Protein AF-A0A7W0VRE2-F1 (afdb_monomer)

Sequence (563 aa):
MREPLRPHDPIATVSAGGIAPLGAKLADDQRSSPVTARAYAHPGLDGKVVIRLEPDVVAAGSDAEMAAFGFDEPEVSAPLGKVRTRTLGFPAWALVHEPKKAAAALAVTDELRKAKRLVAAKRGHAKEAFEAIAKKLQRGAPQFLPSFWEEVGRVVADQASQTMAAQCFERARQAERAYLHNHYKDFLGKPRRELLGLKLGDADTARTALKTLPEPDLHALIALAVPDDPAQIFTGGFVDGLARAWKQKFGKRAKVPPDLLKDAKTHLRLGDALTTMLPVFAGEADAAFLEPDLRPLNELGSWGDEQGLDARQARDLATLLAWLFVARPVGDPIRGGIPAVMARLRSVLDSKAIWRIDELRISDEDPKEKARRQAILDLVGGKAMTMGKDGGSECLRAHDDGALIVAAYPHNLIAGYRPAKLDGPAKRKAEQLAQAMFNADVDPDGDPLADLRLVALLRSDDFAALAERVETTPVEEGGFEANPLASATKLVAKVAKAKKLTEAAAGLYLQTLALAEPTQRDVTRWNSWTSKQYAAASSELVKAKLLVEGKRERWGRSMFLKG

Nearest PDB structures (foldseek):
  3s2w-assembly4_H  TM=7.558E-01  e=1.540E+00  Methanosarcina mazei Go1
  3s2w-assembly4_G  TM=7.590E-01  e=2.623E+00  Methanosarcina mazei Go1
  4rgu-assembly1_B-2  TM=6.969E-01  e=3.681E+00  Acinetobacter baylyi ADP1
  1s3j-assembly1_B  TM=7.447E-01  e=5.166E+00  Bacillus subtilis
  3cjn-assembly1_A-2  TM=7.241E-01  e=9.237E+00  Ruegeria pomeroyi DSS-3

Mean predicted aligned error: 15.7 Å

Solvent-accessible surface area (backbone atoms only — not comparable to full-atom values): 31045 Å² total; per-residue (Å²): 130,80,78,78,79,72,86,69,57,43,52,63,32,24,73,73,68,36,75,19,60,68,86,60,79,64,58,95,86,60,62,64,30,49,24,27,45,34,39,28,44,36,91,90,46,83,89,47,66,50,75,45,81,36,42,64,87,35,33,69,28,56,49,53,46,42,44,75,73,61,29,50,84,56,53,71,52,73,72,75,14,28,27,53,63,63,80,69,42,54,54,30,39,43,46,67,78,38,57,95,52,26,67,68,46,60,75,42,46,67,58,51,57,55,26,62,69,26,45,72,83,38,51,70,60,18,51,54,45,51,52,53,51,49,56,54,34,56,76,79,42,46,82,48,42,27,47,42,25,40,38,50,13,53,57,33,47,77,51,77,34,66,69,62,13,50,52,23,41,50,48,11,52,50,37,41,52,52,45,49,51,56,58,58,45,51,70,70,39,71,72,51,26,61,75,70,73,42,53,65,68,55,52,36,52,55,49,50,66,58,69,72,46,55,67,72,55,50,51,53,36,50,61,56,8,57,50,97,53,70,74,37,52,83,74,47,39,32,59,56,23,36,56,49,28,44,37,73,75,69,43,78,74,32,88,70,57,69,68,56,55,53,52,47,60,71,78,41,96,55,74,70,55,50,76,68,54,54,25,48,24,52,68,32,81,89,47,64,43,60,36,62,29,78,70,59,77,65,73,58,86,53,92,89,66,57,80,20,50,43,61,66,59,49,49,53,49,53,52,49,49,60,46,38,57,52,76,36,35,38,82,38,62,50,47,66,21,41,43,62,52,51,52,39,55,46,53,35,39,64,40,88,24,64,35,74,72,56,75,29,79,41,38,72,84,45,70,66,43,34,52,50,53,50,51,52,52,61,65,55,30,65,50,78,49,90,63,67,55,47,99,84,40,64,52,75,48,27,30,38,55,83,34,39,38,39,40,34,38,76,58,31,35,40,36,31,33,24,65,57,44,61,47,78,70,49,34,56,51,48,51,52,47,29,55,70,53,51,55,55,92,82,42,74,86,63,65,64,51,54,62,63,51,46,55,54,46,69,69,30,66,75,54,50,43,56,34,54,44,68,79,68,53,78,42,54,75,73,32,25,66,63,18,34,76,53,54,34,46,71,59,23,53,50,44,7,65,77,69,75,43,54,55,64,30,25,25,54,48,51,36,61,73,73,42,95,76,67,26,66,69,54,48,27,61,43,61,74,42,52,75,66,56,52,51,52,26,50,52,50,32,41,75,68,65,58,31,41,82,50,87,48,94,88,69,79,40,48,74,38,72,72,127

Structure (mmCIF, N/CA/C/O backbone):
data_AF-A0A7W0VRE2-F1
#
_entry.id   AF-A0A7W0VRE2-F1
#
loop_
_atom_site.group_PDB
_atom_site.id
_atom_site.type_symbol
_atom_site.label_atom_id
_atom_site.label_alt_id
_atom_site.label_comp_id
_atom_site.label_asym_id
_atom_site.label_entity_id
_atom_site.label_seq_id
_atom_site.pdbx_PDB_ins_code
_atom_site.Cartn_x
_atom_site.Cartn_y
_atom_site.Cartn_z
_atom_site.occupancy
_atom_site.B_iso_or_equiv
_atom_site.auth_seq_id
_atom_site.auth_comp_id
_atom_site.auth_asym_id
_atom_site.auth_atom_id
_atom_site.pdbx_PDB_model_num
ATOM 1 N N . MET A 1 1 ? 59.816 37.359 -32.031 1.00 39.22 1 MET A N 1
ATOM 2 C CA . MET A 1 1 ? 58.614 36.690 -32.574 1.00 39.22 1 MET A CA 1
ATOM 3 C C . MET A 1 1 ? 58.092 35.761 -31.493 1.00 39.22 1 MET A C 1
ATOM 5 O O . MET A 1 1 ? 58.903 35.030 -30.942 1.00 39.22 1 MET A O 1
ATOM 9 N N . ARG A 1 2 ? 56.807 35.834 -31.116 1.00 38.66 2 ARG A N 1
ATOM 10 C CA . ARG A 1 2 ? 56.210 34.798 -30.252 1.00 38.66 2 ARG A CA 1
ATOM 11 C C . ARG A 1 2 ? 56.237 33.480 -31.034 1.00 38.66 2 ARG A C 1
ATOM 13 O O . ARG A 1 2 ? 55.970 33.518 -32.234 1.00 38.66 2 ARG A O 1
ATOM 20 N N . GLU A 1 3 ? 56.600 32.371 -30.390 1.00 35.53 3 GLU A N 1
ATOM 21 C CA . GLU A 1 3 ? 56.498 31.044 -31.009 1.00 35.53 3 GLU A CA 1
ATOM 22 C C . GLU A 1 3 ? 55.095 30.866 -31.615 1.00 35.53 3 GLU A C 1
ATOM 24 O O . GLU A 1 3 ? 54.111 31.269 -30.981 1.00 35.53 3 GLU A O 1
ATOM 29 N N . PRO A 1 4 ? 54.971 30.304 -32.831 1.00 43.47 4 PRO A N 1
ATOM 30 C CA . PRO A 1 4 ? 53.667 29.949 -33.363 1.00 43.47 4 PRO A CA 1
ATOM 31 C C . PRO A 1 4 ? 52.997 28.973 -32.391 1.00 43.47 4 PRO A C 1
ATOM 33 O O . PRO A 1 4 ? 53.602 27.983 -31.977 1.00 43.47 4 PRO A O 1
ATOM 36 N N . LEU A 1 5 ? 51.755 29.277 -32.001 1.00 49.19 5 LEU A N 1
ATOM 37 C CA . LEU A 1 5 ? 50.931 28.391 -31.180 1.00 49.19 5 LEU A CA 1
ATOM 38 C C . LEU A 1 5 ? 50.940 26.999 -31.825 1.00 49.19 5 LEU A C 1
ATOM 40 O O . LEU A 1 5 ? 50.547 26.855 -32.984 1.00 49.19 5 LEU A O 1
ATOM 44 N N . ARG A 1 6 ? 51.416 25.979 -31.097 1.00 55.41 6 ARG A N 1
ATOM 45 C CA . ARG A 1 6 ? 51.299 24.586 -31.550 1.00 55.41 6 ARG A CA 1
ATOM 46 C C . ARG A 1 6 ? 49.816 24.317 -31.843 1.00 55.41 6 ARG A C 1
ATOM 48 O O . ARG A 1 6 ? 48.989 24.739 -31.033 1.00 55.41 6 ARG A O 1
ATOM 55 N N . PRO A 1 7 ? 49.456 23.642 -32.950 1.00 54.50 7 PRO A N 1
ATOM 56 C CA . PRO A 1 7 ? 48.065 23.289 -33.205 1.00 54.50 7 PRO A CA 1
ATOM 57 C C . PRO A 1 7 ? 47.547 22.479 -32.015 1.00 54.50 7 PRO A C 1
ATOM 59 O O . PRO A 1 7 ? 48.028 21.374 -31.760 1.00 54.50 7 PRO A O 1
ATOM 62 N N . HIS A 1 8 ? 46.635 23.058 -31.235 1.00 66.31 8 HIS A N 1
ATOM 63 C CA . HIS A 1 8 ? 46.003 22.341 -30.139 1.00 66.31 8 HIS A CA 1
ATOM 64 C C . HIS A 1 8 ? 45.192 21.189 -30.730 1.00 66.31 8 HIS A C 1
ATOM 66 O O . HIS A 1 8 ? 44.494 21.378 -31.727 1.00 66.31 8 HIS A O 1
ATOM 72 N N . ASP A 1 9 ? 45.289 20.007 -30.119 1.00 81.31 9 ASP A N 1
ATOM 73 C CA . ASP A 1 9 ? 44.430 18.874 -30.453 1.00 81.31 9 ASP A CA 1
ATOM 74 C C . ASP A 1 9 ? 42.960 19.346 -30.439 1.00 81.31 9 ASP A C 1
ATOM 76 O O . ASP A 1 9 ? 42.482 19.813 -29.395 1.00 81.31 9 ASP A O 1
ATOM 80 N N . PRO A 1 10 ? 42.242 19.294 -31.577 1.00 80.19 10 PRO A N 1
ATOM 81 C CA . PRO A 1 10 ? 40.860 19.747 -31.655 1.00 80.19 10 PRO A CA 1
ATOM 82 C C . PRO A 1 10 ? 39.935 19.035 -30.662 1.00 80.19 10 PRO A C 1
ATOM 84 O O . PRO A 1 10 ? 39.016 19.667 -30.141 1.00 80.19 10 PRO A O 1
ATOM 87 N N . ILE A 1 11 ? 40.203 17.763 -30.347 1.00 79.50 11 ILE A N 1
ATOM 88 C CA . ILE A 1 11 ? 39.411 16.971 -29.396 1.00 79.50 11 ILE A CA 1
ATOM 89 C C . ILE A 1 11 ? 39.612 17.508 -27.978 1.00 79.50 11 ILE A C 1
ATOM 91 O O . ILE A 1 11 ? 38.636 17.822 -27.286 1.00 79.50 11 ILE A O 1
ATOM 95 N N . ALA A 1 12 ? 40.866 17.686 -27.553 1.00 79.62 12 ALA A N 1
ATOM 96 C CA . ALA A 1 12 ? 41.186 18.314 -26.273 1.00 79.62 12 ALA A CA 1
ATOM 97 C C . ALA A 1 12 ? 40.643 19.753 -26.186 1.00 79.62 12 ALA A C 1
ATOM 99 O O . ALA A 1 12 ? 40.104 20.150 -25.153 1.00 79.62 12 ALA A O 1
ATOM 100 N N . THR A 1 13 ? 40.714 20.510 -27.286 1.00 82.56 13 THR A N 1
ATOM 101 C CA . THR A 1 13 ? 40.238 21.900 -27.372 1.00 82.56 13 THR A CA 1
ATOM 102 C C . THR A 1 13 ? 38.736 21.985 -27.134 1.00 82.56 13 THR A C 1
ATOM 104 O O . THR A 1 13 ? 38.291 22.734 -26.265 1.00 82.56 13 THR A O 1
ATOM 107 N N . VAL A 1 14 ? 37.942 21.186 -27.851 1.00 82.12 14 VAL A N 1
ATOM 108 C CA . VAL A 1 14 ? 36.480 21.165 -27.695 1.00 82.12 14 VAL A CA 1
ATOM 109 C C . VAL A 1 14 ? 36.077 20.614 -26.324 1.00 82.12 14 VAL A C 1
ATOM 111 O O . VAL A 1 14 ? 35.142 21.128 -25.704 1.00 82.12 14 VAL A O 1
ATOM 114 N N . SER A 1 15 ? 36.803 19.620 -25.803 1.00 76.56 15 SER A N 1
ATOM 115 C CA . SER A 1 15 ? 36.560 19.053 -24.467 1.00 76.56 15 SER A CA 1
ATOM 116 C C . SER A 1 15 ? 36.807 20.068 -23.349 1.00 76.56 15 SER A C 1
ATOM 118 O O . SER A 1 15 ? 36.037 20.119 -22.391 1.00 76.56 15 SER A O 1
ATOM 120 N N . ALA A 1 16 ? 37.816 20.928 -23.509 1.00 75.06 16 ALA A N 1
ATOM 121 C CA . ALA A 1 16 ? 38.118 22.034 -22.603 1.00 75.06 16 ALA A CA 1
ATOM 122 C C . ALA A 1 16 ? 37.201 23.263 -22.793 1.00 75.06 16 ALA A C 1
ATOM 124 O O . ALA A 1 16 ? 37.351 24.258 -22.087 1.00 75.06 16 ALA A O 1
ATOM 125 N N . GLY A 1 17 ? 36.245 23.214 -23.730 1.00 74.44 17 GLY A N 1
ATOM 126 C CA . GLY A 1 17 ? 35.321 24.316 -24.018 1.00 74.44 17 GLY A CA 1
ATOM 127 C C . GLY A 1 17 ? 35.879 25.403 -24.943 1.00 74.44 17 GLY A C 1
ATOM 128 O O . GLY A 1 17 ? 35.288 26.476 -25.031 1.00 74.44 17 GLY A O 1
ATOM 129 N N . GLY A 1 18 ? 36.995 25.139 -25.624 1.00 82.88 18 GLY A N 1
ATOM 130 C CA . GLY A 1 18 ? 37.573 26.007 -26.647 1.00 82.88 18 GLY A CA 1
ATOM 131 C C . GLY A 1 18 ? 36.906 25.867 -28.021 1.00 82.88 18 GLY A C 1
ATOM 132 O O . GLY A 1 18 ? 36.035 25.023 -28.241 1.00 82.88 18 GLY A O 1
ATOM 133 N N . ILE A 1 19 ? 37.346 26.708 -28.960 1.00 88.25 19 ILE A N 1
ATOM 134 C CA . ILE A 1 19 ? 36.869 26.740 -30.349 1.00 88.25 19 ILE A CA 1
ATOM 135 C C . ILE A 1 19 ? 37.880 26.007 -31.231 1.00 88.25 19 ILE A C 1
ATOM 137 O O . ILE A 1 19 ? 39.024 26.442 -31.358 1.00 88.25 19 ILE A O 1
ATOM 141 N N . ALA A 1 20 ? 37.462 24.904 -31.848 1.00 89.00 20 ALA A N 1
ATOM 142 C CA . ALA A 1 20 ? 38.262 24.192 -32.838 1.00 89.00 20 ALA A CA 1
ATOM 143 C C . ALA A 1 20 ? 38.015 24.740 -34.256 1.00 89.00 20 ALA A C 1
ATOM 145 O O . ALA A 1 20 ? 36.933 25.269 -34.528 1.00 89.00 20 ALA A O 1
ATOM 146 N N . PRO A 1 21 ? 38.969 24.580 -35.194 1.00 88.69 21 PRO A N 1
ATOM 147 C CA . PRO A 1 21 ? 38.750 24.918 -36.598 1.00 88.69 21 PRO A CA 1
ATOM 148 C C . PRO A 1 21 ? 37.499 24.237 -37.165 1.00 88.69 21 PRO A C 1
ATOM 150 O O . PRO A 1 21 ? 37.227 23.074 -36.869 1.00 88.69 21 PRO A O 1
ATOM 153 N N . LEU A 1 22 ? 36.756 24.932 -38.031 1.00 85.44 22 LEU A N 1
ATOM 154 C CA . LEU A 1 22 ? 35.486 24.431 -38.577 1.00 85.44 22 LEU A CA 1
ATOM 155 C C . LEU A 1 22 ? 35.642 23.074 -39.301 1.00 85.44 22 LEU A C 1
ATOM 157 O O . LEU A 1 22 ? 34.753 22.226 -39.235 1.00 85.44 22 LEU A O 1
ATOM 161 N N . GLY A 1 23 ? 36.786 22.841 -39.952 1.00 83.50 23 GLY A N 1
ATOM 162 C CA . GLY A 1 23 ? 37.111 21.589 -40.647 1.00 83.50 23 GLY A CA 1
ATOM 163 C C . GLY A 1 23 ? 37.717 20.480 -39.775 1.00 83.50 23 GLY A C 1
ATOM 164 O O . GLY A 1 23 ? 38.067 19.431 -40.309 1.00 83.50 23 GLY A O 1
ATOM 165 N N . ALA A 1 24 ? 37.883 20.685 -38.464 1.00 83.81 24 ALA A N 1
ATOM 166 C CA . ALA A 1 24 ? 38.516 19.696 -37.597 1.00 83.81 24 ALA A CA 1
ATOM 167 C C . ALA A 1 24 ? 37.662 18.424 -37.445 1.00 83.81 24 ALA A C 1
ATOM 169 O O . ALA A 1 24 ? 36.438 18.497 -37.298 1.00 83.81 24 ALA A O 1
ATOM 170 N N . LYS A 1 25 ? 38.325 17.260 -37.450 1.00 82.31 25 LYS A N 1
ATOM 171 C CA . LYS A 1 25 ? 37.710 15.974 -37.097 1.00 82.31 25 LYS A CA 1
ATOM 172 C C . LYS A 1 25 ? 37.669 15.840 -35.574 1.00 82.31 25 LYS A C 1
ATOM 174 O O . LYS A 1 25 ? 38.677 16.077 -34.915 1.00 82.31 25 LYS A O 1
ATOM 179 N N . LEU A 1 26 ? 36.504 15.481 -35.046 1.00 81.88 26 LEU A N 1
ATOM 180 C CA . LEU A 1 26 ? 36.265 15.211 -33.626 1.00 81.88 26 LEU A CA 1
ATOM 181 C C . LEU A 1 26 ? 35.906 13.729 -33.453 1.00 81.88 26 LEU A C 1
ATOM 183 O O . LEU A 1 26 ? 35.686 13.042 -34.450 1.00 81.88 26 LEU A O 1
ATOM 187 N N . ALA A 1 27 ? 35.862 13.245 -32.212 1.00 79.19 27 ALA A N 1
ATOM 188 C CA . ALA A 1 27 ? 35.394 11.891 -31.922 1.00 79.19 27 ALA A CA 1
ATOM 189 C C . ALA A 1 27 ? 33.900 11.727 -32.274 1.00 79.19 27 ALA A C 1
ATOM 191 O O . ALA A 1 27 ? 33.130 12.683 -32.165 1.00 79.19 27 ALA A O 1
ATOM 192 N N . ASP A 1 28 ? 33.491 10.521 -32.677 1.00 70.44 28 ASP A N 1
ATOM 193 C CA . ASP A 1 28 ? 32.131 10.237 -33.171 1.00 70.44 28 ASP A CA 1
ATOM 194 C C . ASP A 1 28 ? 31.032 10.458 -32.113 1.00 70.44 28 ASP A C 1
ATOM 196 O O . ASP A 1 28 ? 29.887 10.773 -32.439 1.00 70.44 28 ASP A O 1
ATOM 200 N N . ASP A 1 29 ? 31.372 10.341 -30.830 1.00 73.31 29 ASP A N 1
ATOM 201 C CA . ASP A 1 29 ? 30.487 10.591 -29.689 1.00 73.31 29 ASP A CA 1
ATOM 202 C C . ASP A 1 29 ? 30.459 12.072 -29.253 1.00 73.31 29 ASP A C 1
ATOM 204 O O . ASP A 1 29 ? 29.593 12.497 -28.476 1.00 73.31 29 ASP A O 1
ATOM 208 N N . GLN A 1 30 ? 31.369 12.897 -29.779 1.00 75.44 30 GLN A N 1
ATOM 209 C CA . GLN A 1 30 ? 31.519 14.294 -29.399 1.00 75.44 30 GLN A CA 1
ATOM 210 C C . GLN A 1 30 ? 30.633 15.211 -30.252 1.00 75.44 30 GLN A C 1
ATOM 212 O O . GLN A 1 30 ? 31.021 15.726 -31.303 1.00 75.44 30 GLN A O 1
ATOM 217 N N . ARG A 1 31 ? 29.428 15.497 -29.746 1.00 79.56 31 ARG A N 1
ATOM 218 C CA . ARG A 1 31 ? 28.516 16.473 -30.368 1.00 79.56 31 ARG A CA 1
ATOM 219 C C . ARG A 1 31 ? 29.129 17.880 -30.391 1.00 79.56 31 ARG A C 1
ATOM 221 O O . ARG A 1 31 ? 29.510 18.425 -29.348 1.00 79.56 31 ARG A O 1
ATOM 228 N N . SER A 1 32 ? 29.167 18.483 -31.578 1.00 85.06 32 SER A N 1
ATOM 229 C CA . SER A 1 32 ? 29.658 19.844 -31.802 1.00 85.06 32 SER A CA 1
ATOM 230 C C . SER A 1 32 ? 28.671 20.692 -32.606 1.00 85.06 32 SER A C 1
ATOM 232 O O . SER A 1 32 ? 27.811 20.171 -33.313 1.00 85.06 32 SER A O 1
ATOM 234 N N . SER A 1 33 ? 28.786 22.011 -32.475 1.00 85.88 33 SER A N 1
ATOM 235 C CA . SER A 1 33 ? 28.017 23.008 -33.224 1.00 85.88 33 SER A CA 1
ATOM 236 C C . SER A 1 33 ? 28.974 24.055 -33.789 1.00 85.88 33 SER A C 1
ATOM 238 O O . SER A 1 33 ? 29.945 24.393 -33.100 1.00 85.88 33 SER A O 1
ATOM 240 N N . PRO A 1 34 ? 28.721 24.606 -34.991 1.00 90.44 34 PRO A N 1
ATOM 241 C CA . PRO A 1 34 ? 29.391 25.824 -35.418 1.00 90.44 34 PRO A CA 1
ATOM 242 C C . PRO A 1 34 ? 29.147 26.950 -34.406 1.00 90.44 34 PRO A C 1
ATOM 244 O O . PRO A 1 34 ? 28.108 26.967 -33.735 1.00 90.44 34 PRO A O 1
ATOM 247 N N . VAL A 1 35 ? 30.128 27.841 -34.270 1.00 90.88 35 VAL A N 1
ATOM 248 C CA . VAL A 1 35 ? 30.046 29.058 -33.454 1.00 90.88 35 VAL A CA 1
ATOM 249 C C . VAL A 1 35 ? 30.154 30.283 -34.350 1.00 90.88 35 VAL A C 1
ATOM 251 O O . VAL A 1 35 ? 31.040 30.358 -35.207 1.00 90.88 35 VAL A O 1
ATOM 254 N N . THR A 1 36 ? 29.272 31.250 -34.133 1.00 93.81 36 THR A N 1
ATOM 255 C CA . THR A 1 36 ? 29.239 32.532 -34.842 1.00 93.81 36 THR A CA 1
ATOM 256 C C . THR A 1 36 ? 29.481 33.678 -33.860 1.00 93.81 36 THR A C 1
ATOM 258 O O . THR A 1 36 ? 29.174 33.571 -32.669 1.00 93.81 36 THR A O 1
ATOM 261 N N . ALA A 1 37 ? 30.081 34.774 -34.333 1.00 94.12 37 ALA A N 1
ATOM 262 C CA . ALA A 1 37 ? 30.121 36.020 -33.576 1.00 94.12 37 ALA A CA 1
ATOM 263 C C . ALA A 1 37 ? 28.847 36.814 -33.851 1.00 94.12 37 ALA A C 1
ATOM 265 O O . ALA A 1 37 ? 28.460 36.994 -35.005 1.00 94.12 37 ALA A O 1
ATOM 266 N N . ARG A 1 38 ? 28.209 37.283 -32.780 1.00 94.88 38 ARG A N 1
ATOM 267 C CA . ARG A 1 38 ? 26.953 38.031 -32.817 1.00 94.88 38 ARG A CA 1
ATOM 268 C C . ARG A 1 38 ? 27.169 39.376 -32.151 1.00 94.88 38 ARG A C 1
ATOM 270 O O . ARG A 1 38 ? 27.546 39.422 -30.977 1.00 94.88 38 ARG A O 1
ATOM 277 N N . ALA A 1 39 ? 27.012 40.439 -32.922 1.00 95.25 39 ALA A N 1
ATOM 278 C CA . ALA A 1 39 ? 27.376 41.794 -32.550 1.00 95.25 39 ALA A CA 1
ATOM 279 C C . ALA A 1 39 ? 26.107 42.606 -32.260 1.00 95.25 39 ALA A C 1
ATOM 281 O O . ALA A 1 39 ? 25.324 42.871 -33.164 1.00 95.25 39 ALA A O 1
ATOM 282 N N . TYR A 1 40 ? 25.899 42.969 -30.994 1.00 95.44 40 TYR A N 1
ATOM 283 C CA . TYR A 1 40 ? 24.692 43.639 -30.509 1.00 95.44 40 TYR A CA 1
ATOM 284 C C . TYR A 1 40 ? 24.966 45.113 -30.212 1.00 95.44 40 TYR A C 1
ATOM 286 O O . TYR A 1 40 ? 25.858 45.437 -29.415 1.00 95.44 40 TYR A O 1
ATOM 294 N N . ALA A 1 41 ? 24.165 45.997 -30.804 1.00 93.38 41 ALA A N 1
ATOM 295 C CA . ALA A 1 41 ? 24.121 47.410 -30.452 1.00 93.38 41 ALA A CA 1
ATOM 296 C C . ALA A 1 41 ? 23.113 47.656 -29.319 1.00 93.38 41 ALA A C 1
ATOM 298 O O . ALA A 1 41 ? 22.162 46.896 -29.131 1.00 93.38 41 ALA A O 1
ATOM 299 N N . HIS A 1 42 ? 23.346 48.705 -28.531 1.00 93.50 42 HIS A N 1
ATOM 300 C CA . HIS A 1 42 ? 22.405 49.155 -27.510 1.00 93.50 42 HIS A CA 1
ATOM 301 C C . HIS A 1 42 ? 22.433 50.686 -27.423 1.00 93.50 42 HIS A C 1
ATOM 303 O O . HIS A 1 42 ? 23.521 51.251 -27.255 1.00 93.50 42 HIS A O 1
ATOM 309 N N . PRO A 1 43 ? 21.274 51.373 -27.444 1.00 89.94 43 PRO A N 1
ATOM 310 C CA . PRO A 1 43 ? 21.209 52.838 -27.408 1.00 89.94 43 PRO A CA 1
ATOM 311 C C . PRO A 1 43 ? 21.939 53.472 -26.214 1.00 89.94 43 PRO A C 1
ATOM 313 O O . PRO A 1 43 ? 22.490 54.560 -26.315 1.00 89.94 43 PRO A O 1
ATOM 316 N N . GLY A 1 44 ? 21.975 52.771 -25.080 1.00 87.88 44 GLY A N 1
ATOM 317 C CA . GLY A 1 44 ? 22.664 53.201 -23.858 1.00 87.88 44 GLY A CA 1
ATOM 318 C C . GLY A 1 44 ? 24.166 52.881 -23.757 1.00 87.88 44 GLY A C 1
ATOM 319 O O . GLY A 1 44 ? 24.703 53.004 -22.662 1.00 87.88 44 GLY A O 1
ATOM 320 N N . LEU A 1 45 ? 24.835 52.406 -24.819 1.00 86.31 45 LEU A N 1
ATOM 321 C CA . LEU A 1 45 ? 26.263 52.023 -24.786 1.00 86.31 45 LEU A CA 1
ATOM 322 C C . LEU A 1 45 ? 27.207 52.945 -25.590 1.00 86.31 45 LEU A C 1
ATOM 324 O O . LEU A 1 45 ? 28.327 52.535 -25.891 1.00 86.31 45 LEU A O 1
ATOM 328 N N . ASP A 1 46 ? 26.812 54.185 -25.901 1.00 83.12 46 ASP A N 1
ATOM 329 C CA . ASP A 1 46 ? 27.641 55.212 -26.572 1.00 83.12 46 ASP A CA 1
ATOM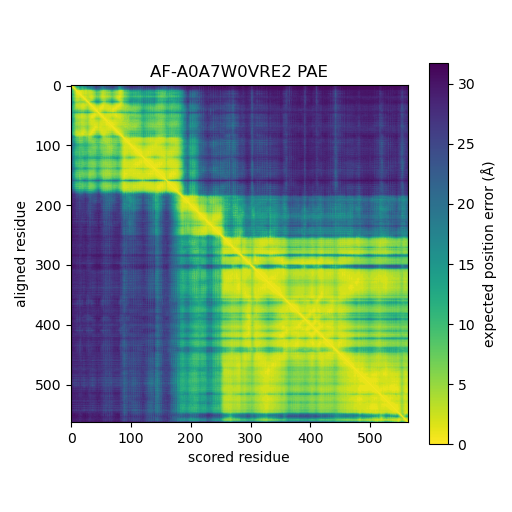 330 C C . ASP A 1 46 ? 28.445 54.680 -27.780 1.00 83.12 46 ASP A C 1
ATOM 332 O O . ASP A 1 46 ? 29.664 54.835 -27.871 1.00 83.12 46 ASP A O 1
ATOM 336 N N . GLY A 1 47 ? 27.767 53.982 -28.699 1.00 84.94 47 GLY A N 1
ATOM 337 C CA . GLY A 1 47 ? 28.378 53.435 -29.919 1.00 84.94 47 GLY A CA 1
ATOM 338 C C . GLY A 1 47 ? 29.258 52.193 -29.715 1.00 84.94 47 GLY A C 1
ATOM 339 O O . GLY A 1 47 ? 29.901 51.739 -30.661 1.00 84.94 47 GLY A O 1
ATOM 340 N N . LYS A 1 48 ? 29.301 51.616 -28.507 1.00 92.00 48 LYS A N 1
ATOM 341 C CA . LYS A 1 48 ? 29.985 50.341 -28.246 1.00 92.00 48 LYS A CA 1
ATOM 342 C C . LYS A 1 48 ? 29.091 49.159 -28.606 1.00 92.00 48 LYS A C 1
ATOM 344 O O . LYS A 1 48 ? 27.899 49.151 -28.308 1.00 92.00 48 LYS A O 1
ATOM 349 N N . VAL A 1 49 ? 29.710 48.129 -29.174 1.00 93.00 49 VAL A N 1
ATOM 350 C CA . VAL A 1 49 ? 29.050 46.887 -29.587 1.00 93.00 49 VAL A CA 1
ATOM 351 C C . VAL A 1 49 ? 29.460 45.753 -28.653 1.00 93.00 49 VAL A C 1
ATOM 353 O O . VAL A 1 49 ? 30.642 45.584 -28.343 1.00 93.00 49 VAL A O 1
ATOM 356 N N . VAL A 1 50 ? 28.486 44.968 -28.195 1.00 93.31 50 VAL A N 1
ATOM 357 C CA . VAL A 1 50 ? 28.735 43.749 -27.418 1.00 93.31 50 VAL A CA 1
ATOM 358 C C . VAL A 1 50 ? 28.831 42.580 -28.385 1.00 93.31 50 VAL A C 1
ATOM 360 O O . VAL A 1 50 ? 27.880 42.302 -29.104 1.00 93.31 50 VAL A O 1
ATOM 363 N N . ILE A 1 51 ? 29.959 41.871 -28.395 1.00 93.19 51 ILE A N 1
ATOM 364 C CA . ILE A 1 51 ? 30.138 40.677 -29.229 1.00 93.19 51 ILE A CA 1
ATOM 365 C C . ILE A 1 51 ? 30.021 39.433 -28.350 1.00 93.19 51 ILE A C 1
ATOM 367 O O . ILE A 1 51 ? 30.775 39.280 -27.387 1.00 93.19 51 ILE A O 1
ATOM 371 N N . ARG A 1 52 ? 29.098 38.528 -28.692 1.00 90.94 52 ARG A N 1
ATOM 372 C CA . ARG A 1 52 ? 28.986 37.195 -28.079 1.00 90.94 52 ARG A CA 1
ATOM 373 C C . ARG A 1 52 ? 29.332 36.122 -29.104 1.00 90.94 52 ARG A C 1
ATOM 375 O O . ARG A 1 52 ? 28.913 36.206 -30.254 1.00 90.94 52 ARG A O 1
ATOM 382 N N . LEU A 1 53 ? 30.094 35.118 -28.677 1.00 90.31 53 LEU A N 1
ATOM 383 C CA . LEU A 1 53 ? 30.368 33.923 -29.472 1.00 90.31 53 LEU A CA 1
ATOM 384 C C . LEU A 1 53 ? 29.348 32.861 -29.082 1.00 90.31 53 LEU A C 1
ATOM 386 O O . LEU A 1 53 ? 29.415 32.323 -27.977 1.00 90.31 53 LEU A O 1
ATOM 390 N N . GLU A 1 54 ? 28.393 32.594 -29.963 1.00 87.88 54 GLU A N 1
ATOM 391 C CA . GLU A 1 54 ? 27.253 31.733 -29.657 1.00 87.88 54 GLU A CA 1
ATOM 392 C C . GLU A 1 54 ? 27.235 30.526 -30.605 1.00 87.88 54 GLU A C 1
ATOM 394 O O . GLU A 1 54 ? 27.370 30.693 -31.820 1.00 87.88 54 GLU A O 1
ATOM 399 N N . PRO A 1 55 ? 27.109 29.293 -30.081 1.00 87.25 55 PRO A N 1
ATOM 400 C CA . PRO A 1 55 ? 26.838 28.138 -30.917 1.00 87.25 55 PRO A CA 1
ATOM 401 C C . PRO A 1 55 ? 25.471 28.274 -31.592 1.00 87.25 55 PRO A C 1
ATOM 403 O O . PRO A 1 55 ? 24.488 28.582 -30.916 1.00 87.25 55 PRO A O 1
ATOM 406 N N . ASP A 1 56 ? 25.384 27.938 -32.878 1.00 83.31 56 ASP A N 1
ATOM 407 C CA . ASP A 1 56 ? 24.154 28.073 -33.676 1.00 83.31 56 ASP A CA 1
ATOM 408 C C . ASP A 1 56 ? 22.927 27.413 -33.013 1.00 83.31 56 ASP A C 1
ATOM 410 O O . ASP A 1 56 ? 21.821 27.947 -33.046 1.00 83.31 56 ASP A O 1
ATOM 414 N N . VAL A 1 57 ? 23.129 26.288 -32.316 1.00 78.38 57 VAL A N 1
ATOM 415 C CA . VAL A 1 57 ? 22.071 25.547 -31.598 1.00 78.38 57 VAL A CA 1
ATOM 416 C C . VAL A 1 57 ? 21.403 26.306 -30.439 1.00 78.38 57 VAL A C 1
ATOM 418 O O . VAL A 1 57 ? 20.311 25.928 -30.021 1.00 78.38 57 VAL A O 1
ATOM 421 N N . VAL A 1 58 ? 22.046 27.336 -29.879 1.00 79.75 58 VAL A N 1
ATOM 422 C CA . VAL A 1 58 ? 21.514 28.154 -28.762 1.00 79.75 58 VAL A CA 1
ATOM 423 C C . VAL A 1 58 ? 21.388 29.634 -29.113 1.00 79.75 58 VAL A C 1
ATOM 425 O O . VAL A 1 58 ? 20.791 30.399 -28.359 1.00 79.75 58 VAL A O 1
ATOM 428 N N . ALA A 1 59 ? 21.900 30.005 -30.282 1.00 85.06 59 ALA A N 1
ATOM 429 C CA . ALA A 1 59 ? 21.997 31.342 -30.832 1.00 85.06 59 ALA A CA 1
ATOM 430 C C . ALA A 1 59 ? 20.676 32.132 -30.710 1.00 85.06 59 ALA A C 1
ATOM 432 O O . ALA A 1 59 ? 20.661 33.207 -30.113 1.00 85.06 59 ALA A O 1
ATOM 433 N N . ALA A 1 60 ? 19.550 31.567 -31.159 1.00 81.56 60 ALA A N 1
ATOM 434 C CA . ALA A 1 60 ? 18.237 32.222 -31.086 1.00 81.56 60 ALA A CA 1
ATOM 435 C C . ALA A 1 60 ? 17.773 32.529 -29.647 1.00 81.56 60 ALA A C 1
ATOM 437 O O . ALA A 1 60 ? 17.073 33.511 -29.405 1.00 81.56 60 ALA A O 1
ATOM 438 N N . GLY A 1 61 ? 18.163 31.702 -28.673 1.00 77.88 61 GLY A N 1
ATOM 439 C CA . GLY A 1 61 ? 17.845 31.950 -27.269 1.00 77.88 61 GLY A CA 1
ATOM 440 C C . GLY A 1 61 ? 18.693 33.057 -26.656 1.00 77.88 61 GLY A C 1
ATOM 441 O O . GLY A 1 61 ? 18.175 33.854 -25.874 1.00 77.88 61 GLY A O 1
ATOM 442 N N . SER A 1 62 ? 19.966 33.137 -27.044 1.00 81.50 62 SER A N 1
ATOM 443 C CA . SER A 1 62 ? 20.846 34.247 -26.673 1.00 81.50 62 SER A CA 1
ATOM 444 C C . SER A 1 62 ? 20.364 35.569 -27.290 1.00 81.50 62 SER A C 1
ATOM 446 O O . SER A 1 62 ? 20.377 36.583 -26.598 1.00 81.50 62 SER A O 1
ATOM 448 N N . ASP A 1 63 ? 19.839 35.562 -28.521 1.00 88.44 63 ASP A N 1
ATOM 449 C CA . ASP A 1 63 ? 19.249 36.761 -29.141 1.00 88.44 63 ASP A CA 1
ATOM 450 C C . ASP A 1 63 ? 18.003 37.229 -28.395 1.00 88.44 63 ASP A C 1
ATOM 452 O O . ASP A 1 63 ? 17.876 38.408 -28.077 1.00 88.44 63 ASP A O 1
ATOM 456 N N . ALA A 1 64 ? 17.094 36.301 -28.077 1.00 82.44 64 ALA A N 1
ATOM 457 C CA . ALA A 1 64 ? 15.878 36.611 -27.332 1.00 82.44 64 ALA A CA 1
ATOM 458 C C . ALA A 1 64 ? 16.193 37.193 -25.943 1.00 82.44 64 ALA A C 1
ATOM 460 O O . ALA A 1 64 ? 15.482 38.072 -25.456 1.00 82.44 64 ALA A O 1
ATOM 461 N N . GLU A 1 65 ? 17.274 36.729 -25.310 1.00 81.31 65 GLU A N 1
ATOM 462 C CA . GLU A 1 65 ? 17.784 37.299 -24.064 1.00 81.31 65 GLU A CA 1
ATOM 463 C C . GLU A 1 65 ? 18.320 38.724 -24.264 1.00 81.31 65 GLU A C 1
ATOM 465 O O . GLU A 1 65 ? 17.942 39.623 -23.514 1.00 81.31 65 GLU A O 1
ATOM 470 N N . MET A 1 66 ? 19.160 38.954 -25.276 1.00 87.12 66 MET A N 1
ATOM 471 C CA . MET A 1 66 ? 19.715 40.281 -25.566 1.00 87.12 66 MET A CA 1
ATOM 472 C C . MET A 1 66 ? 18.614 41.290 -25.927 1.00 87.12 66 MET A C 1
ATOM 474 O O . MET A 1 66 ? 18.594 42.393 -25.381 1.00 87.12 66 MET A O 1
ATOM 478 N N . ALA A 1 67 ? 17.635 40.885 -26.738 1.00 86.69 67 ALA A N 1
ATOM 479 C CA . ALA A 1 67 ? 16.467 41.697 -27.070 1.00 86.69 67 ALA A CA 1
ATOM 480 C C . ALA A 1 67 ? 15.639 42.056 -25.824 1.00 86.69 67 ALA A C 1
ATOM 482 O O . ALA A 1 67 ? 15.217 43.199 -25.659 1.00 86.69 67 ALA A O 1
ATOM 483 N N . ALA A 1 68 ? 15.461 41.116 -24.887 1.00 80.56 68 ALA A N 1
ATOM 484 C CA . ALA A 1 68 ? 14.779 41.386 -23.620 1.00 80.56 68 ALA A CA 1
ATOM 485 C C . ALA A 1 68 ? 15.522 42.403 -22.731 1.00 80.56 68 ALA A C 1
ATOM 487 O O . ALA A 1 68 ? 14.897 43.052 -21.891 1.00 80.56 68 ALA A O 1
ATOM 488 N N . PHE A 1 69 ? 16.835 42.563 -22.921 1.00 82.31 69 PHE A N 1
ATOM 489 C CA . PHE A 1 69 ? 17.647 43.595 -22.272 1.00 82.31 69 PHE A CA 1
ATOM 490 C C . PHE A 1 69 ? 17.731 44.909 -23.064 1.00 82.31 69 PHE A C 1
ATOM 492 O O . PHE A 1 69 ? 18.447 45.810 -22.638 1.00 82.31 69 PHE A O 1
ATOM 499 N N . GLY A 1 70 ? 16.988 45.041 -24.169 1.00 87.81 70 GLY A N 1
ATOM 500 C CA . GLY A 1 70 ? 16.914 46.266 -24.969 1.00 87.81 70 GLY A CA 1
ATOM 501 C C . GLY A 1 70 ? 18.019 46.416 -26.014 1.00 87.81 70 GLY A C 1
ATOM 502 O O . GLY A 1 70 ? 18.233 47.522 -26.504 1.00 87.81 70 GLY A O 1
ATOM 503 N N . PHE A 1 71 ? 18.743 45.340 -26.333 1.00 92.31 71 PHE A N 1
ATOM 504 C CA . PHE A 1 71 ? 19.693 45.333 -27.445 1.00 92.31 71 PHE A CA 1
ATOM 505 C C . PHE A 1 71 ? 18.970 45.134 -28.780 1.00 92.31 71 PHE A C 1
ATOM 507 O O . PHE A 1 71 ? 17.951 44.443 -28.842 1.00 92.31 71 PHE A O 1
ATOM 514 N N . ASP A 1 72 ? 19.539 45.703 -29.838 1.00 92.19 72 ASP A N 1
ATOM 515 C CA . ASP A 1 72 ? 19.057 45.527 -31.207 1.00 92.19 72 ASP A CA 1
ATOM 516 C C . ASP A 1 72 ? 19.366 44.114 -31.740 1.00 92.19 72 ASP A C 1
ATOM 518 O O . ASP A 1 72 ? 20.142 43.352 -31.149 1.00 92.19 72 ASP A O 1
ATOM 522 N N . GLU A 1 73 ? 18.756 43.759 -32.874 1.00 92.00 73 GLU A N 1
ATOM 523 C CA . GLU A 1 73 ? 19.042 42.503 -33.575 1.00 92.00 73 GLU A CA 1
ATOM 524 C C . GLU A 1 73 ? 20.538 42.417 -33.943 1.00 92.00 73 GLU A C 1
ATOM 526 O O . GLU A 1 73 ? 21.103 43.400 -34.432 1.00 92.00 73 GLU A O 1
ATOM 531 N N . PRO A 1 74 ? 21.214 41.279 -33.691 1.00 94.75 74 PRO A N 1
ATOM 532 C CA . PRO A 1 74 ? 22.652 41.201 -33.888 1.00 94.75 74 PRO A CA 1
ATOM 533 C C . PRO A 1 74 ? 23.052 41.090 -35.356 1.00 94.75 74 PRO A C 1
ATOM 535 O O . PRO A 1 74 ? 22.480 40.306 -36.114 1.00 94.75 74 PRO A O 1
ATOM 538 N N . GLU A 1 75 ? 24.166 41.724 -35.711 1.00 94.75 75 GLU A N 1
ATOM 539 C CA . GLU A 1 75 ? 24.909 41.341 -36.912 1.00 94.75 75 GLU A CA 1
ATOM 540 C C . GLU A 1 75 ? 25.639 40.013 -36.660 1.00 94.75 75 GLU A C 1
ATOM 542 O O . GLU A 1 75 ? 26.312 39.840 -35.637 1.00 94.75 75 GLU A O 1
ATOM 547 N N . VAL A 1 76 ? 25.501 39.053 -37.579 1.00 95.38 76 VAL A N 1
ATOM 548 C CA . VAL A 1 76 ? 26.026 37.686 -37.419 1.00 95.38 76 VAL A CA 1
ATOM 549 C C . VAL A 1 76 ? 27.161 37.427 -38.404 1.00 95.38 76 VAL A C 1
ATOM 551 O O . VAL A 1 76 ? 27.010 37.608 -39.611 1.00 95.38 76 VAL A O 1
ATOM 554 N N . SER A 1 77 ? 28.307 36.977 -37.894 1.00 93.88 77 SER A N 1
ATOM 555 C CA . SER A 1 77 ? 29.464 36.625 -38.719 1.00 93.88 77 SER A CA 1
ATOM 556 C C . SER A 1 77 ? 29.292 35.282 -39.434 1.00 93.88 77 SER A C 1
ATOM 558 O O . SER A 1 77 ? 28.479 34.442 -39.050 1.00 93.88 77 SER A O 1
ATOM 560 N N . ALA A 1 78 ? 30.173 35.005 -40.400 1.00 91.31 78 ALA A N 1
ATOM 561 C CA . ALA A 1 78 ? 30.412 33.630 -40.837 1.00 91.31 78 ALA A CA 1
ATOM 562 C C . ALA A 1 78 ? 30.905 32.752 -39.657 1.00 91.31 78 ALA A C 1
ATOM 564 O O . ALA A 1 78 ? 31.500 33.288 -38.710 1.00 91.31 78 ALA A O 1
ATOM 565 N N . PRO A 1 79 ? 30.698 31.421 -39.695 1.00 92.88 79 PRO A N 1
ATOM 566 C CA . PRO A 1 79 ? 31.163 30.520 -38.645 1.00 92.88 79 PRO A CA 1
ATOM 567 C C . PRO A 1 79 ? 32.673 30.617 -38.412 1.00 92.88 79 PRO A C 1
ATOM 569 O O . PRO A 1 79 ? 33.473 30.474 -39.336 1.00 92.88 79 PRO A O 1
ATOM 572 N N . LEU A 1 80 ? 33.061 30.822 -37.156 1.00 91.00 80 LEU A N 1
ATOM 573 C CA . LEU A 1 80 ? 34.455 31.009 -36.745 1.00 91.00 80 LEU A CA 1
ATOM 574 C C . LEU A 1 80 ? 35.149 29.684 -36.395 1.00 91.00 80 LEU A C 1
ATOM 576 O O . LEU A 1 80 ? 36.375 29.603 -36.373 1.00 91.00 80 LEU A O 1
ATOM 580 N N . GLY A 1 81 ? 34.370 28.637 -36.121 1.00 90.19 81 GLY A N 1
ATOM 581 C CA . GLY A 1 81 ? 34.868 27.323 -35.729 1.00 90.19 81 GLY A CA 1
ATOM 582 C C . GLY A 1 81 ? 33.754 26.414 -35.223 1.00 90.19 81 GLY A C 1
ATOM 583 O O . GLY A 1 81 ? 32.576 26.689 -35.444 1.00 90.19 81 GLY A O 1
ATOM 584 N N . LYS A 1 82 ? 34.123 25.333 -34.534 1.00 89.00 82 LYS A N 1
ATOM 585 C CA . LYS A 1 82 ? 33.203 24.414 -33.850 1.00 89.00 82 LYS A CA 1
ATOM 586 C C . LYS A 1 82 ? 33.484 24.380 -32.356 1.00 89.00 82 LYS A C 1
ATOM 588 O O . LYS A 1 82 ? 34.636 24.384 -31.929 1.00 89.00 82 LYS A O 1
ATOM 593 N N . VAL A 1 83 ? 32.418 24.295 -31.576 1.00 88.38 83 VAL A N 1
ATOM 594 C CA . VAL A 1 83 ? 32.438 24.168 -30.114 1.00 88.38 83 VAL A CA 1
ATOM 595 C C . VAL A 1 83 ? 31.580 22.989 -29.682 1.00 88.38 83 VAL A C 1
ATOM 597 O O . VAL A 1 83 ? 30.780 22.469 -30.462 1.00 88.38 83 VAL A O 1
ATOM 600 N N . ARG A 1 84 ? 31.714 22.566 -28.424 1.00 84.25 84 ARG A N 1
ATOM 601 C CA . ARG A 1 84 ? 30.861 21.525 -27.843 1.00 84.25 84 ARG A CA 1
ATOM 602 C C . ARG A 1 84 ? 29.405 21.993 -27.838 1.00 84.25 84 ARG A C 1
ATOM 604 O O . ARG A 1 84 ? 29.117 23.107 -27.401 1.00 84.25 84 ARG A O 1
ATOM 611 N N . THR A 1 85 ? 28.484 21.134 -28.268 1.00 79.44 85 THR A N 1
ATOM 612 C CA . THR A 1 85 ? 27.046 21.424 -28.200 1.00 79.44 85 THR A CA 1
ATOM 613 C C . THR A 1 85 ? 26.628 21.661 -26.749 1.00 79.44 85 THR A C 1
ATOM 615 O O . THR A 1 85 ? 26.927 20.855 -25.865 1.00 79.44 85 THR A O 1
ATOM 618 N N . ARG A 1 86 ? 25.902 22.753 -26.502 1.00 71.50 86 ARG A N 1
ATOM 619 C CA . ARG A 1 86 ? 25.245 23.035 -25.221 1.00 71.50 86 ARG A CA 1
ATOM 620 C C . ARG A 1 86 ? 23.750 23.177 -25.456 1.00 71.50 86 ARG A C 1
ATOM 622 O O . ARG A 1 86 ? 23.342 23.643 -26.513 1.00 71.50 86 ARG A O 1
ATOM 629 N N . THR A 1 87 ? 22.942 22.764 -24.486 1.00 72.69 87 THR A N 1
ATOM 630 C CA . THR A 1 87 ? 21.508 23.067 -24.503 1.00 72.69 87 THR A CA 1
ATOM 631 C C . THR A 1 87 ? 21.250 24.381 -23.780 1.00 72.69 87 THR A C 1
ATOM 633 O O . THR A 1 87 ? 21.981 24.751 -22.853 1.00 72.69 87 THR A O 1
ATOM 636 N N . LEU A 1 88 ? 20.204 25.074 -24.219 1.00 80.12 88 LEU A N 1
ATOM 637 C CA . LEU A 1 88 ? 19.816 26.378 -23.708 1.00 80.12 88 LEU A CA 1
ATOM 638 C C . LEU A 1 88 ? 19.472 26.296 -22.211 1.00 80.12 88 LEU A C 1
ATOM 640 O O . LEU A 1 88 ? 18.627 25.498 -21.808 1.00 80.12 88 LEU A O 1
ATOM 644 N N . GLY A 1 89 ? 20.155 27.096 -21.391 1.00 83.38 89 GLY A N 1
ATOM 645 C CA . GLY A 1 89 ? 19.909 27.197 -19.951 1.00 83.38 89 GLY A CA 1
ATOM 646 C C . GLY A 1 89 ? 18.849 28.244 -19.603 1.00 83.38 89 GLY A C 1
ATOM 647 O O . GLY A 1 89 ? 18.375 28.998 -20.456 1.00 83.38 89 GLY A O 1
ATOM 648 N N . PHE A 1 90 ? 18.485 28.321 -18.327 1.00 90.50 90 PHE A N 1
ATOM 649 C CA . PHE A 1 90 ? 17.630 29.387 -17.807 1.00 90.50 90 PHE A CA 1
ATOM 650 C C . PHE A 1 90 ? 18.429 30.706 -17.655 1.00 90.50 90 PHE A C 1
ATOM 652 O O . PHE A 1 90 ? 19.549 30.670 -17.142 1.00 90.50 90 PHE A O 1
ATOM 659 N N . PRO A 1 91 ? 17.885 31.884 -18.027 1.00 88.38 91 PRO A N 1
ATOM 660 C CA . PRO A 1 91 ? 16.495 32.156 -18.414 1.00 88.38 91 PRO A CA 1
ATOM 661 C C . PRO A 1 91 ? 16.192 31.998 -19.910 1.00 88.38 91 PRO A C 1
ATOM 663 O O . PRO A 1 91 ? 15.020 31.939 -20.271 1.00 88.38 91 PRO A O 1
ATOM 666 N N . ALA A 1 92 ? 17.204 31.900 -20.774 1.00 82.56 92 ALA A N 1
ATOM 667 C CA . ALA A 1 92 ? 17.027 31.909 -22.226 1.00 82.56 92 ALA A CA 1
ATOM 668 C C . ALA A 1 92 ? 16.070 30.812 -22.732 1.00 82.56 92 ALA A C 1
ATOM 670 O O . ALA A 1 92 ? 15.240 31.065 -23.604 1.00 82.56 92 ALA A O 1
ATOM 671 N N . TRP A 1 93 ? 16.090 29.620 -22.124 1.00 87.06 93 TRP A N 1
ATOM 672 C CA . TRP A 1 93 ? 15.136 28.551 -22.4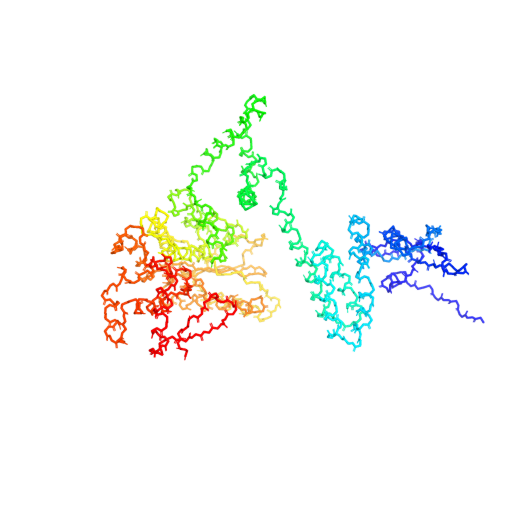37 1.00 87.06 93 TRP A CA 1
ATOM 673 C C . TRP A 1 93 ? 13.680 29.003 -22.283 1.00 87.06 93 TRP A C 1
ATOM 675 O O . TRP A 1 93 ? 12.864 28.762 -23.173 1.00 87.06 93 TRP A O 1
ATOM 685 N N . ALA A 1 94 ? 13.375 29.713 -21.194 1.00 87.06 94 ALA A N 1
ATOM 686 C CA . ALA A 1 94 ? 12.035 30.208 -20.902 1.00 87.06 94 ALA A CA 1
ATOM 687 C C . ALA A 1 94 ? 11.596 31.303 -21.883 1.00 87.06 94 ALA A C 1
ATOM 689 O O . ALA A 1 94 ? 10.427 31.349 -22.256 1.00 87.06 94 ALA A O 1
ATOM 690 N N . LEU A 1 95 ? 12.525 32.152 -22.333 1.00 82.81 95 LEU A N 1
ATOM 691 C CA . LEU A 1 95 ? 12.234 33.202 -23.314 1.00 82.81 95 LEU A CA 1
ATOM 692 C C . LEU A 1 95 ? 11.833 32.616 -24.674 1.00 82.81 95 LEU A C 1
ATOM 694 O O . LEU A 1 95 ? 10.915 33.125 -25.309 1.00 82.81 95 LEU A O 1
ATOM 698 N N . VAL A 1 96 ? 12.475 31.518 -25.081 1.00 77.69 96 VAL A N 1
ATOM 699 C CA . VAL A 1 96 ? 12.199 30.844 -26.359 1.00 77.69 96 VAL A CA 1
ATOM 700 C C . VAL A 1 96 ? 10.935 29.987 -26.302 1.00 77.69 96 VAL A C 1
ATOM 702 O O . VAL A 1 96 ? 10.102 30.053 -27.201 1.00 77.69 96 VAL A O 1
ATOM 705 N N . HIS A 1 97 ? 10.780 29.168 -25.261 1.00 78.56 97 HIS A N 1
ATOM 706 C CA . HIS A 1 97 ? 9.736 28.135 -25.229 1.00 78.56 97 HIS A CA 1
ATOM 707 C C . HIS A 1 97 ? 8.422 28.644 -24.629 1.00 78.56 97 HIS A C 1
ATOM 709 O O . HIS A 1 97 ? 7.355 28.109 -24.914 1.00 78.56 97 HIS A O 1
ATOM 715 N N . GLU A 1 98 ? 8.481 29.689 -23.802 1.00 84.00 98 GLU A N 1
ATOM 716 C CA . GLU A 1 98 ? 7.351 30.184 -23.014 1.00 84.00 98 GLU A CA 1
ATOM 717 C C . GLU A 1 98 ? 7.262 31.726 -23.063 1.00 84.00 98 GLU A C 1
ATOM 719 O O . GLU A 1 98 ? 7.186 32.390 -22.019 1.00 84.00 98 GLU A O 1
ATOM 724 N N . PRO A 1 99 ? 7.216 32.340 -24.265 1.00 79.50 99 PRO A N 1
ATOM 725 C CA . PRO A 1 99 ? 7.324 33.793 -24.436 1.00 79.50 99 PRO A CA 1
ATOM 726 C C . PRO A 1 99 ? 6.225 34.568 -23.696 1.00 79.50 99 PRO A C 1
ATOM 728 O O . PRO A 1 99 ? 6.466 35.640 -23.146 1.00 79.50 99 PRO A O 1
ATOM 731 N N . LYS A 1 100 ? 5.022 33.988 -23.570 1.00 82.44 100 LYS A N 1
ATOM 732 C CA . LYS A 1 100 ? 3.897 34.588 -22.826 1.00 82.44 100 LYS A CA 1
ATOM 733 C C . LYS A 1 100 ? 4.164 34.744 -21.326 1.00 82.44 100 LYS A C 1
ATOM 735 O O . LYS A 1 100 ? 3.465 35.509 -20.668 1.00 82.44 100 LYS A O 1
ATOM 740 N N . LYS A 1 101 ? 5.140 34.018 -20.770 1.00 83.62 101 LYS A N 1
ATOM 741 C CA . LYS A 1 101 ? 5.540 34.108 -19.357 1.00 83.62 101 LYS A CA 1
ATOM 742 C C . LYS A 1 101 ? 6.984 34.585 -19.176 1.00 83.62 101 LYS A C 1
ATOM 744 O O . LYS A 1 101 ? 7.494 34.532 -18.058 1.00 83.62 101 LYS A O 1
ATOM 749 N N . ALA A 1 102 ? 7.612 35.108 -20.231 1.00 81.94 102 ALA A N 1
ATOM 750 C CA . ALA A 1 102 ? 8.985 35.617 -20.222 1.00 81.94 102 ALA A CA 1
ATOM 751 C C . ALA A 1 102 ? 9.259 36.602 -19.071 1.00 81.94 102 ALA A C 1
ATOM 753 O O . ALA A 1 102 ? 10.295 36.511 -18.414 1.00 81.94 102 ALA A O 1
ATOM 754 N N . ALA A 1 103 ? 8.295 37.471 -18.746 1.00 85.38 103 ALA A N 1
ATOM 755 C CA . ALA A 1 103 ? 8.405 38.429 -17.644 1.00 85.38 103 ALA A CA 1
ATOM 756 C C . ALA A 1 103 ? 8.738 37.768 -16.291 1.00 85.38 103 ALA A C 1
ATOM 758 O O . ALA A 1 103 ? 9.522 38.310 -15.515 1.00 85.38 103 ALA A O 1
ATOM 759 N N . ALA A 1 104 ? 8.201 36.573 -16.014 1.00 86.50 104 ALA A N 1
ATOM 760 C CA . ALA A 1 104 ? 8.483 35.850 -14.774 1.00 86.50 104 ALA A CA 1
ATOM 761 C C . ALA A 1 104 ? 9.909 35.271 -14.733 1.00 86.50 104 ALA A C 1
ATOM 763 O O . ALA A 1 104 ? 10.484 35.158 -13.651 1.00 86.50 104 ALA A O 1
ATOM 764 N N . ALA A 1 105 ? 10.488 34.928 -15.889 1.00 88.62 105 ALA A N 1
ATOM 765 C CA . ALA A 1 105 ? 11.882 34.501 -15.980 1.00 88.62 105 ALA A CA 1
ATOM 766 C C . ALA A 1 105 ? 12.838 35.694 -15.825 1.00 88.62 105 ALA A C 1
ATOM 768 O O . ALA A 1 105 ? 13.785 35.623 -15.044 1.00 88.62 105 ALA A O 1
ATOM 769 N N . LEU A 1 106 ? 12.543 36.814 -16.493 1.00 87.00 106 LEU A N 1
ATOM 770 C CA . LEU A 1 106 ? 13.342 38.043 -16.418 1.00 87.00 106 LEU A CA 1
ATOM 771 C C . LEU A 1 106 ? 13.370 38.639 -15.005 1.00 87.00 106 LEU A C 1
ATOM 773 O O . LEU A 1 106 ? 14.422 39.082 -14.545 1.00 87.00 106 LEU A O 1
ATOM 777 N N . ALA A 1 107 ? 12.247 38.578 -14.283 1.00 90.00 107 ALA A N 1
ATOM 778 C CA . ALA A 1 107 ? 12.123 39.108 -12.925 1.00 90.00 107 ALA A CA 1
ATOM 779 C C . ALA A 1 107 ? 13.089 38.474 -11.907 1.00 90.00 107 ALA A C 1
ATOM 781 O O . ALA A 1 107 ? 13.332 39.058 -10.853 1.00 90.00 107 ALA A O 1
ATOM 782 N N . VAL A 1 108 ? 13.640 37.288 -12.192 1.00 92.50 108 VAL A N 1
ATOM 783 C CA . VAL A 1 108 ? 14.564 36.587 -11.286 1.00 92.50 108 VAL A CA 1
ATOM 784 C C . VAL A 1 108 ? 16.014 36.563 -11.778 1.00 92.50 108 VAL A C 1
ATOM 786 O O . VAL A 1 108 ? 16.893 36.089 -11.055 1.00 92.50 108 VAL A O 1
ATOM 789 N N . THR A 1 109 ? 16.302 37.083 -12.975 1.00 87.38 109 THR A N 1
ATOM 790 C CA . THR A 1 109 ? 17.628 36.976 -13.609 1.00 87.38 109 THR A CA 1
ATOM 791 C C . THR A 1 109 ? 18.726 37.673 -12.804 1.00 87.38 109 THR A C 1
ATOM 793 O O . THR A 1 109 ? 19.823 37.133 -12.644 1.00 87.38 109 THR A O 1
ATOM 796 N N . ASP A 1 110 ? 18.433 38.838 -12.226 1.00 86.31 110 ASP A N 1
ATOM 797 C CA . ASP A 1 110 ? 19.394 39.586 -11.408 1.00 86.31 110 ASP A CA 1
ATOM 798 C C . ASP A 1 110 ? 19.711 38.890 -10.082 1.00 86.31 110 ASP A C 1
ATOM 800 O O . ASP A 1 110 ? 20.869 38.848 -9.652 1.00 86.31 110 ASP A O 1
ATOM 804 N N . GLU A 1 111 ? 18.694 38.312 -9.441 1.00 92.88 111 GLU A N 1
ATOM 805 C CA . GLU A 1 111 ? 18.855 37.522 -8.219 1.00 92.88 111 GLU A CA 1
ATOM 806 C C . GLU A 1 111 ? 19.673 36.263 -8.497 1.00 92.88 111 GLU A C 1
ATOM 808 O O . GLU A 1 111 ? 20.613 35.959 -7.761 1.00 92.88 111 GLU A O 1
ATOM 813 N N . LEU A 1 112 ? 19.382 35.579 -9.608 1.00 91.88 112 LEU A N 1
ATOM 814 C CA . LEU A 1 112 ? 20.134 34.415 -10.056 1.00 91.88 112 LEU A CA 1
ATOM 815 C C . LEU A 1 112 ? 21.599 34.775 -10.329 1.00 91.88 112 LEU A C 1
ATOM 817 O O . LEU A 1 112 ? 22.494 34.088 -9.840 1.00 91.88 112 LEU A O 1
ATOM 821 N N . ARG A 1 113 ? 21.874 35.882 -11.034 1.00 90.12 113 ARG A N 1
ATOM 822 C CA . ARG A 1 113 ? 23.246 36.351 -11.296 1.00 90.12 113 ARG A CA 1
ATOM 823 C C . ARG A 1 113 ? 24.021 36.597 -10.000 1.00 90.12 113 ARG A C 1
ATOM 825 O O . ARG A 1 113 ? 25.181 36.198 -9.896 1.00 90.12 113 ARG A O 1
ATOM 832 N N . LYS A 1 114 ? 23.392 37.235 -9.006 1.00 91.06 114 LYS A N 1
ATOM 833 C CA . LYS A 1 114 ? 23.994 37.471 -7.682 1.00 91.06 114 LYS A CA 1
ATOM 834 C C . LYS A 1 114 ? 24.244 36.156 -6.940 1.00 91.06 114 LYS A C 1
ATOM 836 O O . LYS A 1 114 ? 25.338 35.968 -6.415 1.00 91.06 114 LYS A O 1
ATOM 841 N N . ALA A 1 115 ? 23.285 35.232 -6.957 1.00 91.62 115 ALA A N 1
ATOM 842 C CA . ALA A 1 115 ? 23.404 33.927 -6.310 1.00 91.62 115 ALA A CA 1
ATOM 843 C C . ALA A 1 115 ? 24.531 33.071 -6.917 1.00 91.62 115 ALA A C 1
ATOM 845 O O . ALA A 1 115 ? 25.325 32.497 -6.172 1.00 91.62 115 ALA A O 1
ATOM 846 N N . LYS A 1 116 ? 24.685 33.064 -8.252 1.00 89.06 116 LYS A N 1
ATOM 847 C CA . LYS A 1 116 ? 25.782 32.364 -8.949 1.00 89.06 116 LYS A CA 1
ATOM 848 C C . LYS A 1 116 ? 27.169 32.818 -8.461 1.00 89.06 116 LYS A C 1
ATOM 850 O O . LYS A 1 116 ? 28.053 31.988 -8.298 1.00 89.06 116 LYS A O 1
ATOM 855 N N . ARG A 1 117 ? 27.361 34.108 -8.146 1.00 89.12 117 ARG A N 1
ATOM 856 C CA . ARG A 1 117 ? 28.642 34.642 -7.624 1.00 89.12 117 ARG A CA 1
ATOM 857 C C . ARG A 1 117 ? 28.975 34.177 -6.202 1.00 89.12 117 ARG A C 1
ATOM 859 O O . ARG A 1 117 ? 30.131 34.249 -5.796 1.00 89.12 117 ARG A O 1
ATOM 866 N N . LEU A 1 118 ? 27.984 33.719 -5.438 1.00 87.75 118 LEU A N 1
ATOM 867 C CA . LEU A 1 118 ? 28.179 33.248 -4.065 1.00 87.75 118 LEU A CA 1
ATOM 868 C C . LEU A 1 118 ? 28.637 31.786 -3.995 1.00 87.75 118 LEU A C 1
ATOM 870 O O . LEU A 1 118 ? 29.085 31.358 -2.936 1.00 87.75 118 LEU A O 1
ATOM 874 N N . VAL A 1 1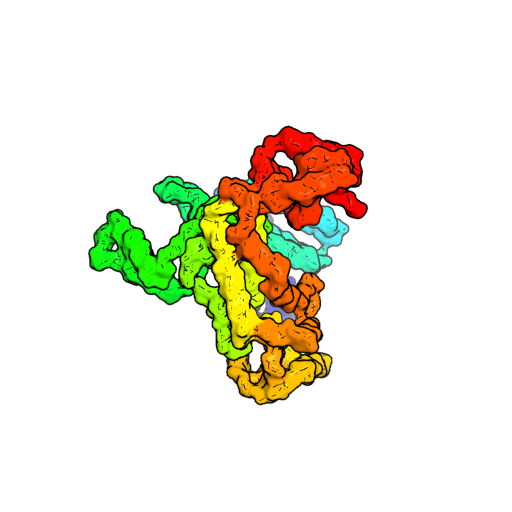19 ? 28.542 31.019 -5.086 1.00 85.69 119 VAL A N 1
ATOM 875 C CA . VAL A 1 119 ? 28.744 29.559 -5.079 1.00 85.69 119 VAL A CA 1
ATOM 876 C C . VAL A 1 119 ? 30.147 29.170 -4.610 1.00 85.69 119 VAL A C 1
ATOM 878 O O . VAL A 1 119 ? 30.272 28.312 -3.740 1.00 85.69 119 VAL A O 1
ATOM 881 N N . ALA A 1 120 ? 31.196 29.828 -5.107 1.00 81.62 120 ALA A N 1
ATOM 882 C CA . ALA A 1 120 ? 32.568 29.515 -4.706 1.00 81.62 120 ALA A CA 1
ATOM 883 C C . ALA A 1 120 ? 32.888 29.938 -3.256 1.00 81.62 120 ALA A C 1
ATOM 885 O O . ALA A 1 120 ? 33.542 29.199 -2.523 1.00 81.62 120 ALA A O 1
ATOM 886 N N . ALA A 1 121 ? 32.412 31.113 -2.827 1.00 82.88 121 ALA A N 1
ATOM 887 C CA . ALA A 1 121 ? 32.836 31.743 -1.571 1.00 82.88 121 ALA A CA 1
ATOM 888 C C . ALA A 1 121 ? 31.909 31.466 -0.372 1.00 82.88 121 ALA A C 1
ATOM 890 O O . ALA A 1 121 ? 32.355 31.460 0.772 1.00 82.88 121 ALA A O 1
ATOM 891 N N . LYS A 1 122 ? 30.603 31.291 -0.607 1.00 84.50 122 LYS A N 1
ATOM 892 C CA . LYS A 1 122 ? 29.545 31.265 0.420 1.00 84.50 122 LYS A CA 1
ATOM 893 C C . LYS A 1 122 ? 28.416 30.300 0.035 1.00 84.50 122 LYS A C 1
ATOM 895 O O . LYS A 1 122 ? 27.266 30.697 -0.156 1.00 84.50 122 LYS A O 1
ATOM 900 N N . ARG A 1 123 ? 28.745 29.007 -0.044 1.00 80.88 123 ARG A N 1
ATOM 901 C CA . ARG A 1 123 ? 27.849 27.929 -0.522 1.00 80.88 123 ARG A CA 1
ATOM 902 C C . ARG A 1 123 ? 26.488 27.869 0.182 1.00 80.88 123 ARG A C 1
ATOM 904 O O . ARG A 1 123 ? 25.475 27.711 -0.493 1.00 80.88 123 ARG A O 1
ATOM 911 N N . GLY A 1 124 ? 26.446 28.035 1.508 1.00 81.25 124 GLY A N 1
ATOM 912 C CA . GLY A 1 124 ? 25.187 28.049 2.270 1.00 81.25 124 GLY A CA 1
ATOM 913 C C . GLY A 1 124 ? 24.245 29.170 1.819 1.00 81.25 124 GLY A C 1
ATOM 914 O O . GLY A 1 124 ? 23.103 28.912 1.450 1.00 81.25 124 GLY A O 1
ATOM 915 N N . HIS A 1 125 ? 24.763 30.394 1.715 1.00 87.31 125 HIS A N 1
ATOM 916 C CA . HIS A 1 125 ? 23.995 31.551 1.248 1.00 87.31 125 HIS A CA 1
ATOM 917 C C . HIS A 1 125 ? 23.605 31.455 -0.231 1.00 87.31 125 HIS A C 1
ATOM 919 O O . HIS A 1 125 ? 22.523 31.893 -0.615 1.00 87.31 125 HIS A O 1
ATOM 925 N N . ALA A 1 126 ? 24.458 30.860 -1.072 1.00 88.12 126 ALA A N 1
ATOM 926 C CA . ALA A 1 126 ? 24.107 30.577 -2.462 1.00 88.12 126 ALA A CA 1
ATOM 927 C C . ALA A 1 126 ? 22.900 29.627 -2.541 1.00 88.12 126 ALA A C 1
ATOM 929 O O . ALA A 1 126 ? 21.953 29.892 -3.281 1.00 88.12 126 ALA A O 1
ATOM 930 N N . LYS A 1 127 ? 22.894 28.559 -1.729 1.00 86.19 127 LYS A N 1
ATOM 931 C CA . LYS A 1 127 ? 21.778 27.607 -1.642 1.00 86.19 127 LYS A CA 1
ATOM 932 C C . LYS A 1 127 ? 20.478 28.289 -1.211 1.00 86.19 127 LYS A C 1
ATOM 934 O O . LYS A 1 127 ? 19.461 28.108 -1.877 1.00 86.19 127 LYS A O 1
ATOM 939 N N . GLU A 1 128 ? 20.517 29.096 -0.153 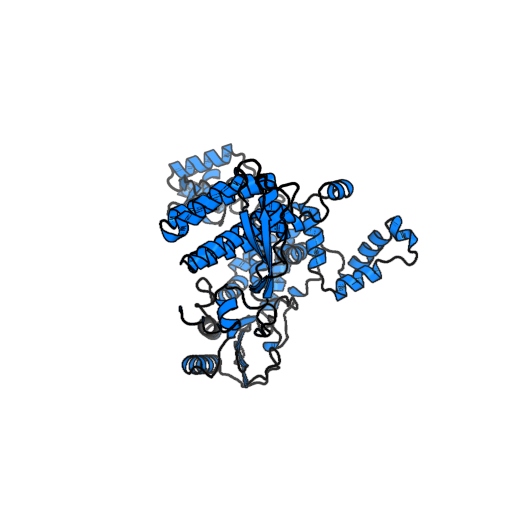1.00 90.38 128 GLU A N 1
ATOM 940 C CA . GLU A 1 128 ? 19.355 29.860 0.328 1.00 90.38 128 GLU A CA 1
ATOM 941 C C . GLU A 1 128 ? 18.804 30.802 -0.753 1.00 90.38 128 GLU A C 1
ATOM 943 O O . GLU A 1 128 ? 17.592 30.861 -0.977 1.00 90.38 128 GLU A O 1
ATOM 948 N N . ALA A 1 129 ? 19.689 31.495 -1.475 1.00 92.25 129 ALA A N 1
ATOM 949 C CA . ALA A 1 129 ? 19.303 32.390 -2.560 1.00 92.25 129 ALA A CA 1
ATOM 950 C C . ALA A 1 129 ? 18.656 31.634 -3.736 1.00 92.25 129 ALA A C 1
ATOM 952 O O . ALA A 1 129 ? 17.611 32.058 -4.233 1.00 92.25 129 ALA A O 1
ATOM 953 N N . PHE A 1 130 ? 19.209 30.487 -4.149 1.00 94.44 130 PHE A N 1
ATOM 954 C CA . PHE A 1 130 ? 18.594 29.653 -5.189 1.00 94.44 130 PHE A CA 1
ATOM 955 C C . PHE A 1 130 ? 17.220 29.122 -4.767 1.00 94.44 130 PHE A C 1
ATOM 957 O O . PHE A 1 130 ? 16.284 29.128 -5.564 1.00 94.44 130 PHE A O 1
ATOM 964 N N . GLU A 1 131 ? 17.057 28.714 -3.507 1.00 92.50 131 GLU A N 1
ATOM 965 C CA . GLU A 1 131 ? 15.767 28.268 -2.973 1.00 92.50 131 GLU A CA 1
ATOM 966 C C . GLU A 1 131 ? 14.729 29.395 -2.916 1.00 92.50 131 GLU A C 1
ATOM 968 O O . GLU A 1 131 ? 13.549 29.164 -3.195 1.00 92.50 131 GLU A O 1
ATOM 973 N N . ALA A 1 132 ? 15.145 30.623 -2.601 1.00 94.25 132 ALA A N 1
ATOM 974 C CA . ALA A 1 132 ? 14.267 31.788 -2.629 1.00 94.25 132 ALA A CA 1
ATOM 975 C C . ALA A 1 132 ? 13.767 32.092 -4.051 1.00 94.25 132 ALA A C 1
ATOM 977 O O . ALA A 1 132 ? 12.569 32.322 -4.245 1.00 94.25 132 ALA A O 1
ATOM 978 N N . ILE A 1 133 ? 14.655 32.025 -5.048 1.00 95.94 133 ILE A N 1
ATOM 979 C CA . ILE A 1 133 ? 14.296 32.198 -6.463 1.00 95.94 133 ILE A CA 1
ATOM 980 C C . ILE A 1 133 ? 13.345 31.084 -6.915 1.00 95.94 133 ILE A C 1
ATOM 982 O O . ILE A 1 133 ? 12.294 31.367 -7.493 1.00 95.94 133 ILE A O 1
ATOM 986 N N . ALA A 1 134 ? 13.643 29.827 -6.576 1.00 93.25 134 ALA A N 1
ATOM 987 C CA . ALA A 1 134 ? 12.771 28.699 -6.887 1.00 93.25 134 ALA A CA 1
ATOM 988 C C . ALA A 1 134 ? 11.371 28.872 -6.281 1.00 93.25 134 ALA A C 1
ATOM 990 O O . ALA A 1 134 ? 10.376 28.632 -6.955 1.00 93.25 134 ALA A O 1
ATOM 991 N N . LYS A 1 135 ? 11.252 29.363 -5.040 1.00 91.94 135 LYS A N 1
ATOM 992 C CA . LYS A 1 135 ? 9.943 29.654 -4.427 1.00 91.94 135 LYS A CA 1
ATOM 993 C C . LYS A 1 135 ? 9.165 30.741 -5.172 1.00 91.94 135 LYS A C 1
ATOM 995 O O . LYS A 1 135 ? 7.940 30.654 -5.235 1.00 91.94 135 LYS A O 1
ATOM 1000 N N . LYS A 1 136 ? 9.837 31.758 -5.724 1.00 93.50 136 LYS A N 1
ATOM 1001 C CA . LYS A 1 136 ? 9.190 32.788 -6.557 1.00 93.50 136 LYS A CA 1
ATOM 1002 C C . LYS A 1 136 ? 8.676 32.184 -7.863 1.00 93.50 136 LYS A C 1
ATOM 1004 O O . LYS A 1 136 ? 7.496 32.338 -8.178 1.00 93.50 136 LYS A O 1
ATOM 1009 N N . LEU A 1 137 ? 9.523 31.422 -8.557 1.00 92.44 137 LEU A N 1
ATOM 1010 C CA . LEU A 1 137 ? 9.150 30.718 -9.786 1.00 92.44 137 LEU A CA 1
ATOM 1011 C C . LEU A 1 137 ? 8.017 29.713 -9.544 1.00 92.44 137 LEU A C 1
ATOM 1013 O O . LEU A 1 137 ? 7.053 29.699 -10.296 1.00 92.44 137 LEU A O 1
ATOM 1017 N N . GLN A 1 138 ? 8.045 28.956 -8.447 1.00 89.38 138 GLN A N 1
ATOM 1018 C CA . GLN A 1 138 ? 7.002 27.991 -8.084 1.00 89.38 138 GLN A CA 1
ATOM 1019 C C . GLN A 1 138 ? 5.600 28.613 -7.987 1.00 89.38 138 GLN A C 1
ATOM 1021 O O . GLN A 1 138 ? 4.620 27.939 -8.301 1.00 89.38 138 GLN A O 1
ATOM 1026 N N . ARG A 1 139 ? 5.488 29.875 -7.545 1.00 84.25 139 ARG A N 1
ATOM 1027 C CA . ARG A 1 139 ? 4.195 30.565 -7.401 1.00 84.25 139 ARG A CA 1
ATOM 1028 C C . ARG A 1 139 ? 3.663 31.124 -8.719 1.00 84.25 139 ARG A C 1
ATOM 1030 O O . ARG A 1 139 ? 2.455 31.109 -8.919 1.00 84.25 139 ARG A O 1
ATOM 1037 N N . GLY A 1 140 ? 4.539 31.650 -9.577 1.00 81.81 140 GLY A N 1
ATOM 1038 C CA . GLY A 1 140 ? 4.131 32.378 -10.788 1.00 81.81 140 GLY A CA 1
ATOM 1039 C C . GLY A 1 140 ? 4.310 31.608 -12.098 1.00 81.81 140 GLY A C 1
ATOM 1040 O O . GLY A 1 140 ? 3.500 31.735 -13.014 1.00 81.81 140 GLY A O 1
ATOM 1041 N N . ALA A 1 141 ? 5.364 30.802 -12.199 1.00 88.88 141 ALA A N 1
ATOM 1042 C CA . ALA A 1 141 ? 5.747 30.075 -13.406 1.00 88.88 141 ALA A CA 1
ATOM 1043 C C . ALA A 1 141 ? 6.487 28.766 -13.053 1.00 88.88 141 ALA A C 1
ATOM 1045 O O . ALA A 1 141 ? 7.685 28.629 -13.323 1.00 88.88 141 ALA A O 1
ATOM 1046 N N . PRO A 1 142 ? 5.800 27.788 -12.428 1.00 88.38 142 PRO A N 1
ATOM 1047 C CA . PRO A 1 142 ? 6.429 26.546 -11.979 1.00 88.38 142 PRO A CA 1
ATOM 1048 C C . PRO A 1 142 ? 7.038 25.729 -13.125 1.00 88.38 142 PRO A C 1
ATOM 1050 O O . PRO A 1 142 ? 7.960 24.956 -12.886 1.00 88.38 142 PRO A O 1
ATOM 1053 N N . GLN A 1 143 ? 6.593 25.935 -14.370 1.00 86.81 143 GLN A N 1
ATOM 1054 C CA . GLN A 1 143 ? 7.164 25.269 -15.541 1.00 86.81 143 GLN A CA 1
ATOM 1055 C C . GLN A 1 143 ? 8.617 25.672 -15.836 1.00 86.81 143 GLN A C 1
ATOM 1057 O O . GLN A 1 143 ? 9.300 24.991 -16.590 1.00 86.81 143 GLN A O 1
ATOM 1062 N N . PHE A 1 144 ? 9.116 26.756 -15.232 1.00 92.75 144 PHE A N 1
ATOM 1063 C CA . PHE A 1 144 ? 10.514 27.176 -15.367 1.00 92.75 144 PHE A CA 1
ATOM 1064 C C . PHE A 1 144 ? 11.456 26.470 -14.394 1.00 92.75 144 PHE A C 1
ATOM 1066 O O . PHE A 1 144 ? 12.669 26.517 -14.585 1.00 92.75 144 PHE A O 1
ATOM 1073 N N . LEU A 1 145 ? 10.925 25.800 -13.366 1.00 92.62 145 LEU A N 1
ATOM 1074 C CA . LEU A 1 145 ? 11.730 25.150 -12.332 1.00 92.62 145 LEU A CA 1
ATOM 1075 C C . LEU A 1 145 ? 12.667 24.046 -12.843 1.00 92.62 145 LEU A C 1
ATOM 1077 O O . LEU A 1 145 ? 13.786 23.999 -12.331 1.00 92.62 145 LEU A O 1
ATOM 1081 N N . PRO A 1 146 ? 12.292 23.194 -13.821 1.00 92.62 146 PRO A N 1
ATOM 1082 C CA . PRO A 1 146 ? 13.214 22.197 -14.362 1.00 92.62 146 PRO A CA 1
ATOM 1083 C C . PRO A 1 146 ? 14.460 22.849 -14.974 1.00 92.62 146 PRO A C 1
ATOM 1085 O O . PRO A 1 146 ? 15.576 22.579 -14.538 1.00 92.62 146 PRO A O 1
ATOM 1088 N N . SER A 1 147 ? 14.263 23.786 -15.910 1.00 91.56 147 SER A N 1
ATOM 1089 C CA . SER A 1 147 ? 15.356 24.508 -16.576 1.00 91.56 147 SER A CA 1
ATOM 1090 C C . SER A 1 147 ? 16.168 25.365 -15.593 1.00 91.56 147 SER A C 1
ATOM 1092 O O . SER A 1 147 ? 17.395 25.404 -15.667 1.00 91.56 147 SER A O 1
ATOM 1094 N N . PHE A 1 148 ? 15.507 25.999 -14.616 1.00 95.12 148 PHE A N 1
ATOM 1095 C CA . PHE A 1 148 ? 16.164 26.764 -13.554 1.00 95.12 148 PHE A CA 1
ATOM 1096 C C . PHE A 1 148 ? 17.106 25.898 -12.709 1.00 95.12 148 PHE A C 1
ATOM 1098 O O . PHE A 1 148 ? 18.271 26.251 -12.533 1.00 95.12 148 PHE A O 1
ATOM 1105 N N . TRP A 1 149 ? 16.628 24.767 -12.184 1.00 94.81 149 TRP A N 1
ATOM 1106 C CA . TRP A 1 149 ? 17.445 23.900 -11.333 1.00 94.81 149 TRP A CA 1
ATOM 1107 C C . TRP A 1 149 ? 18.556 23.195 -12.110 1.00 94.81 149 TRP A C 1
ATOM 1109 O O . TRP A 1 149 ? 19.636 22.985 -11.559 1.00 94.81 149 TRP A O 1
ATOM 1119 N N . GLU A 1 150 ? 18.332 22.888 -13.388 1.00 92.56 150 GLU A N 1
ATOM 1120 C CA . GLU A 1 150 ? 19.371 22.364 -14.272 1.00 92.56 150 GLU A CA 1
ATOM 1121 C C . GLU A 1 150 ? 20.494 23.389 -14.490 1.00 92.56 150 GLU A C 1
ATOM 1123 O O . GLU A 1 150 ? 21.671 23.055 -14.346 1.00 92.56 150 GLU A O 1
ATOM 1128 N N . GLU A 1 151 ? 20.147 24.652 -14.753 1.00 92.19 151 GLU A N 1
ATOM 1129 C CA . GLU A 1 151 ? 21.115 25.745 -14.880 1.00 92.19 151 GLU A CA 1
ATOM 1130 C C . GLU A 1 151 ? 21.904 25.971 -13.581 1.00 92.19 151 GLU A C 1
ATOM 1132 O O . GLU A 1 151 ? 23.124 26.138 -13.607 1.00 92.19 151 GLU A O 1
ATOM 1137 N N . VAL A 1 152 ? 21.234 25.936 -12.425 1.00 92.88 152 VAL A N 1
ATOM 1138 C CA . VAL A 1 152 ? 21.910 26.024 -11.121 1.00 92.88 152 VAL A CA 1
ATOM 1139 C C . VAL A 1 152 ? 22.856 24.836 -10.919 1.00 92.88 152 VAL A C 1
ATOM 1141 O O . VAL A 1 152 ? 23.993 25.034 -10.492 1.00 92.88 152 VAL A O 1
ATOM 1144 N N . GLY A 1 153 ? 22.427 23.618 -11.267 1.00 90.25 153 GLY A N 1
ATOM 1145 C CA . GLY A 1 153 ? 23.250 22.411 -11.179 1.00 90.25 153 GLY A CA 1
ATOM 1146 C C . GLY A 1 153 ? 24.539 22.515 -11.992 1.00 90.25 153 GLY A C 1
ATOM 1147 O O . GLY A 1 153 ? 25.608 22.203 -11.469 1.00 90.25 153 GLY A O 1
ATOM 1148 N N . ARG A 1 154 ? 24.461 23.041 -13.221 1.00 87.81 154 ARG A N 1
ATOM 1149 C CA . ARG A 1 154 ? 25.630 23.297 -14.083 1.00 87.81 154 ARG A CA 1
ATOM 1150 C C . ARG A 1 154 ? 26.612 24.272 -13.445 1.00 87.81 154 ARG A C 1
ATOM 1152 O O . ARG A 1 154 ? 27.791 23.962 -13.318 1.00 87.81 154 ARG A O 1
ATOM 1159 N N . VAL A 1 155 ? 26.120 25.416 -12.969 1.00 86.00 155 VAL A N 1
ATOM 1160 C CA . VAL A 1 155 ? 26.975 26.439 -12.344 1.00 86.00 155 VAL A CA 1
ATOM 1161 C C . VAL A 1 155 ? 27.670 25.909 -11.091 1.00 86.00 155 VAL A C 1
ATOM 1163 O O . VAL A 1 155 ? 28.833 26.220 -10.844 1.00 86.00 155 VAL A O 1
ATOM 1166 N N . VAL A 1 156 ? 26.969 25.107 -10.289 1.00 84.62 156 VAL A N 1
ATOM 1167 C CA . VAL A 1 156 ? 27.534 24.511 -9.074 1.00 84.62 156 VAL A CA 1
ATOM 1168 C C . VAL A 1 156 ? 28.547 23.408 -9.398 1.00 84.62 156 VAL A C 1
ATOM 1170 O O . VAL A 1 156 ? 29.560 23.298 -8.700 1.00 84.62 156 VAL A O 1
ATOM 1173 N N . ALA A 1 157 ? 28.308 22.621 -10.452 1.00 84.06 157 ALA A N 1
ATOM 1174 C CA . ALA A 1 157 ? 29.241 21.601 -10.924 1.00 84.06 157 ALA A CA 1
ATOM 1175 C C . ALA A 1 157 ? 30.576 22.225 -11.361 1.00 84.06 157 ALA A C 1
ATOM 1177 O O . ALA A 1 157 ? 31.630 21.757 -10.933 1.00 84.06 157 ALA A O 1
ATOM 1178 N N . ASP A 1 158 ? 30.521 23.331 -12.109 1.00 76.19 158 ASP A N 1
ATOM 1179 C CA . ASP A 1 158 ? 31.704 24.050 -12.597 1.00 76.19 158 ASP A CA 1
ATOM 1180 C C . ASP A 1 158 ? 32.525 24.707 -11.467 1.00 76.19 158 ASP A C 1
ATOM 1182 O O . ASP A 1 158 ? 33.720 24.949 -11.622 1.00 76.19 158 ASP A O 1
ATOM 1186 N N . GLN A 1 159 ? 31.905 25.002 -10.316 1.00 70.75 159 GLN A N 1
ATOM 1187 C CA . GLN A 1 159 ? 32.493 25.820 -9.240 1.00 70.75 159 GLN A CA 1
ATOM 1188 C C . GLN A 1 159 ? 32.747 25.066 -7.919 1.00 70.75 159 GLN A C 1
ATOM 1190 O O . GLN A 1 159 ? 32.944 25.692 -6.875 1.00 70.75 159 GLN A O 1
ATOM 1195 N N . ALA A 1 160 ? 32.820 23.729 -7.970 1.00 62.91 160 ALA A N 1
ATOM 1196 C CA . ALA A 1 160 ? 33.383 22.860 -6.924 1.00 62.91 160 ALA A CA 1
ATOM 1197 C C . ALA A 1 160 ? 32.445 22.296 -5.830 1.00 62.91 160 ALA A C 1
ATOM 1199 O O . ALA A 1 160 ? 32.855 22.176 -4.673 1.00 62.91 160 ALA A O 1
ATOM 1200 N N . SER A 1 161 ? 31.216 21.869 -6.153 1.00 72.19 161 SER A N 1
ATOM 1201 C CA . SER A 1 161 ? 30.502 20.903 -5.290 1.00 72.19 161 SER A CA 1
ATOM 1202 C C . SER A 1 161 ? 29.665 19.901 -6.085 1.00 72.19 161 SER A C 1
ATOM 1204 O O . SER A 1 161 ? 28.519 20.172 -6.437 1.00 72.19 161 SER A O 1
ATOM 1206 N N . GLN A 1 162 ? 30.212 18.701 -6.305 1.00 79.44 162 GLN A N 1
ATOM 1207 C CA . GLN A 1 162 ? 29.490 17.621 -6.989 1.00 79.44 162 GLN A CA 1
ATOM 1208 C C . GLN A 1 162 ? 28.213 17.211 -6.240 1.00 79.44 162 GLN A C 1
ATOM 1210 O O . GLN A 1 162 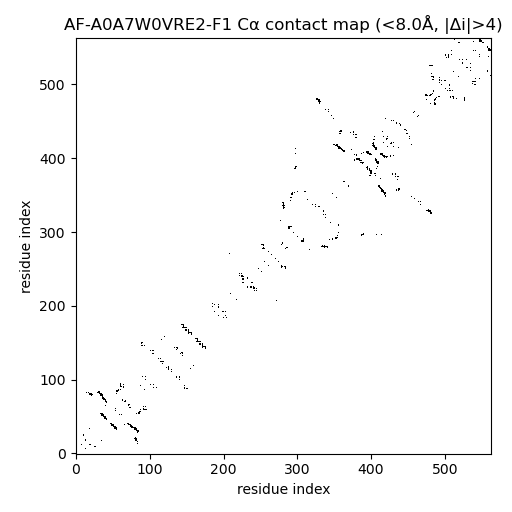? 27.174 17.014 -6.861 1.00 79.44 162 GLN A O 1
ATOM 1215 N N . THR A 1 163 ? 28.247 17.169 -4.905 1.00 81.75 163 THR A N 1
ATOM 1216 C CA . THR A 1 163 ? 27.077 16.825 -4.083 1.00 81.75 163 THR A CA 1
ATOM 1217 C C . THR A 1 163 ? 25.951 17.851 -4.218 1.00 81.75 163 THR A C 1
ATOM 1219 O O . THR A 1 163 ? 24.788 17.483 -4.371 1.00 81.75 163 THR A O 1
ATOM 1222 N N . MET A 1 164 ? 26.267 19.150 -4.187 1.00 80.75 164 MET A N 1
ATOM 1223 C CA . MET A 1 164 ? 25.251 20.194 -4.343 1.00 80.75 164 MET A CA 1
ATOM 1224 C C . MET A 1 164 ? 24.739 20.267 -5.787 1.00 80.75 164 MET A C 1
ATOM 1226 O O . MET A 1 164 ? 23.545 20.481 -5.993 1.00 80.75 164 MET A O 1
ATOM 1230 N N . ALA A 1 165 ? 25.602 20.034 -6.779 1.00 86.19 165 ALA A N 1
ATOM 1231 C CA . ALA A 1 165 ? 25.189 19.915 -8.174 1.00 86.19 165 ALA A CA 1
ATOM 1232 C C . ALA A 1 165 ? 24.212 18.744 -8.371 1.00 86.19 165 ALA A C 1
ATOM 1234 O O . ALA A 1 165 ? 23.144 18.944 -8.947 1.00 86.19 165 ALA A O 1
ATOM 1235 N N . ALA A 1 166 ? 24.509 17.566 -7.808 1.00 84.69 166 ALA A N 1
ATOM 1236 C CA . ALA A 1 166 ? 23.618 16.404 -7.837 1.00 84.69 166 ALA A CA 1
ATOM 1237 C C . ALA A 1 166 ? 22.249 16.714 -7.208 1.00 84.69 166 ALA A C 1
ATOM 1239 O O . ALA A 1 166 ? 21.218 16.411 -7.802 1.00 84.69 166 ALA A O 1
ATOM 1240 N N . GLN A 1 167 ? 22.220 17.410 -6.065 1.00 86.88 167 GLN A N 1
ATOM 1241 C CA . GLN A 1 167 ? 20.965 17.863 -5.447 1.00 86.88 167 GLN A CA 1
ATOM 1242 C C . GLN A 1 167 ? 20.169 18.815 -6.352 1.00 86.88 167 GLN A C 1
ATOM 1244 O O . GLN A 1 167 ? 18.941 18.761 -6.370 1.00 86.88 167 GLN A O 1
ATOM 1249 N N . CYS A 1 168 ? 20.839 19.697 -7.098 1.00 90.06 168 CYS A N 1
ATOM 1250 C CA . CYS A 1 168 ? 20.172 20.604 -8.032 1.00 90.06 168 CYS A CA 1
ATOM 1251 C C . CYS A 1 168 ? 19.617 19.852 -9.249 1.00 90.06 168 CYS A C 1
ATOM 1253 O O . CYS A 1 168 ? 18.474 20.089 -9.627 1.00 90.06 168 CYS A O 1
ATOM 1255 N N . PHE A 1 169 ? 20.364 18.900 -9.816 1.00 91.12 169 PHE A N 1
ATOM 1256 C CA . PHE A 1 169 ? 19.861 18.055 -10.903 1.00 91.12 169 PHE A CA 1
ATOM 1257 C C . PHE A 1 169 ? 18.684 17.181 -10.460 1.00 91.12 169 PHE A C 1
ATOM 1259 O O . PHE A 1 169 ? 17.691 17.084 -11.180 1.00 91.12 169 PHE A O 1
ATOM 1266 N N . GLU A 1 170 ? 18.735 16.628 -9.249 1.00 88.50 170 GLU A N 1
ATOM 1267 C CA . GLU A 1 170 ? 17.619 15.882 -8.667 1.00 88.50 170 GLU A CA 1
ATOM 1268 C C . GLU A 1 170 ? 16.389 16.785 -8.487 1.00 88.50 170 GLU A C 1
ATOM 1270 O O . GLU A 1 170 ? 15.285 16.430 -8.895 1.00 88.50 170 GLU A O 1
ATOM 1275 N N . ARG A 1 171 ? 16.567 18.015 -7.989 1.00 89.00 171 ARG A N 1
ATOM 1276 C CA . ARG A 1 171 ? 15.482 19.011 -7.924 1.00 89.00 171 ARG A CA 1
ATOM 1277 C C . ARG A 1 171 ? 14.925 19.376 -9.300 1.00 89.00 171 ARG A C 1
ATOM 1279 O O . ARG A 1 171 ? 13.718 19.578 -9.413 1.00 89.00 171 ARG A O 1
ATOM 1286 N N . ALA A 1 172 ? 15.758 19.427 -10.340 1.00 89.12 172 ALA A N 1
ATOM 1287 C CA . ALA A 1 172 ? 15.302 19.641 -11.713 1.00 89.12 172 ALA A CA 1
ATOM 1288 C C . ALA A 1 172 ? 14.396 18.494 -12.183 1.00 89.12 172 ALA A C 1
ATOM 1290 O O . ALA A 1 172 ? 13.310 18.750 -12.702 1.00 89.12 172 ALA A O 1
ATOM 1291 N N . ARG A 1 173 ? 14.788 17.236 -11.928 1.00 87.69 173 ARG A N 1
ATOM 1292 C CA . ARG A 1 173 ? 13.974 16.052 -12.256 1.00 87.69 173 ARG A CA 1
ATOM 1293 C C . ARG A 1 173 ? 12.704 15.962 -11.411 1.00 87.69 173 ARG A C 1
ATOM 1295 O O . ARG A 1 173 ? 11.652 15.600 -11.926 1.00 87.69 173 ARG A O 1
ATOM 1302 N N . GLN A 1 174 ? 12.751 16.340 -10.135 1.00 82.38 174 GLN A N 1
ATOM 1303 C CA . GLN A 1 174 ? 11.561 16.428 -9.282 1.00 82.38 174 GLN A CA 1
ATOM 1304 C C . GLN A 1 174 ? 10.589 17.501 -9.770 1.00 82.38 174 GLN A C 1
ATOM 1306 O O . GLN A 1 174 ? 9.387 17.252 -9.828 1.00 82.38 174 GLN A O 1
ATOM 1311 N N . ALA A 1 175 ? 11.094 18.676 -10.152 1.00 83.75 175 ALA A N 1
ATOM 1312 C CA . ALA A 1 175 ? 10.280 19.740 -10.724 1.00 83.75 175 ALA A CA 1
ATOM 1313 C C . ALA A 1 175 ? 9.659 19.316 -12.059 1.00 83.75 175 ALA A C 1
ATOM 1315 O O . ALA A 1 175 ? 8.489 19.596 -12.302 1.00 83.75 175 ALA A O 1
ATOM 1316 N N . GLU A 1 176 ? 10.412 18.600 -12.894 1.00 80.81 176 GLU A N 1
ATOM 1317 C CA . GLU A 1 176 ? 9.915 18.033 -14.145 1.00 80.81 176 GLU A CA 1
ATOM 1318 C C . GLU A 1 176 ? 8.811 17.011 -13.871 1.00 80.81 176 GLU A C 1
ATOM 1320 O O . GLU A 1 176 ? 7.716 17.154 -14.402 1.00 80.81 176 GLU A O 1
ATOM 1325 N N . ARG A 1 177 ? 9.029 16.053 -12.961 1.00 74.44 177 ARG A N 1
ATOM 1326 C CA . ARG A 1 177 ? 8.004 15.090 -12.532 1.00 74.44 177 ARG A CA 1
ATOM 1327 C C . ARG A 1 177 ? 6.768 15.783 -11.976 1.00 74.44 177 ARG A C 1
ATOM 1329 O O . ARG A 1 177 ? 5.669 15.409 -12.348 1.00 74.44 177 ARG A O 1
ATOM 1336 N N . ALA A 1 178 ? 6.914 16.792 -11.121 1.00 72.62 178 ALA A N 1
ATOM 1337 C CA . ALA A 1 178 ? 5.787 17.512 -10.530 1.00 72.62 178 ALA A CA 1
ATOM 1338 C C . ALA A 1 178 ? 5.004 18.327 -11.571 1.00 72.62 178 ALA A C 1
ATOM 1340 O O . ALA A 1 178 ? 3.771 18.332 -11.559 1.00 72.62 178 ALA A O 1
ATOM 1341 N N . TYR A 1 179 ? 5.712 18.997 -12.485 1.00 67.44 179 TYR A N 1
ATOM 1342 C CA . TYR A 1 179 ? 5.104 19.752 -13.572 1.00 67.44 179 TYR A CA 1
ATOM 1343 C C . TYR A 1 179 ? 4.386 18.822 -14.550 1.00 67.44 179 TYR A C 1
ATOM 1345 O O . TYR A 1 179 ? 3.197 19.007 -14.799 1.00 67.44 179 TYR A O 1
ATOM 1353 N N . LEU A 1 180 ? 5.068 17.778 -15.022 1.00 63.09 180 LEU A N 1
ATOM 1354 C CA . LEU A 1 180 ? 4.498 16.754 -15.887 1.00 63.09 180 LEU A CA 1
ATOM 1355 C C . LEU A 1 180 ? 3.317 16.054 -15.206 1.00 63.09 180 LEU A C 1
ATOM 1357 O O . LEU A 1 180 ? 2.266 15.932 -15.817 1.00 63.09 180 LEU A O 1
ATOM 1361 N N . HIS A 1 181 ? 3.419 15.668 -13.935 1.00 57.56 181 HIS A N 1
ATOM 1362 C CA . HIS A 1 181 ? 2.329 15.025 -13.191 1.00 57.56 181 HIS A CA 1
ATOM 1363 C C . HIS A 1 181 ? 1.071 15.891 -13.133 1.00 57.56 181 HIS A C 1
ATOM 1365 O O . HIS A 1 181 ? -0.019 15.404 -13.421 1.00 57.56 181 HIS A O 1
ATOM 1371 N N . ASN A 1 182 ? 1.197 17.189 -12.841 1.00 56.34 182 ASN A N 1
ATOM 1372 C CA . ASN A 1 182 ? 0.048 18.100 -12.858 1.00 56.34 182 ASN A CA 1
ATOM 1373 C C . ASN A 1 182 ? -0.491 18.348 -14.274 1.00 56.34 182 ASN A C 1
ATOM 1375 O O . ASN A 1 182 ? -1.707 18.408 -14.461 1.00 56.34 182 ASN A O 1
ATOM 1379 N N . HIS A 1 183 ? 0.388 18.457 -15.271 1.00 59.34 183 HIS A N 1
ATOM 1380 C CA . HIS A 1 183 ? -0.001 18.672 -16.665 1.00 59.34 183 HIS A CA 1
ATOM 1381 C C . HIS A 1 183 ? -0.653 17.431 -17.295 1.00 59.34 183 HIS A C 1
ATOM 1383 O O . HIS A 1 183 ? -1.517 17.548 -18.163 1.00 59.34 183 HIS A O 1
ATOM 1389 N N . TYR A 1 184 ? -0.271 16.238 -16.836 1.00 56.75 184 TYR A N 1
ATOM 1390 C CA . TYR A 1 184 ? -0.869 14.971 -17.232 1.00 56.75 184 TYR A CA 1
ATOM 1391 C C . TYR A 1 184 ? -2.138 14.650 -16.433 1.00 56.75 184 TYR A C 1
ATOM 1393 O O . TYR A 1 184 ? -3.012 13.977 -16.978 1.00 56.75 184 TYR A O 1
ATOM 1401 N N . LYS A 1 185 ? -2.296 15.141 -15.199 1.00 64.19 185 LYS A N 1
ATOM 1402 C CA . LYS A 1 185 ? -3.537 14.952 -14.430 1.00 64.19 185 LYS A CA 1
ATOM 1403 C C . LYS A 1 185 ? -4.740 15.651 -15.056 1.00 64.19 185 LYS A C 1
ATOM 1405 O O . LYS A 1 185 ? -5.790 15.032 -15.181 1.00 64.19 185 LYS A O 1
ATOM 1410 N N . ASP A 1 186 ? -4.605 16.900 -15.508 1.00 75.12 186 ASP A N 1
ATOM 1411 C CA . ASP A 1 186 ? -5.688 17.595 -16.231 1.00 75.12 186 ASP A CA 1
ATOM 1412 C C . ASP A 1 186 ? -5.555 17.457 -17.756 1.00 75.12 186 ASP A C 1
ATOM 1414 O O . ASP A 1 186 ? -5.564 18.440 -18.492 1.00 75.12 186 ASP A O 1
ATOM 1418 N N . PHE A 1 187 ? -5.424 16.221 -18.246 1.00 75.12 187 PHE A N 1
ATOM 1419 C CA . PHE A 1 187 ? -5.243 15.931 -19.678 1.00 75.12 187 PHE A CA 1
ATOM 1420 C C . PHE A 1 187 ? -6.420 16.369 -20.567 1.00 75.12 187 PHE A C 1
ATOM 1422 O O . PHE A 1 187 ? -6.257 16.537 -21.774 1.00 75.12 187 PHE A O 1
ATOM 1429 N N . LEU A 1 188 ? -7.610 16.537 -19.985 1.00 78.69 188 LEU A N 1
ATOM 1430 C CA . LEU A 1 188 ? -8.793 17.048 -20.680 1.00 78.69 188 LEU A CA 1
ATOM 1431 C C . LEU A 1 188 ? -8.855 18.582 -20.653 1.00 78.69 188 LEU A C 1
ATOM 1433 O O . LEU A 1 188 ? -9.444 19.185 -21.551 1.00 78.69 188 LEU A O 1
ATOM 1437 N N . GLY A 1 189 ? -8.251 19.218 -19.647 1.00 80.06 189 GLY A N 1
ATOM 1438 C CA . GLY A 1 189 ? -8.457 20.625 -19.333 1.00 80.06 189 GLY A CA 1
ATOM 1439 C C . GLY A 1 189 ? -9.846 20.891 -18.738 1.00 80.06 189 GLY A C 1
ATOM 1440 O O . GLY A 1 189 ? -10.815 20.160 -18.967 1.00 80.06 189 GLY A O 1
ATOM 1441 N N . LYS A 1 190 ? -9.967 21.995 -17.992 1.00 78.00 190 LYS A N 1
ATOM 1442 C CA . LYS A 1 190 ? -11.226 22.414 -17.352 1.00 78.00 190 LYS A CA 1
ATOM 1443 C C . LYS A 1 190 ? -12.439 22.458 -18.308 1.00 78.00 190 LYS A C 1
ATOM 1445 O O . LYS A 1 190 ? -13.449 21.864 -17.938 1.00 78.00 190 LYS A O 1
ATOM 1450 N N . PRO A 1 191 ? -12.367 23.051 -19.523 1.00 82.06 191 PRO A N 1
ATOM 1451 C CA . PRO A 1 191 ? -13.545 23.171 -20.389 1.00 82.06 191 PRO A CA 1
ATOM 1452 C C . PRO A 1 191 ? -14.142 21.821 -20.810 1.00 82.06 191 PRO A C 1
ATOM 1454 O O . PRO A 1 191 ? -15.355 21.642 -20.784 1.00 82.06 191 PRO A O 1
ATOM 1457 N N . ARG A 1 192 ? -13.298 20.837 -21.154 1.00 78.69 192 ARG A N 1
ATOM 1458 C CA . ARG A 1 192 ? -13.775 19.502 -21.551 1.00 78.69 192 ARG A CA 1
ATOM 1459 C C . ARG A 1 192 ? -14.304 18.712 -20.358 1.00 78.69 192 ARG A C 1
ATOM 1461 O O . ARG A 1 192 ? -15.273 17.979 -20.504 1.00 78.69 192 ARG A O 1
ATOM 1468 N N . ARG A 1 193 ? -13.702 18.871 -19.175 1.00 90.12 193 ARG A N 1
ATOM 1469 C CA . ARG A 1 193 ? -14.203 18.239 -17.945 1.00 90.12 193 ARG A CA 1
ATOM 1470 C C . ARG A 1 193 ? -15.594 18.736 -17.560 1.00 90.12 193 ARG A C 1
ATOM 1472 O O . ARG A 1 193 ? -16.432 17.917 -17.206 1.00 90.12 193 ARG A O 1
ATOM 1479 N N . GLU A 1 194 ? -15.846 20.040 -17.667 1.00 87.12 194 GLU A N 1
ATOM 1480 C CA . GLU A 1 194 ? -17.172 20.620 -17.410 1.00 87.12 194 GLU A CA 1
ATOM 1481 C C . GLU A 1 194 ? -18.211 20.122 -18.419 1.00 87.12 194 GLU A C 1
ATOM 1483 O O . GLU A 1 194 ? -19.292 19.708 -18.008 1.00 87.12 194 GLU A O 1
ATOM 1488 N N . LEU A 1 195 ? -17.856 20.057 -19.709 1.00 86.25 195 LEU A N 1
ATOM 1489 C CA . LEU A 1 195 ? -18.725 19.494 -20.750 1.00 86.25 195 LEU A CA 1
ATOM 1490 C C . LEU A 1 195 ? -19.101 18.027 -20.475 1.00 86.25 195 LEU A C 1
ATOM 1492 O O . LEU A 1 195 ? -20.237 17.627 -20.704 1.00 86.25 195 LEU A O 1
ATOM 1496 N N . LEU A 1 196 ? -18.150 17.233 -19.979 1.00 80.75 196 LEU A N 1
ATOM 1497 C CA . LEU A 1 196 ? -18.339 15.812 -19.670 1.00 80.75 196 LEU A CA 1
ATOM 1498 C C . LEU A 1 196 ? -18.923 15.560 -18.267 1.00 80.75 196 LEU A C 1
ATOM 1500 O O . LEU A 1 196 ? -19.137 14.408 -17.901 1.00 80.75 196 LEU A O 1
ATOM 1504 N N . GLY A 1 197 ? -19.142 16.602 -17.456 1.00 83.94 197 GLY A N 1
ATOM 1505 C CA . GLY A 1 197 ? -19.608 16.462 -16.073 1.00 83.94 197 GLY A CA 1
ATOM 1506 C C . GLY A 1 197 ? -18.612 15.767 -15.130 1.00 83.94 197 GLY A C 1
ATOM 1507 O O . GLY A 1 197 ? -19.021 15.202 -14.118 1.00 83.94 197 GLY A O 1
ATOM 1508 N N . LEU A 1 198 ? -17.311 15.791 -15.441 1.00 82.44 198 LEU A N 1
ATOM 1509 C CA . LEU A 1 198 ? -16.264 15.087 -14.689 1.00 82.44 198 LEU A CA 1
ATOM 1510 C C . LEU A 1 198 ? -15.474 16.029 -13.772 1.00 82.44 198 LEU A C 1
ATOM 1512 O O . LEU A 1 198 ? -14.996 17.089 -14.191 1.00 82.44 198 LEU A O 1
ATOM 1516 N N . LYS A 1 199 ? -15.214 15.617 -12.524 1.00 85.56 199 LYS A N 1
ATOM 1517 C CA . LYS A 1 199 ? -14.194 16.283 -11.695 1.00 85.56 199 LYS A CA 1
ATOM 1518 C C . LYS A 1 199 ? -12.798 15.861 -12.158 1.00 85.56 199 LYS A C 1
ATOM 1520 O O . LYS A 1 199 ? -12.617 14.828 -12.795 1.00 85.56 199 LYS A O 1
ATOM 1525 N N . LEU A 1 200 ? -11.779 16.650 -11.802 1.00 78.38 200 LEU A N 1
ATOM 1526 C CA . LEU A 1 200 ? -10.379 16.339 -12.130 1.00 78.38 200 LEU A CA 1
ATOM 1527 C C . LEU A 1 200 ? -9.976 14.930 -11.661 1.00 78.38 200 LEU A C 1
ATOM 1529 O O . LEU A 1 200 ? -9.367 14.185 -12.418 1.00 78.38 200 LEU A O 1
ATOM 1533 N N . GLY A 1 201 ? -10.355 14.562 -10.432 1.00 73.19 201 GLY A N 1
ATOM 1534 C CA . GLY A 1 201 ? -10.062 13.238 -9.876 1.00 73.19 201 GLY A CA 1
ATOM 1535 C C . GLY A 1 201 ? -10.796 12.095 -10.581 1.00 73.19 201 GLY A C 1
ATOM 1536 O O . GLY A 1 201 ? -10.235 11.007 -10.694 1.00 73.19 201 GLY A O 1
ATOM 1537 N N . ASP A 1 202 ? -12.004 12.343 -11.093 1.00 75.00 202 ASP A N 1
ATOM 1538 C CA . ASP A 1 202 ? -12.787 11.340 -11.824 1.00 75.00 202 ASP A CA 1
ATOM 1539 C C . ASP A 1 202 ? -12.131 11.053 -13.180 1.00 75.00 202 ASP A C 1
ATOM 1541 O O . ASP A 1 202 ? -11.929 9.896 -13.546 1.00 75.00 202 ASP A O 1
ATOM 1545 N N . ALA A 1 203 ? -11.716 12.111 -13.887 1.00 79.38 203 ALA A N 1
ATOM 1546 C CA . ALA A 1 203 ? -11.003 12.001 -15.156 1.00 79.38 203 ALA A CA 1
ATOM 1547 C C . ALA A 1 203 ? -9.642 11.297 -15.001 1.00 79.38 203 ALA A C 1
ATOM 1549 O O . ALA A 1 203 ? -9.313 10.423 -15.802 1.00 79.38 203 ALA A O 1
ATOM 1550 N N . ASP A 1 204 ? -8.867 11.649 -13.969 1.00 75.38 204 ASP A N 1
ATOM 1551 C CA . ASP A 1 204 ? -7.580 11.010 -13.656 1.00 75.38 204 ASP A CA 1
ATOM 1552 C C . ASP A 1 204 ? -7.763 9.515 -13.355 1.00 75.38 204 ASP A C 1
ATOM 1554 O O . ASP A 1 204 ? -7.109 8.672 -13.960 1.00 75.38 204 ASP A O 1
ATOM 1558 N N . THR A 1 205 ? -8.737 9.173 -12.504 1.00 69.12 205 THR A N 1
ATOM 1559 C CA . THR A 1 205 ? -9.038 7.777 -12.145 1.00 69.12 205 THR A CA 1
ATOM 1560 C C . THR A 1 205 ? -9.459 6.955 -13.363 1.00 69.12 205 THR A C 1
ATOM 1562 O O . THR A 1 205 ? -8.962 5.844 -13.552 1.00 69.12 205 THR A O 1
ATOM 1565 N N . ALA A 1 206 ? -10.330 7.501 -14.219 1.00 74.62 206 ALA A N 1
ATOM 1566 C CA . ALA A 1 206 ? -10.750 6.836 -15.450 1.00 74.62 206 ALA A CA 1
ATOM 1567 C C . ALA A 1 206 ? -9.572 6.619 -16.415 1.00 74.62 206 ALA A C 1
ATOM 1569 O O . ALA A 1 206 ? -9.433 5.542 -16.995 1.00 74.62 206 ALA A O 1
ATOM 1570 N N . ARG A 1 207 ? -8.686 7.614 -16.558 1.00 78.25 207 ARG A N 1
ATOM 1571 C CA . ARG A 1 207 ? -7.492 7.502 -17.403 1.00 78.25 207 ARG A CA 1
ATOM 1572 C C . ARG A 1 207 ? -6.517 6.456 -16.880 1.00 78.25 207 ARG A C 1
ATOM 1574 O O . ARG A 1 207 ? -6.000 5.684 -17.683 1.00 78.25 207 ARG A O 1
ATOM 1581 N N . THR A 1 208 ? -6.244 6.438 -15.578 1.00 69.19 208 THR A N 1
ATOM 1582 C CA . THR A 1 208 ? -5.339 5.452 -14.974 1.00 69.19 208 THR A CA 1
ATOM 1583 C C . THR A 1 208 ? -5.849 4.038 -15.214 1.00 69.19 208 THR A C 1
ATOM 1585 O O . THR A 1 208 ? -5.084 3.214 -15.695 1.00 69.19 208 THR A O 1
ATOM 1588 N N . ALA A 1 209 ? -7.148 3.789 -15.010 1.00 69.12 209 ALA A N 1
ATOM 1589 C CA . ALA A 1 209 ? -7.744 2.475 -15.245 1.00 69.12 209 ALA A CA 1
ATOM 1590 C C . ALA A 1 209 ? -7.595 1.976 -16.695 1.00 69.12 209 ALA A C 1
ATOM 1592 O O . ALA A 1 209 ? -7.496 0.774 -16.913 1.00 69.12 209 ALA A O 1
ATOM 1593 N N . LEU A 1 210 ? -7.587 2.880 -17.682 1.00 74.69 210 LEU A N 1
ATOM 1594 C CA . LEU A 1 210 ? -7.337 2.529 -19.085 1.00 74.69 210 LEU A CA 1
ATOM 1595 C C . LEU A 1 210 ? -5.844 2.365 -19.390 1.00 74.69 210 LEU A C 1
ATOM 1597 O O . LEU A 1 210 ? -5.477 1.505 -20.180 1.00 74.69 210 LEU A O 1
ATOM 1601 N N . LYS A 1 211 ? -4.980 3.181 -18.774 1.00 69.50 211 LYS A N 1
ATOM 1602 C CA . LYS A 1 211 ? -3.521 3.117 -18.958 1.00 69.50 211 LYS A CA 1
ATOM 1603 C C . LYS A 1 211 ? -2.898 1.828 -18.436 1.00 69.50 211 LYS A C 1
ATOM 1605 O O . LYS A 1 211 ? -1.848 1.443 -18.931 1.00 69.50 211 LYS A O 1
ATOM 1610 N N . THR A 1 212 ? -3.491 1.228 -17.411 1.00 65.69 212 THR A N 1
ATOM 1611 C CA . THR A 1 212 ? -2.992 -0.008 -16.803 1.00 65.69 212 THR A CA 1
ATOM 1612 C C . THR A 1 212 ? -3.406 -1.258 -17.576 1.00 65.69 212 THR A C 1
ATOM 1614 O O . THR A 1 212 ? -2.958 -2.342 -17.230 1.00 65.69 212 THR A O 1
ATOM 1617 N N . LEU A 1 213 ? -4.252 -1.141 -18.607 1.00 71.44 213 LEU A N 1
ATOM 1618 C CA . LEU A 1 213 ? -4.607 -2.285 -19.445 1.00 71.44 213 LEU A CA 1
ATOM 1619 C C . LEU A 1 213 ? -3.439 -2.659 -20.370 1.00 71.44 213 LEU A C 1
ATOM 1621 O O . LEU A 1 213 ? -2.865 -1.762 -20.997 1.00 71.44 213 LEU A O 1
ATOM 1625 N N . PRO A 1 214 ? -3.129 -3.960 -20.529 1.00 74.31 214 PRO A N 1
ATOM 1626 C CA . PRO A 1 214 ? -2.208 -4.417 -21.560 1.00 74.31 214 PRO A CA 1
ATOM 1627 C C . PRO A 1 214 ? -2.625 -3.899 -22.942 1.00 74.31 214 PRO A C 1
ATOM 1629 O O . PRO A 1 214 ? -3.808 -3.877 -23.287 1.00 74.31 214 PRO A O 1
ATOM 1632 N N . GLU A 1 215 ? -1.657 -3.501 -23.766 1.00 76.69 215 GLU A N 1
ATOM 1633 C CA . GLU A 1 215 ? -1.917 -2.942 -25.100 1.00 76.69 215 GLU A CA 1
ATOM 1634 C C . GLU A 1 215 ? -2.771 -3.863 -26.004 1.00 76.69 215 GLU A C 1
ATOM 1636 O O . GLU A 1 215 ? -3.731 -3.367 -26.607 1.00 76.69 215 GLU A O 1
ATOM 1641 N N . PRO A 1 216 ? -2.544 -5.197 -26.048 1.00 76.56 216 PRO A N 1
ATOM 1642 C CA . PRO A 1 216 ? -3.427 -6.108 -26.782 1.00 76.56 216 PRO A CA 1
ATOM 1643 C C . PRO A 1 216 ? -4.872 -6.059 -26.280 1.00 76.56 216 PRO A C 1
ATOM 1645 O O . PRO A 1 216 ? -5.820 -6.191 -27.061 1.00 76.56 216 PRO A O 1
ATOM 1648 N N . ASP A 1 217 ? -5.056 -5.832 -24.978 1.00 76.94 217 ASP A N 1
ATOM 1649 C CA . ASP A 1 217 ? -6.376 -5.797 -24.380 1.00 76.94 217 ASP A CA 1
ATOM 1650 C C . ASP A 1 217 ? -7.138 -4.530 -24.703 1.00 76.94 217 ASP A C 1
ATOM 1652 O O . ASP A 1 217 ? -8.326 -4.612 -25.026 1.00 76.94 217 ASP A O 1
ATOM 1656 N N . LEU A 1 218 ? -6.445 -3.395 -24.690 1.00 83.38 218 LEU A N 1
ATOM 1657 C CA . LEU A 1 218 ? -6.987 -2.115 -25.116 1.00 83.38 218 LEU A CA 1
ATOM 1658 C C . LEU A 1 218 ? -7.396 -2.148 -26.595 1.00 83.38 218 LEU A C 1
ATOM 1660 O O . LEU A 1 218 ? -8.491 -1.701 -26.936 1.00 83.38 218 LEU A O 1
ATOM 1664 N N . HIS A 1 219 ? -6.559 -2.712 -27.471 1.00 85.62 219 HIS A N 1
ATOM 1665 C CA . HIS A 1 219 ? -6.878 -2.837 -28.896 1.00 85.62 219 HIS A CA 1
ATOM 1666 C C . HIS A 1 219 ? -8.090 -3.734 -29.141 1.00 85.62 219 HIS A C 1
ATOM 1668 O O . HIS A 1 219 ? -9.000 -3.345 -29.873 1.00 85.62 219 HIS A O 1
ATOM 1674 N N . ALA A 1 220 ? -8.148 -4.896 -28.490 1.00 83.00 220 ALA A N 1
ATOM 1675 C CA . ALA A 1 220 ? -9.305 -5.780 -28.586 1.00 83.00 220 ALA A CA 1
ATOM 1676 C C . ALA A 1 220 ? -10.581 -5.121 -28.035 1.00 83.00 220 ALA A C 1
ATOM 1678 O O . ALA A 1 220 ? -11.650 -5.272 -28.621 1.00 83.00 220 ALA A O 1
ATOM 1679 N N . LEU A 1 221 ? -10.474 -4.356 -26.943 1.00 86.25 221 LEU A N 1
ATOM 1680 C CA . LEU A 1 221 ? -11.594 -3.608 -26.374 1.00 86.25 221 LEU A CA 1
ATOM 1681 C C . LEU A 1 221 ? -12.130 -2.567 -27.366 1.00 86.25 221 LEU A C 1
ATOM 1683 O O . LEU A 1 221 ? -13.340 -2.489 -27.565 1.00 86.25 221 LEU A O 1
ATOM 1687 N N . ILE A 1 222 ? -11.247 -1.789 -28.001 1.00 88.06 222 ILE A N 1
ATOM 1688 C CA . ILE A 1 222 ? -11.633 -0.793 -29.010 1.00 88.06 222 ILE A CA 1
ATOM 1689 C C . ILE A 1 222 ? -12.256 -1.483 -30.223 1.00 88.06 222 ILE A C 1
ATOM 1691 O O . ILE A 1 222 ? -13.323 -1.065 -30.658 1.00 88.06 222 ILE A O 1
ATOM 1695 N N . ALA A 1 223 ? -11.643 -2.552 -30.737 1.00 87.88 223 ALA A N 1
ATOM 1696 C CA . ALA A 1 223 ? -12.155 -3.297 -31.886 1.00 87.88 223 ALA A CA 1
ATOM 1697 C C . ALA A 1 223 ? -13.574 -3.838 -31.647 1.00 87.88 223 ALA A C 1
ATOM 1699 O O . ALA A 1 223 ? -14.428 -3.710 -32.517 1.00 87.88 223 ALA A O 1
ATOM 1700 N N . LEU A 1 224 ? -13.847 -4.371 -30.452 1.00 85.88 224 LEU A N 1
ATOM 1701 C CA . LEU A 1 224 ? -15.181 -4.840 -30.053 1.00 85.88 224 LEU A CA 1
ATOM 1702 C C . LEU A 1 224 ? -16.186 -3.698 -29.814 1.00 85.88 224 LEU A C 1
ATOM 1704 O O . LEU A 1 224 ? -17.394 -3.930 -29.819 1.00 85.88 224 LEU A O 1
ATOM 1708 N N . ALA A 1 225 ? -15.705 -2.479 -29.556 1.00 89.38 225 ALA A N 1
ATOM 1709 C CA . ALA A 1 225 ? -16.541 -1.313 -29.285 1.00 89.38 225 ALA A CA 1
ATOM 1710 C C . ALA A 1 225 ? -17.011 -0.584 -30.552 1.00 89.38 225 ALA A C 1
ATOM 1712 O O . ALA A 1 225 ? -17.979 0.178 -30.482 1.00 89.38 225 ALA A O 1
ATOM 1713 N N . VAL A 1 226 ? -16.332 -0.781 -31.688 1.00 90.06 226 VAL A N 1
ATOM 1714 C CA . VAL A 1 226 ? -16.697 -0.147 -32.960 1.00 90.06 226 VAL A CA 1
ATOM 1715 C C . VAL A 1 226 ? -18.022 -0.740 -33.461 1.00 90.06 226 VAL A C 1
ATOM 1717 O O . VAL A 1 226 ? -18.097 -1.949 -33.669 1.00 90.06 226 VAL A O 1
ATOM 1720 N N . PRO A 1 227 ? -19.080 0.075 -33.639 1.00 86.75 227 PRO A N 1
ATOM 1721 C CA . PRO A 1 227 ? -20.337 -0.401 -34.208 1.00 86.75 227 PRO A CA 1
ATOM 1722 C C . PRO A 1 227 ? -20.173 -0.762 -35.692 1.00 86.75 227 PRO A C 1
ATOM 1724 O O . PRO A 1 227 ? -19.395 -0.120 -36.397 1.00 86.75 227 PRO A O 1
ATOM 1727 N N . ASP A 1 228 ? -20.959 -1.732 -36.174 1.00 88.81 228 ASP A N 1
ATOM 1728 C CA . ASP A 1 228 ? -20.965 -2.145 -37.591 1.00 88.81 228 ASP A CA 1
ATOM 1729 C C . ASP A 1 228 ? -21.308 -0.981 -38.537 1.00 88.81 228 ASP A C 1
ATOM 1731 O O . ASP A 1 228 ? -20.809 -0.910 -39.659 1.00 88.81 228 ASP A O 1
ATOM 1735 N N . ASP A 1 229 ? -22.147 -0.052 -38.067 1.00 90.69 229 ASP A N 1
ATOM 1736 C CA . ASP A 1 229 ? -22.442 1.215 -38.731 1.00 90.69 229 ASP A CA 1
ATOM 1737 C C . ASP A 1 229 ? -21.623 2.362 -38.100 1.00 90.69 229 ASP A C 1
ATOM 1739 O O . ASP A 1 229 ? -21.921 2.787 -36.974 1.00 90.69 229 ASP A O 1
ATOM 1743 N N . PRO A 1 230 ? -20.634 2.928 -38.822 1.00 87.31 230 PRO A N 1
ATOM 1744 C CA . PRO A 1 230 ? -19.810 4.030 -38.332 1.00 87.31 230 PRO A CA 1
ATOM 1745 C C . PRO A 1 230 ? -20.595 5.289 -37.947 1.00 87.31 230 PRO A C 1
ATOM 1747 O O . PRO A 1 230 ? -20.120 6.063 -37.112 1.00 87.31 230 PRO A O 1
ATOM 1750 N N . ALA A 1 231 ? -21.791 5.516 -38.507 1.00 89.12 231 ALA A N 1
ATOM 1751 C CA . ALA A 1 231 ? -22.605 6.684 -38.166 1.00 89.12 231 ALA A CA 1
ATOM 1752 C C . ALA A 1 231 ? -23.000 6.694 -36.679 1.00 89.12 231 ALA A C 1
ATOM 1754 O O . ALA A 1 231 ? -23.097 7.761 -36.064 1.00 89.12 231 ALA A O 1
ATOM 1755 N N . GLN A 1 232 ? -23.133 5.513 -36.066 1.00 86.56 232 GLN A N 1
ATOM 1756 C CA . GLN A 1 232 ? -23.500 5.374 -34.658 1.00 86.56 232 GLN A CA 1
ATOM 1757 C C . GLN A 1 232 ? -22.419 5.889 -33.702 1.00 86.56 232 GLN A C 1
ATOM 1759 O O . GLN A 1 232 ? -22.720 6.197 -32.550 1.00 86.56 232 GLN A O 1
ATOM 1764 N N . ILE A 1 233 ? -21.169 6.049 -34.150 1.00 86.19 233 ILE A N 1
ATOM 1765 C CA . ILE A 1 233 ? -20.099 6.644 -33.333 1.00 86.19 233 ILE A CA 1
ATOM 1766 C C . ILE A 1 233 ? -20.493 8.062 -32.889 1.00 86.19 233 ILE A C 1
ATOM 1768 O O . ILE A 1 233 ? -20.276 8.430 -31.734 1.00 86.19 233 ILE A O 1
ATOM 1772 N N . PHE A 1 234 ? -21.141 8.832 -33.767 1.00 84.44 234 PHE A N 1
ATOM 1773 C CA . PHE A 1 234 ? -21.547 10.213 -33.493 1.00 84.44 234 PHE A CA 1
ATOM 1774 C C . PHE A 1 234 ? -22.806 10.327 -32.626 1.00 84.44 234 PHE A C 1
ATOM 1776 O O . PHE A 1 234 ? -23.075 11.396 -32.083 1.00 84.44 234 PHE A O 1
ATOM 1783 N N . THR A 1 235 ? -23.559 9.237 -32.460 1.00 86.19 235 THR A N 1
ATOM 1784 C CA . THR A 1 235 ? -24.784 9.189 -31.646 1.00 86.19 235 THR A CA 1
ATOM 1785 C C . THR A 1 235 ? -24.603 8.416 -30.338 1.00 86.19 235 THR A C 1
ATOM 1787 O O . THR A 1 235 ? -25.585 8.134 -29.658 1.00 86.19 235 THR A O 1
ATOM 1790 N N . GLY A 1 236 ? -23.364 8.065 -29.973 1.00 79.88 236 GLY A N 1
ATOM 1791 C CA . GLY A 1 236 ? -23.040 7.368 -28.721 1.00 79.88 236 GLY A CA 1
ATOM 1792 C C . GLY A 1 236 ? -22.903 5.843 -28.827 1.00 79.88 236 GLY A C 1
ATOM 1793 O O . GLY A 1 236 ? -22.514 5.208 -27.851 1.00 79.88 236 GLY A O 1
ATOM 1794 N N . GLY A 1 237 ? -23.110 5.248 -30.004 1.00 84.69 237 GLY A N 1
ATOM 1795 C CA . GLY A 1 237 ? -23.010 3.801 -30.228 1.00 84.69 237 GLY A CA 1
ATOM 1796 C C . GLY A 1 237 ? -21.629 3.212 -29.926 1.00 84.69 237 GLY A C 1
ATOM 1797 O O . GLY A 1 237 ? -21.543 2.073 -29.473 1.00 84.69 237 GLY A O 1
ATOM 1798 N N . PHE A 1 238 ? -20.556 4.001 -30.071 1.00 87.12 238 PHE A N 1
ATOM 1799 C CA . PHE A 1 238 ? -19.217 3.598 -29.623 1.00 87.12 238 PHE A CA 1
ATOM 1800 C C . PHE A 1 238 ? -19.123 3.470 -28.096 1.00 87.12 238 PHE A C 1
ATOM 1802 O O . PHE A 1 238 ? -18.476 2.558 -27.595 1.00 87.12 238 PHE A O 1
ATOM 1809 N N . VAL A 1 239 ? -19.782 4.351 -27.337 1.00 83.69 239 VAL A N 1
ATOM 1810 C CA . VAL A 1 239 ? -19.784 4.296 -25.863 1.00 83.69 239 VAL A CA 1
ATOM 1811 C C . VAL A 1 239 ? -20.555 3.067 -25.382 1.00 83.69 239 VAL A C 1
ATOM 1813 O O . VAL A 1 239 ? -20.077 2.341 -24.509 1.00 83.69 239 VAL A O 1
ATOM 1816 N N . ASP A 1 240 ? -21.704 2.784 -25.996 1.00 83.00 240 ASP A N 1
ATOM 1817 C CA . ASP A 1 240 ? -22.480 1.578 -25.698 1.00 83.00 240 ASP A CA 1
ATOM 1818 C C . ASP A 1 240 ? -21.729 0.303 -26.103 1.00 83.00 240 ASP A C 1
ATOM 1820 O O . ASP A 1 240 ? -21.729 -0.684 -25.362 1.00 83.00 240 ASP A O 1
ATOM 1824 N N . GLY A 1 241 ? -21.056 0.329 -27.257 1.00 85.50 241 GLY A N 1
ATOM 1825 C CA . GLY A 1 241 ? -20.152 -0.725 -27.711 1.00 85.50 241 GLY A CA 1
ATOM 1826 C C . GLY A 1 241 ? -19.024 -0.969 -26.719 1.00 85.50 241 GLY A C 1
ATOM 1827 O O . GLY A 1 241 ? -18.809 -2.107 -26.313 1.00 85.50 241 GLY A O 1
ATOM 1828 N N . LEU A 1 242 ? -18.380 0.095 -26.234 1.00 86.25 242 LEU A N 1
ATOM 1829 C CA . LEU A 1 242 ? -17.311 0.018 -25.241 1.00 86.25 242 LEU A CA 1
ATOM 1830 C C . LEU A 1 242 ? -17.808 -0.592 -23.930 1.00 86.25 242 LEU A C 1
ATOM 1832 O O . LEU A 1 242 ? -17.141 -1.452 -23.361 1.00 86.25 242 LEU A O 1
ATOM 1836 N N . ALA A 1 243 ? -19.002 -0.213 -23.469 1.00 81.38 243 ALA A N 1
ATOM 1837 C CA . ALA A 1 243 ? -19.602 -0.793 -22.272 1.00 81.38 243 ALA A CA 1
ATOM 1838 C C . ALA A 1 243 ? -19.931 -2.290 -22.438 1.00 81.38 243 ALA A C 1
ATOM 1840 O O . ALA A 1 243 ? -19.764 -3.062 -21.489 1.00 81.38 243 ALA A O 1
ATOM 1841 N N . ARG A 1 244 ? -20.394 -2.719 -23.622 1.00 84.44 244 ARG A N 1
ATOM 1842 C CA . ARG A 1 244 ? -20.633 -4.141 -23.935 1.00 84.44 244 ARG A CA 1
ATOM 1843 C C . ARG A 1 244 ? -19.327 -4.926 -24.027 1.00 84.44 244 ARG A C 1
ATOM 1845 O O . ARG A 1 244 ? -19.199 -5.937 -23.343 1.00 84.44 244 ARG A O 1
ATOM 1852 N N . ALA A 1 245 ? -18.365 -4.432 -24.804 1.00 85.50 245 ALA A N 1
ATOM 1853 C CA . ALA A 1 245 ? -17.042 -5.023 -24.977 1.00 85.50 245 ALA A CA 1
ATOM 1854 C C . ALA A 1 245 ? -16.319 -5.175 -23.634 1.00 85.50 245 ALA A C 1
ATOM 1856 O O . ALA A 1 245 ? -15.762 -6.230 -23.338 1.00 85.50 245 ALA A O 1
ATOM 1857 N N . TRP A 1 246 ? -16.406 -4.153 -22.777 1.00 82.69 246 TRP A N 1
ATOM 1858 C CA . TRP A 1 246 ? -15.862 -4.207 -21.425 1.00 82.69 246 TRP A CA 1
ATOM 1859 C C . TRP A 1 246 ? -16.492 -5.334 -20.612 1.00 82.69 246 TRP A C 1
ATOM 1861 O O . TRP A 1 246 ? -15.774 -6.141 -20.035 1.00 82.69 246 TRP A O 1
ATOM 1871 N N . LYS A 1 247 ? -17.828 -5.426 -20.580 1.00 79.62 247 LYS A N 1
ATOM 1872 C CA . LYS A 1 247 ? -18.529 -6.493 -19.847 1.00 79.62 247 LYS A CA 1
ATOM 1873 C C . LYS A 1 247 ? -18.213 -7.882 -20.385 1.00 79.62 247 LYS A C 1
ATOM 1875 O O . LYS A 1 247 ? -18.140 -8.821 -19.604 1.00 79.62 247 LYS A O 1
ATOM 1880 N N . GLN A 1 248 ? -18.056 -8.015 -21.698 1.00 79.88 248 GLN A N 1
ATOM 1881 C CA . GLN A 1 248 ? -17.690 -9.277 -22.330 1.00 79.88 248 GLN A CA 1
ATOM 1882 C C . GLN A 1 248 ? -16.278 -9.710 -21.930 1.00 79.88 248 GLN A C 1
ATOM 1884 O O . GLN A 1 248 ? -16.054 -10.890 -21.690 1.00 79.88 248 GLN A O 1
ATOM 1889 N N . LYS A 1 249 ? -15.339 -8.762 -21.874 1.00 71.56 249 LYS A N 1
ATOM 1890 C CA . LYS A 1 249 ? -13.923 -9.058 -21.668 1.00 71.56 249 LYS 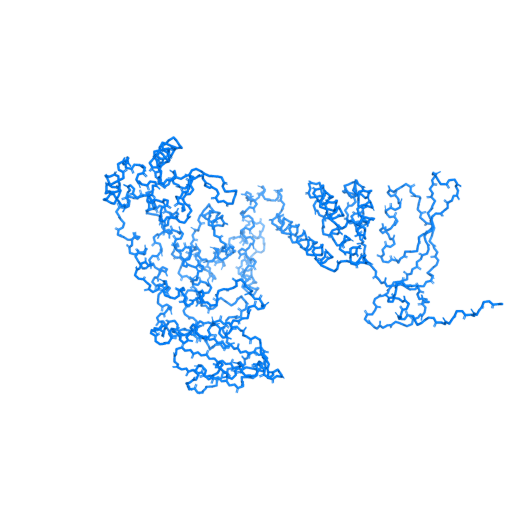A CA 1
ATOM 1891 C C . LYS A 1 249 ? -13.507 -9.129 -20.200 1.00 71.56 249 LYS A C 1
ATOM 1893 O O . LYS A 1 249 ? -12.713 -9.985 -19.844 1.00 71.56 249 LYS A O 1
ATOM 1898 N N . PHE A 1 250 ? -14.042 -8.238 -19.374 1.00 69.25 250 PHE A N 1
ATOM 1899 C CA . PHE A 1 250 ? -13.646 -8.044 -17.975 1.00 69.25 250 PHE A CA 1
ATOM 1900 C C . PHE A 1 250 ? -14.808 -8.257 -16.995 1.00 69.25 250 PHE A C 1
ATOM 1902 O O . PHE A 1 250 ? -14.698 -7.955 -15.810 1.00 69.25 250 PHE A O 1
ATOM 1909 N N . GLY A 1 251 ? -15.973 -8.691 -17.482 1.00 67.88 251 GLY A N 1
ATOM 1910 C CA . GLY A 1 251 ? -17.153 -8.865 -16.645 1.00 67.88 251 GLY A CA 1
ATOM 1911 C C . GLY A 1 251 ? -17.738 -7.554 -16.106 1.00 67.88 251 GLY A C 1
ATOM 1912 O O . GLY A 1 251 ? -17.463 -6.435 -16.557 1.00 67.88 251 GLY A O 1
ATOM 1913 N N . LYS A 1 252 ? -18.629 -7.691 -15.121 1.00 65.56 252 LYS A N 1
ATOM 1914 C CA . LYS A 1 252 ? -19.216 -6.554 -14.408 1.00 65.56 252 LYS A CA 1
ATOM 1915 C C . LYS A 1 252 ? -18.306 -6.194 -13.236 1.00 65.56 252 LYS A C 1
ATOM 1917 O O . LYS A 1 252 ? -18.334 -6.887 -12.225 1.00 65.56 252 LYS A O 1
ATOM 1922 N N . ARG A 1 253 ? -17.583 -5.075 -13.346 1.00 64.38 253 ARG A N 1
ATOM 1923 C CA . ARG A 1 253 ? -16.823 -4.525 -12.216 1.00 64.38 253 ARG A CA 1
ATOM 1924 C C . ARG A 1 253 ? -17.728 -4.232 -11.031 1.00 64.38 253 ARG A C 1
ATOM 1926 O O . ARG A 1 253 ? -18.805 -3.636 -11.186 1.00 64.38 253 ARG A O 1
ATOM 1933 N N . ALA A 1 254 ? -17.268 -4.603 -9.846 1.00 68.38 254 ALA A N 1
ATOM 1934 C CA . ALA A 1 254 ? -17.953 -4.239 -8.626 1.00 68.38 254 ALA A CA 1
ATOM 1935 C C . ALA A 1 254 ? -17.810 -2.724 -8.390 1.00 68.38 254 ALA A C 1
ATOM 1937 O O . ALA A 1 254 ? -16.747 -2.124 -8.569 1.00 68.38 254 ALA A O 1
ATOM 1938 N N . LYS A 1 255 ? -18.917 -2.054 -8.048 1.00 70.81 255 LYS A N 1
ATOM 1939 C CA . LYS A 1 255 ? -18.936 -0.592 -7.921 1.00 70.81 255 LYS A CA 1
ATOM 1940 C C . LYS A 1 255 ? -18.250 -0.175 -6.621 1.00 70.81 255 LYS A C 1
ATOM 1942 O O . LYS A 1 255 ? -18.858 -0.237 -5.557 1.00 70.81 255 LYS A O 1
ATOM 1947 N N . VAL A 1 256 ? -17.023 0.326 -6.721 1.00 80.88 256 VAL A N 1
ATOM 1948 C CA . VAL A 1 256 ? -16.317 0.957 -5.598 1.00 80.88 256 VAL A CA 1
ATOM 1949 C C . VAL A 1 256 ? -16.744 2.430 -5.485 1.00 80.88 256 VAL A C 1
ATOM 1951 O O . VAL A 1 256 ? -16.627 3.173 -6.464 1.00 80.88 256 VAL A O 1
ATOM 1954 N N . PRO A 1 257 ? -17.242 2.897 -4.324 1.00 83.06 257 PRO A N 1
ATOM 1955 C CA . PRO A 1 257 ? -17.588 4.303 -4.131 1.00 83.06 257 PRO A CA 1
ATOM 1956 C C . PRO A 1 257 ? -16.370 5.235 -4.317 1.00 83.06 257 PRO A C 1
ATOM 1958 O O . PRO A 1 257 ? -15.332 4.996 -3.695 1.00 83.06 257 PRO A O 1
ATOM 1961 N N . PRO A 1 258 ? -16.472 6.336 -5.090 1.00 78.38 258 PRO A N 1
ATOM 1962 C CA . PRO A 1 258 ? -15.350 7.260 -5.301 1.00 78.38 258 PRO A CA 1
ATOM 1963 C C . PRO A 1 258 ? -14.794 7.868 -4.006 1.00 78.38 258 PRO A C 1
ATOM 1965 O O . PRO A 1 258 ? -13.581 8.018 -3.857 1.00 78.38 258 PRO A O 1
ATOM 1968 N N . ASP A 1 259 ? -15.668 8.167 -3.041 1.00 81.88 259 ASP A N 1
ATOM 1969 C CA . ASP A 1 259 ? -15.252 8.703 -1.741 1.00 81.88 259 ASP A CA 1
ATOM 1970 C C . ASP A 1 259 ? -14.457 7.680 -0.920 1.00 81.88 259 ASP A C 1
ATOM 1972 O O . ASP A 1 259 ? -13.520 8.065 -0.226 1.00 81.88 259 ASP A O 1
ATOM 1976 N N . LEU A 1 260 ? -14.761 6.381 -1.050 1.00 87.75 260 LEU A N 1
ATOM 1977 C CA . LEU A 1 260 ? -13.976 5.316 -0.420 1.00 87.75 260 LEU A CA 1
ATOM 1978 C C . LEU A 1 260 ? -12.568 5.252 -1.012 1.00 87.75 260 LEU A C 1
ATOM 1980 O O . LEU A 1 260 ? -11.594 5.204 -0.268 1.00 87.75 260 LEU A O 1
ATOM 1984 N N . LEU A 1 261 ? -12.455 5.293 -2.342 1.00 85.06 261 LEU A N 1
ATOM 1985 C CA . LEU A 1 261 ? -11.156 5.289 -3.013 1.00 85.06 261 LEU A CA 1
ATOM 1986 C C . LEU A 1 261 ? -10.317 6.510 -2.604 1.00 85.06 261 LEU A C 1
ATOM 1988 O O . LEU A 1 261 ? -9.117 6.391 -2.366 1.00 85.06 261 LEU A O 1
ATOM 1992 N N . LYS A 1 262 ? -10.947 7.684 -2.493 1.00 83.44 262 LYS A N 1
ATOM 1993 C CA . LYS A 1 262 ? -10.294 8.913 -2.025 1.00 83.44 262 LYS A CA 1
ATOM 1994 C C . LYS A 1 262 ? -9.807 8.793 -0.577 1.00 83.44 262 LYS A C 1
ATOM 1996 O O . LYS A 1 262 ? -8.686 9.210 -0.284 1.00 83.44 262 LYS A O 1
ATOM 2001 N N . ASP A 1 263 ? -10.634 8.249 0.312 1.00 85.50 263 ASP A N 1
ATOM 2002 C CA . ASP A 1 263 ? -10.286 8.043 1.722 1.00 85.50 263 ASP A CA 1
ATOM 2003 C C . ASP A 1 263 ? -9.120 7.046 1.849 1.00 85.50 263 ASP A C 1
ATOM 2005 O O . ASP A 1 263 ? -8.095 7.358 2.453 1.00 85.50 263 ASP A O 1
ATOM 2009 N N . ALA A 1 264 ? -9.192 5.914 1.139 1.00 89.81 264 ALA A N 1
ATOM 2010 C CA . ALA A 1 264 ? -8.117 4.926 1.079 1.00 89.81 264 ALA A CA 1
ATOM 2011 C C . ALA A 1 264 ? -6.801 5.532 0.559 1.00 89.81 264 ALA A C 1
ATOM 2013 O O . ALA A 1 264 ? -5.764 5.353 1.186 1.00 89.81 264 ALA A O 1
ATOM 2014 N N . LYS A 1 265 ? -6.830 6.333 -0.518 1.00 85.94 265 LYS A N 1
ATOM 2015 C CA . LYS A 1 265 ? -5.643 7.051 -1.037 1.00 85.94 265 LYS A CA 1
ATOM 2016 C C . LYS A 1 265 ? -5.056 8.065 -0.049 1.00 85.94 265 LYS A C 1
ATOM 2018 O O . LYS A 1 265 ? -3.894 8.439 -0.184 1.00 85.94 265 LYS A O 1
ATOM 2023 N N . THR A 1 266 ? -5.853 8.551 0.901 1.00 84.19 266 THR A N 1
ATOM 2024 C CA . THR A 1 266 ? -5.402 9.514 1.916 1.00 84.19 266 THR A CA 1
ATOM 2025 C C . THR A 1 266 ? -4.671 8.814 3.059 1.00 84.19 266 THR A C 1
ATOM 2027 O O . THR A 1 266 ? -3.679 9.340 3.558 1.00 84.19 266 THR A O 1
ATOM 2030 N N . HIS A 1 267 ? -5.150 7.634 3.458 1.00 84.38 267 HIS A N 1
ATOM 2031 C CA . HIS A 1 267 ? -4.628 6.889 4.605 1.00 84.38 267 HIS A CA 1
ATOM 2032 C C . HIS A 1 267 ? -3.589 5.826 4.236 1.00 84.38 267 HIS A C 1
ATOM 2034 O O . HIS A 1 267 ? -2.739 5.487 5.054 1.00 84.38 267 HIS A O 1
ATOM 2040 N N . LEU A 1 268 ? -3.636 5.302 3.012 1.00 88.38 268 LEU A N 1
ATOM 2041 C CA . LEU A 1 268 ? -2.832 4.167 2.578 1.00 88.38 268 LEU A CA 1
ATOM 2042 C C . LEU A 1 268 ? -1.885 4.563 1.446 1.00 88.38 268 LEU A C 1
ATOM 2044 O O . LEU A 1 268 ? -2.248 5.276 0.510 1.00 88.38 268 LEU A O 1
ATOM 2048 N N . ARG A 1 269 ? -0.664 4.027 1.486 1.00 85.94 269 ARG A N 1
ATOM 2049 C CA . ARG A 1 269 ? 0.354 4.211 0.438 1.00 85.94 269 ARG A CA 1
ATOM 2050 C C . ARG A 1 269 ? 0.287 3.122 -0.636 1.00 85.94 269 ARG A C 1
ATOM 2052 O O . ARG A 1 269 ? 1.315 2.620 -1.063 1.00 85.94 269 ARG A O 1
ATOM 2059 N N . LEU A 1 270 ? -0.925 2.774 -1.065 1.00 83.38 270 LEU A N 1
ATOM 2060 C CA . LEU A 1 270 ? -1.177 1.697 -2.034 1.00 83.38 270 LEU A CA 1
ATOM 2061 C C . LEU A 1 270 ? -1.308 2.196 -3.485 1.00 83.38 270 LEU A C 1
ATOM 2063 O O . LEU A 1 270 ? -1.329 1.404 -4.420 1.00 83.38 270 LEU A O 1
ATOM 2067 N N . GLY A 1 271 ? -1.388 3.515 -3.694 1.00 80.69 271 GLY A N 1
ATOM 2068 C CA . GLY A 1 271 ? -1.382 4.117 -5.029 1.00 80.69 271 GLY A CA 1
ATOM 2069 C C . GLY A 1 271 ? -2.480 3.567 -5.944 1.00 80.69 271 GLY A C 1
ATOM 2070 O O . GLY A 1 271 ? -3.667 3.618 -5.605 1.00 80.69 271 GLY A O 1
ATOM 2071 N N . ASP A 1 272 ? -2.073 3.066 -7.109 1.00 71.88 272 ASP A N 1
ATOM 2072 C CA . ASP A 1 272 ? -2.983 2.546 -8.132 1.00 71.88 272 ASP A CA 1
ATOM 2073 C C . ASP A 1 272 ? -3.468 1.116 -7.838 1.00 71.88 272 ASP A C 1
ATOM 2075 O O . ASP A 1 272 ? -4.546 0.747 -8.310 1.00 71.88 272 ASP A O 1
ATOM 2079 N N . ALA A 1 273 ? -2.787 0.362 -6.960 1.00 79.81 273 ALA A N 1
ATOM 2080 C CA . ALA A 1 273 ? -3.198 -0.990 -6.555 1.00 79.81 273 ALA A CA 1
ATOM 2081 C C . ALA A 1 273 ? -4.608 -1.018 -5.939 1.00 79.81 273 ALA A C 1
ATOM 2083 O O . ALA A 1 273 ? -5.342 -1.994 -6.082 1.00 79.81 273 ALA A O 1
ATOM 2084 N N . LEU A 1 274 ? -5.047 0.093 -5.331 1.00 86.06 274 LEU A N 1
ATOM 2085 C CA . LEU A 1 274 ? -6.408 0.252 -4.808 1.00 86.06 274 LEU A CA 1
ATOM 2086 C C . LEU A 1 274 ? -7.493 0.031 -5.868 1.00 86.06 274 LEU A C 1
ATOM 2088 O O . LEU A 1 274 ? -8.584 -0.420 -5.527 1.00 86.06 274 LEU A O 1
ATOM 2092 N N . THR A 1 275 ? -7.220 0.363 -7.133 1.00 78.44 275 THR A N 1
ATOM 2093 C CA . THR A 1 275 ? -8.202 0.211 -8.218 1.00 78.44 275 THR A CA 1
ATOM 2094 C C . THR A 1 275 ? -8.442 -1.248 -8.598 1.00 78.44 275 THR A C 1
ATOM 2096 O O . THR A 1 275 ? -9.551 -1.574 -9.013 1.00 78.44 275 THR A O 1
ATOM 2099 N N . THR A 1 276 ? -7.447 -2.110 -8.381 1.00 79.50 276 THR A N 1
ATOM 2100 C CA . THR A 1 276 ? -7.523 -3.562 -8.591 1.00 79.50 276 THR A CA 1
ATOM 2101 C C . THR A 1 276 ? -8.000 -4.289 -7.333 1.00 79.50 276 THR A C 1
ATOM 2103 O O . THR A 1 276 ? -8.794 -5.219 -7.415 1.00 79.50 276 THR A O 1
ATOM 2106 N N . MET A 1 277 ? -7.569 -3.848 -6.146 1.00 87.88 277 MET A N 1
ATOM 2107 C CA . MET A 1 277 ? -7.828 -4.565 -4.892 1.00 87.88 277 MET A CA 1
ATOM 2108 C C . MET A 1 277 ? -9.191 -4.263 -4.263 1.00 87.88 277 MET A C 1
ATOM 2110 O O . MET A 1 277 ? -9.823 -5.171 -3.740 1.00 87.88 277 MET A O 1
ATOM 2114 N N . LEU A 1 278 ? -9.683 -3.018 -4.280 1.00 90.19 278 LEU A N 1
ATOM 2115 C CA . LEU A 1 278 ? -10.977 -2.697 -3.651 1.00 90.19 278 LEU A CA 1
ATOM 2116 C C . LEU A 1 278 ? -12.173 -3.473 -4.235 1.00 90.19 278 LEU A C 1
ATOM 2118 O O . LEU A 1 278 ? -13.026 -3.891 -3.448 1.00 90.19 278 LEU A O 1
ATOM 2122 N N . PRO A 1 279 ? -12.278 -3.683 -5.562 1.00 88.12 279 PRO A N 1
ATOM 2123 C CA . PRO A 1 279 ? -13.420 -4.389 -6.132 1.00 88.12 279 PRO A CA 1
ATOM 2124 C C . PRO A 1 279 ? -13.586 -5.838 -5.649 1.00 88.12 279 PRO A C 1
ATOM 2126 O O . PRO A 1 279 ? -14.720 -6.308 -5.545 1.00 88.12 279 PRO A O 1
ATOM 2129 N N . VAL A 1 280 ? -12.506 -6.527 -5.253 1.00 89.75 280 VAL A N 1
ATOM 2130 C CA . VAL A 1 280 ? -12.594 -7.916 -4.756 1.00 89.75 280 VAL A CA 1
ATOM 2131 C C . VAL A 1 280 ? -13.399 -8.021 -3.456 1.00 89.75 280 VAL A C 1
ATOM 2133 O O . VAL A 1 280 ? -14.120 -8.991 -3.239 1.00 89.75 280 VAL A O 1
ATOM 2136 N N . PHE A 1 281 ? -13.377 -6.970 -2.630 1.00 92.69 281 PHE A N 1
ATOM 2137 C CA . PHE A 1 281 ? -14.185 -6.869 -1.412 1.00 92.69 281 PHE A CA 1
ATOM 2138 C C . PHE A 1 281 ? -15.661 -6.572 -1.707 1.00 92.69 281 PHE A C 1
ATOM 2140 O O . PHE A 1 281 ? -16.517 -6.769 -0.854 1.00 92.69 281 PHE A O 1
ATOM 2147 N N . ALA A 1 282 ? -15.977 -6.107 -2.914 1.00 88.81 282 ALA A N 1
ATOM 2148 C CA . ALA A 1 282 ? -17.339 -5.846 -3.363 1.00 88.81 282 ALA A CA 1
ATOM 2149 C C . ALA A 1 282 ? -17.942 -7.032 -4.151 1.00 88.81 282 ALA A C 1
ATOM 2151 O O . ALA A 1 282 ? -18.982 -6.876 -4.793 1.00 88.81 282 ALA A O 1
ATOM 2152 N N . GLY A 1 283 ? -17.306 -8.211 -4.094 1.00 80.81 283 GLY A N 1
ATOM 2153 C CA . GLY A 1 283 ? -17.795 -9.446 -4.712 1.00 80.81 283 GLY A CA 1
ATOM 2154 C C . GLY A 1 283 ? -17.378 -9.642 -6.170 1.00 80.81 283 GLY A C 1
ATOM 2155 O O . GLY A 1 283 ? -18.006 -10.432 -6.874 1.00 80.81 283 GLY A O 1
ATOM 2156 N N . GLU A 1 284 ? -16.350 -8.932 -6.647 1.00 75.94 284 GLU A N 1
ATOM 2157 C CA . GLU A 1 284 ? -15.780 -9.186 -7.974 1.00 75.94 284 GLU A CA 1
ATOM 2158 C C . GLU A 1 284 ? -15.169 -10.592 -8.021 1.00 75.94 284 GLU A C 1
ATOM 2160 O O . GLU A 1 284 ? -14.260 -10.921 -7.259 1.00 75.94 284 GLU A O 1
ATOM 2165 N N . ALA A 1 285 ? -15.722 -11.446 -8.885 1.00 63.53 285 ALA A N 1
ATOM 2166 C CA . ALA A 1 285 ? -15.308 -12.843 -8.985 1.00 63.53 285 ALA A CA 1
ATOM 2167 C C . ALA A 1 285 ? -13.975 -13.004 -9.731 1.00 63.53 285 ALA A C 1
ATOM 2169 O O . ALA A 1 285 ? -13.216 -13.921 -9.413 1.00 63.53 285 ALA A O 1
ATOM 2170 N N . ASP A 1 286 ? -13.709 -12.112 -10.688 1.00 68.50 286 ASP A N 1
ATOM 2171 C CA . ASP A 1 286 ? -12.536 -12.142 -11.557 1.00 68.50 286 ASP A CA 1
ATOM 2172 C C . ASP A 1 286 ? -11.357 -11.426 -10.888 1.00 68.50 286 ASP A C 1
ATOM 2174 O O . ASP A 1 286 ? -11.171 -10.216 -11.003 1.00 68.50 286 ASP A O 1
ATOM 2178 N N . ALA A 1 287 ? -10.604 -12.187 -10.097 1.00 77.12 287 ALA A N 1
ATOM 2179 C CA . ALA A 1 287 ? -9.450 -11.699 -9.358 1.00 77.12 287 ALA A CA 1
ATOM 2180 C C . ALA A 1 287 ? -8.286 -12.681 -9.509 1.00 77.12 287 ALA A C 1
ATOM 2182 O O . ALA A 1 287 ? -7.852 -13.281 -8.531 1.00 77.12 287 ALA A O 1
ATOM 2183 N N . ALA A 1 288 ? -7.788 -12.857 -10.737 1.00 79.38 288 ALA A N 1
ATOM 2184 C CA . ALA A 1 288 ? -6.682 -13.775 -11.035 1.00 79.38 288 ALA A CA 1
ATOM 2185 C C . ALA A 1 288 ? -5.433 -13.519 -10.167 1.00 79.38 288 ALA A C 1
ATOM 2187 O O . ALA A 1 288 ? -4.750 -14.457 -9.771 1.00 79.38 288 ALA A O 1
ATOM 2188 N N . PHE A 1 289 ? -5.181 -12.263 -9.781 1.00 83.38 289 PHE A N 1
ATOM 2189 C CA . PHE A 1 289 ? -4.094 -11.900 -8.864 1.00 83.38 289 PHE A CA 1
ATOM 2190 C C . PHE A 1 289 ? -4.271 -12.445 -7.429 1.00 83.38 289 PHE A C 1
ATOM 2192 O O . PHE A 1 289 ? -3.347 -12.358 -6.633 1.00 83.38 289 PHE A O 1
ATOM 2199 N N . LEU A 1 290 ? -5.450 -12.965 -7.064 1.00 87.69 290 LEU A N 1
ATOM 2200 C CA . LEU A 1 290 ? -5.719 -13.634 -5.781 1.00 87.69 290 LEU A CA 1
ATOM 2201 C C . LEU A 1 290 ? -5.596 -15.162 -5.863 1.00 87.69 290 LEU A C 1
ATOM 2203 O O . LEU A 1 290 ? -5.834 -15.836 -4.861 1.00 87.69 290 LEU A O 1
ATOM 2207 N N . GLU A 1 291 ? -5.246 -15.709 -7.026 1.00 90.50 291 GLU A N 1
ATOM 2208 C CA . GLU A 1 291 ? -5.001 -17.138 -7.217 1.00 90.50 291 GLU A CA 1
ATOM 2209 C C . GLU A 1 291 ? -3.527 -17.484 -6.942 1.00 90.50 291 GLU A C 1
ATOM 2211 O O . GLU A 1 291 ? -2.656 -16.614 -7.035 1.00 90.50 291 GLU A O 1
ATOM 2216 N N . PRO A 1 292 ? -3.199 -18.736 -6.576 1.00 92.38 292 PRO A N 1
ATOM 2217 C CA . PRO A 1 292 ? -1.810 -19.129 -6.382 1.00 92.38 292 PRO A CA 1
ATOM 2218 C C . PRO A 1 292 ? -1.054 -19.148 -7.715 1.00 92.38 292 PRO A C 1
ATOM 2220 O O . PRO A 1 292 ? -1.480 -19.805 -8.665 1.00 92.38 292 PRO A O 1
ATOM 2223 N N . ASP A 1 293 ? 0.113 -18.507 -7.759 1.00 91.31 293 ASP A N 1
ATOM 2224 C CA . ASP A 1 293 ? 1.042 -18.674 -8.875 1.00 91.31 293 ASP A CA 1
ATOM 2225 C C . ASP A 1 293 ? 1.829 -19.984 -8.716 1.00 91.31 293 ASP A C 1
ATOM 2227 O O . ASP A 1 293 ? 2.503 -20.217 -7.706 1.00 91.31 293 ASP A O 1
ATOM 2231 N N . LEU A 1 294 ? 1.703 -20.867 -9.707 1.00 93.00 294 LEU A N 1
ATOM 2232 C CA . LEU A 1 294 ? 2.320 -22.196 -9.717 1.00 93.00 294 LEU A CA 1
ATOM 2233 C C . LEU A 1 294 ? 3.481 -22.309 -10.711 1.00 93.00 294 LEU A C 1
ATOM 2235 O O . LEU A 1 294 ? 4.007 -23.410 -10.907 1.00 93.00 294 LEU A O 1
ATOM 2239 N N . ARG A 1 295 ? 3.878 -21.200 -11.343 1.00 92.31 295 ARG A N 1
ATOM 2240 C CA . ARG A 1 295 ? 5.050 -21.156 -12.218 1.00 92.31 295 ARG A CA 1
ATOM 2241 C C . ARG A 1 295 ? 6.343 -21.433 -11.436 1.00 92.31 295 ARG A C 1
ATOM 2243 O O . ARG A 1 295 ? 6.401 -21.246 -10.215 1.00 92.31 295 ARG A O 1
ATOM 2250 N N . PRO A 1 296 ? 7.400 -21.918 -12.110 1.00 92.44 296 PRO A N 1
ATOM 2251 C CA . PRO A 1 296 ? 8.697 -22.120 -11.474 1.00 92.44 296 PRO A CA 1
ATOM 2252 C C . PRO A 1 296 ? 9.333 -20.786 -11.050 1.00 92.44 296 PRO A C 1
ATOM 2254 O O . PRO A 1 296 ? 9.051 -19.739 -11.625 1.00 92.44 296 PRO A O 1
ATOM 2257 N N . LEU A 1 297 ? 10.242 -20.831 -10.065 1.00 93.25 297 LEU A N 1
ATOM 2258 C CA . LEU A 1 297 ? 10.855 -19.642 -9.446 1.00 93.25 297 LEU A CA 1
ATOM 2259 C C . LEU A 1 297 ? 11.441 -18.638 -10.456 1.00 93.25 297 LEU A C 1
ATOM 2261 O O . LEU A 1 297 ? 11.348 -17.435 -10.231 1.00 93.25 297 LEU A O 1
ATOM 2265 N N . ASN A 1 298 ? 12.043 -19.116 -11.548 1.00 91.00 298 ASN A N 1
ATOM 2266 C CA . ASN A 1 298 ? 12.663 -18.273 -12.576 1.00 91.00 298 ASN A CA 1
ATOM 2267 C C . ASN A 1 298 ? 11.661 -17.447 -13.397 1.00 91.00 298 ASN A C 1
ATOM 2269 O O . ASN A 1 298 ? 12.070 -16.527 -14.093 1.00 91.00 298 ASN A O 1
ATOM 2273 N N . GLU A 1 299 ? 10.371 -17.764 -13.323 1.00 88.50 299 GLU A N 1
ATOM 2274 C CA . GLU A 1 299 ? 9.306 -17.030 -14.010 1.00 88.50 299 GLU A CA 1
ATOM 2275 C C . GLU A 1 299 ? 8.562 -16.061 -13.077 1.00 88.50 299 GLU A C 1
ATOM 2277 O O . GLU A 1 299 ? 7.739 -15.280 -13.547 1.00 88.50 299 GLU A O 1
ATOM 2282 N N . LEU A 1 300 ? 8.854 -16.086 -11.770 1.00 87.62 300 LEU A N 1
ATOM 2283 C CA . LEU A 1 300 ? 8.176 -15.269 -10.762 1.00 87.62 300 LEU A CA 1
ATOM 2284 C C . LEU A 1 300 ? 8.826 -13.895 -10.602 1.00 87.62 300 LEU A C 1
ATOM 2286 O O . LEU A 1 300 ? 10.050 -13.779 -10.594 1.00 87.62 300 LEU A O 1
ATOM 2290 N N . GLY A 1 301 ? 8.028 -12.865 -10.318 1.00 66.88 301 GLY A N 1
ATOM 2291 C CA . GLY A 1 301 ? 8.534 -11.582 -9.811 1.00 66.88 301 GLY A CA 1
ATOM 2292 C C . GLY A 1 301 ? 9.126 -10.650 -10.868 1.00 66.88 301 GLY A C 1
ATOM 2293 O O . GLY A 1 301 ? 9.899 -9.754 -10.527 1.00 66.88 301 GLY A O 1
ATOM 2294 N N . SER A 1 302 ? 8.758 -10.826 -12.140 1.00 63.56 302 SER A N 1
ATOM 2295 C CA . SER A 1 302 ? 9.012 -9.796 -13.151 1.00 63.56 302 SER A CA 1
ATOM 2296 C C . SER A 1 302 ? 8.246 -8.513 -12.798 1.00 63.56 302 SER A C 1
ATOM 2298 O O . SER A 1 302 ? 7.126 -8.554 -12.288 1.00 63.56 302 SER A O 1
ATOM 2300 N N . TRP A 1 303 ? 8.840 -7.344 -13.051 1.00 50.38 303 TRP A N 1
ATOM 2301 C CA . TRP A 1 303 ? 8.157 -6.066 -12.827 1.00 50.38 303 TRP A CA 1
ATOM 2302 C C . TRP A 1 303 ? 6.852 -6.003 -13.633 1.00 50.38 303 TRP A C 1
ATOM 2304 O O . TRP A 1 303 ? 6.877 -6.108 -14.856 1.00 50.38 303 TRP A O 1
ATOM 2314 N N . GLY A 1 304 ? 5.727 -5.795 -12.942 1.00 53.78 304 GLY A N 1
ATOM 2315 C CA . GLY A 1 304 ? 4.397 -5.756 -13.564 1.00 53.78 304 GLY A CA 1
ATOM 2316 C C . GLY A 1 304 ? 3.779 -7.130 -13.834 1.00 53.78 304 GLY A C 1
ATOM 2317 O O . GLY A 1 304 ? 2.774 -7.204 -14.531 1.00 53.78 304 GLY A O 1
ATOM 2318 N N . ASP A 1 305 ? 4.361 -8.204 -13.300 1.00 65.56 305 ASP A N 1
ATOM 2319 C CA . ASP A 1 305 ? 3.741 -9.523 -13.319 1.00 65.56 305 ASP A CA 1
ATOM 2320 C C . ASP A 1 305 ? 2.574 -9.575 -12.320 1.00 65.56 305 ASP A C 1
ATOM 2322 O O . ASP A 1 305 ? 2.755 -9.352 -11.122 1.00 65.56 305 ASP A O 1
ATOM 2326 N N . GLU A 1 306 ? 1.368 -9.812 -12.834 1.00 66.94 306 GLU A N 1
ATOM 2327 C CA . GLU A 1 306 ? 0.117 -9.873 -12.064 1.00 66.94 306 GLU A CA 1
ATOM 2328 C C . GLU A 1 306 ? -0.507 -11.282 -12.087 1.00 66.94 306 GLU A C 1
ATOM 2330 O O . GLU A 1 306 ? -1.666 -11.461 -11.704 1.00 66.94 306 GLU A O 1
ATOM 2335 N N . GLN A 1 307 ? 0.240 -12.294 -12.546 1.00 75.50 307 GLN A N 1
ATOM 2336 C CA . GLN A 1 307 ? -0.247 -13.671 -12.662 1.00 75.50 307 GLN A CA 1
ATOM 2337 C C . GLN A 1 307 ? -0.178 -14.411 -11.320 1.00 75.50 307 GLN A C 1
ATOM 2339 O O . GLN A 1 307 ? 0.654 -15.287 -11.116 1.00 75.50 307 GLN A O 1
ATOM 2344 N N . GLY A 1 308 ? -1.098 -14.065 -10.421 1.00 86.69 308 GLY A N 1
ATOM 2345 C CA . GLY A 1 308 ? -1.265 -14.701 -9.115 1.00 86.69 308 GLY A CA 1
ATOM 2346 C C . GLY A 1 308 ? -0.702 -13.882 -7.956 1.00 86.69 308 GLY A C 1
ATOM 2347 O O . GLY A 1 308 ? -0.064 -12.850 -8.149 1.00 86.69 308 GLY A O 1
ATOM 2348 N N . LEU A 1 309 ? -0.994 -14.343 -6.740 1.00 90.62 309 LEU A N 1
ATOM 2349 C CA . LEU A 1 309 ? -0.739 -13.602 -5.512 1.00 90.62 309 LEU A CA 1
ATOM 2350 C C . LEU A 1 309 ? 0.723 -13.718 -5.066 1.00 90.62 309 LEU A C 1
ATOM 2352 O O . LEU A 1 309 ? 1.169 -14.789 -4.637 1.00 90.62 309 LEU A O 1
ATOM 2356 N N . ASP A 1 310 ? 1.423 -12.584 -5.068 1.00 89.62 310 ASP A N 1
ATOM 2357 C CA . ASP A 1 310 ? 2.769 -12.427 -4.508 1.00 89.62 310 ASP A CA 1
ATOM 2358 C C . ASP A 1 310 ? 2.761 -11.871 -3.059 1.00 89.62 310 ASP A C 1
ATOM 2360 O O . ASP A 1 310 ? 1.732 -11.446 -2.518 1.00 89.62 310 ASP A O 1
ATOM 2364 N N . ALA A 1 311 ? 3.930 -11.855 -2.405 1.00 90.25 311 ALA A N 1
ATOM 2365 C CA . ALA A 1 311 ? 4.069 -11.368 -1.028 1.00 90.25 311 ALA A CA 1
ATOM 2366 C C . ALA A 1 311 ? 3.749 -9.866 -0.871 1.00 90.25 311 ALA A C 1
ATOM 2368 O O . ALA A 1 311 ? 3.191 -9.441 0.145 1.00 90.25 311 ALA A O 1
ATOM 2369 N N . ARG A 1 312 ? 4.049 -9.046 -1.886 1.00 88.12 312 ARG A N 1
ATOM 2370 C CA . ARG A 1 312 ? 3.766 -7.603 -1.893 1.00 88.12 312 ARG A CA 1
ATOM 2371 C C . ARG A 1 312 ? 2.263 -7.350 -1.989 1.00 88.12 312 ARG A C 1
ATOM 2373 O O . ARG A 1 312 ? 1.726 -6.612 -1.170 1.00 88.12 312 ARG A O 1
ATOM 2380 N N . GLN A 1 313 ? 1.579 -7.985 -2.932 1.00 89.81 313 GLN A N 1
ATOM 2381 C CA . GLN A 1 313 ? 0.131 -7.913 -3.092 1.00 89.81 313 GLN A CA 1
ATOM 2382 C C . GLN A 1 313 ? -0.574 -8.438 -1.839 1.00 89.81 313 GLN A C 1
ATOM 2384 O O . GLN A 1 313 ? -1.530 -7.820 -1.374 1.00 89.81 313 GLN A O 1
ATOM 2389 N N . ALA A 1 314 ? -0.075 -9.519 -1.231 1.00 93.69 314 ALA A N 1
ATOM 2390 C CA . ALA A 1 314 ? -0.597 -10.017 0.037 1.00 93.69 314 ALA A CA 1
ATOM 2391 C C . ALA A 1 314 ? -0.425 -9.003 1.184 1.00 93.69 314 ALA A C 1
ATOM 2393 O O . ALA A 1 314 ? -1.341 -8.841 1.993 1.00 93.69 314 ALA A O 1
ATOM 2394 N N . ARG A 1 315 ? 0.703 -8.276 1.246 1.00 93.12 315 ARG A N 1
ATOM 2395 C CA . ARG A 1 315 ? 0.929 -7.191 2.223 1.00 93.12 315 ARG A CA 1
ATOM 2396 C C . ARG A 1 315 ? -0.079 -6.062 2.037 1.00 93.12 315 ARG A C 1
ATOM 2398 O O . ARG A 1 315 ? -0.665 -5.575 3.010 1.00 93.12 315 ARG A O 1
ATOM 2405 N N . ASP A 1 316 ? -0.267 -5.650 0.792 1.00 92.75 316 ASP A N 1
ATOM 2406 C CA . ASP A 1 316 ? -1.157 -4.559 0.419 1.00 92.75 316 ASP A CA 1
ATOM 2407 C C . ASP A 1 316 ? -2.616 -4.914 0.732 1.00 92.75 316 ASP A C 1
ATOM 2409 O O . ASP A 1 316 ? -3.334 -4.115 1.339 1.00 92.75 316 ASP A O 1
ATOM 2413 N N . LEU A 1 317 ? -3.030 -6.149 0.433 1.00 94.38 317 LEU A N 1
ATOM 2414 C CA . LEU A 1 317 ? -4.342 -6.681 0.799 1.00 94.38 317 LEU A CA 1
ATOM 2415 C C . LEU A 1 317 ? -4.526 -6.797 2.308 1.00 94.38 317 LEU A C 1
ATOM 2417 O O . LEU A 1 317 ? -5.581 -6.416 2.803 1.00 94.38 317 LEU A O 1
ATOM 2421 N N . ALA A 1 318 ? -3.528 -7.284 3.050 1.00 95.25 318 ALA A N 1
ATOM 2422 C CA . ALA A 1 318 ? -3.601 -7.368 4.508 1.00 95.25 318 ALA A CA 1
ATOM 2423 C C . ALA A 1 318 ? -3.800 -5.979 5.133 1.00 95.25 318 ALA A C 1
ATOM 2425 O O . ALA A 1 318 ? -4.635 -5.794 6.021 1.00 95.25 318 ALA A O 1
ATOM 2426 N N . THR A 1 319 ? -3.071 -4.989 4.612 1.00 94.62 319 THR A N 1
ATOM 2427 C CA . THR A 1 319 ? -3.183 -3.585 5.016 1.00 94.62 319 THR A CA 1
ATOM 2428 C C . THR A 1 319 ? -4.567 -3.025 4.694 1.00 94.62 319 THR A C 1
ATOM 2430 O O . THR A 1 319 ? -5.209 -2.418 5.553 1.00 94.62 319 THR A O 1
ATOM 2433 N N . LEU A 1 320 ? -5.051 -3.247 3.468 1.00 95.56 320 LEU A N 1
ATOM 2434 C CA . LEU A 1 320 ? -6.360 -2.779 3.025 1.00 95.56 320 LEU A CA 1
ATOM 2435 C C . LEU A 1 320 ? -7.498 -3.441 3.809 1.00 95.56 320 LEU A C 1
ATOM 2437 O O . LEU A 1 320 ? -8.427 -2.751 4.217 1.00 95.56 320 LEU A O 1
ATOM 2441 N N . LEU A 1 321 ? -7.411 -4.745 4.068 1.00 95.94 321 LEU A N 1
ATOM 2442 C CA . LEU A 1 321 ? -8.376 -5.513 4.851 1.00 95.94 321 LEU A CA 1
ATOM 2443 C C . LEU A 1 321 ? -8.478 -4.971 6.280 1.00 95.94 321 LEU A C 1
ATOM 2445 O O . LEU A 1 321 ? -9.578 -4.647 6.734 1.00 95.94 321 LEU A O 1
ATOM 2449 N N . ALA A 1 322 ? -7.343 -4.817 6.971 1.00 94.88 322 ALA A N 1
ATOM 2450 C CA . ALA A 1 322 ? -7.310 -4.264 8.324 1.00 94.88 322 ALA A CA 1
ATOM 2451 C C . ALA A 1 322 ? -7.871 -2.833 8.363 1.00 94.88 322 ALA A C 1
ATOM 2453 O O . ALA A 1 322 ? -8.624 -2.475 9.271 1.00 94.88 322 ALA A O 1
ATOM 2454 N N . TRP A 1 323 ? -7.558 -2.019 7.352 1.00 95.19 323 TRP A N 1
ATOM 2455 C CA . TRP A 1 323 ? -8.096 -0.668 7.244 1.00 95.19 323 TRP A CA 1
ATOM 2456 C C . TRP A 1 323 ? -9.607 -0.661 6.983 1.00 95.19 323 TRP A C 1
ATOM 2458 O O . TRP A 1 323 ? -10.328 0.061 7.666 1.00 95.19 323 TRP A O 1
ATOM 2468 N N . LEU A 1 324 ? -10.114 -1.483 6.057 1.00 95.81 324 LEU A N 1
ATOM 2469 C CA . LEU A 1 324 ? -11.547 -1.594 5.754 1.00 95.81 324 LEU A CA 1
ATOM 2470 C C . LEU A 1 324 ? -12.356 -2.041 6.976 1.00 95.81 324 LEU A C 1
ATOM 2472 O O . LEU A 1 324 ? -13.442 -1.507 7.204 1.00 95.81 324 LEU A O 1
ATOM 2476 N N . PHE A 1 325 ? -11.814 -2.958 7.784 1.00 95.75 325 PHE A N 1
ATOM 2477 C CA . PHE A 1 325 ? -12.443 -3.411 9.026 1.00 95.75 325 PHE A CA 1
ATOM 2478 C C . PHE A 1 325 ? -12.735 -2.248 9.991 1.00 95.75 325 PHE A C 1
ATOM 2480 O O . PHE A 1 325 ? -13.798 -2.212 10.612 1.00 95.75 325 PHE A O 1
ATOM 2487 N N . VAL A 1 326 ? -11.810 -1.285 10.089 1.00 93.44 326 VAL A N 1
ATOM 2488 C CA . VAL A 1 326 ? -11.900 -0.115 10.981 1.00 93.44 326 VAL A CA 1
ATOM 2489 C C . VAL A 1 326 ? -12.658 1.051 10.329 1.00 93.44 326 VAL A C 1
ATOM 2491 O O . VAL A 1 326 ? -13.434 1.745 10.986 1.00 93.44 326 VAL A O 1
ATOM 2494 N N . ALA A 1 327 ? -12.426 1.299 9.039 1.00 91.81 327 ALA A N 1
ATOM 2495 C CA . ALA A 1 327 ? -12.868 2.505 8.339 1.00 91.81 327 ALA A CA 1
ATOM 2496 C C . ALA A 1 327 ? -14.314 2.438 7.821 1.00 91.81 327 ALA A C 1
ATOM 2498 O O . ALA A 1 327 ? -14.901 3.483 7.498 1.00 91.81 327 ALA A O 1
ATOM 2499 N N . ARG A 1 328 ? -14.892 1.236 7.705 1.00 94.25 328 ARG A N 1
ATOM 2500 C CA . ARG A 1 328 ? -16.256 1.025 7.200 1.00 94.25 328 ARG A CA 1
ATOM 2501 C C . ARG A 1 328 ? -17.223 0.652 8.327 1.00 94.25 328 ARG A C 1
ATOM 2503 O O . ARG A 1 328 ? -16.832 -0.069 9.243 1.00 94.25 328 ARG A O 1
ATOM 2510 N N . PRO A 1 329 ? -18.475 1.132 8.267 1.00 95.75 329 PRO A N 1
ATOM 2511 C CA . PRO A 1 329 ? -19.481 0.747 9.242 1.00 95.75 329 PRO A CA 1
ATOM 2512 C C . PRO A 1 329 ? -19.907 -0.716 9.059 1.00 95.75 329 PRO A C 1
ATOM 2514 O O . PRO A 1 329 ? -19.741 -1.307 7.988 1.00 95.75 329 PRO A O 1
ATOM 2517 N N . VAL A 1 330 ? -20.488 -1.296 10.106 1.00 96.69 330 VAL A N 1
ATOM 2518 C CA . VAL A 1 330 ? -21.192 -2.579 10.037 1.00 96.69 330 VAL A CA 1
ATOM 2519 C C . VAL A 1 330 ? -22.359 -2.473 9.051 1.00 96.69 330 VAL A C 1
ATOM 2521 O O . VAL A 1 330 ? -23.009 -1.433 8.967 1.00 96.69 330 VAL A O 1
ATOM 2524 N N . GLY A 1 331 ? -22.582 -3.539 8.277 1.00 92.06 331 GLY A N 1
ATOM 2525 C CA . GLY A 1 331 ? -23.565 -3.596 7.187 1.00 92.06 331 GLY A CA 1
ATOM 2526 C C . GLY A 1 331 ? -23.052 -3.101 5.832 1.00 92.06 331 GLY A C 1
ATOM 2527 O O . GLY A 1 331 ? -23.690 -3.344 4.813 1.00 92.06 331 GLY A O 1
ATOM 2528 N N . ASP A 1 332 ? -21.875 -2.464 5.769 1.00 93.38 332 ASP A N 1
ATOM 2529 C CA . ASP A 1 332 ? -21.283 -2.081 4.485 1.00 93.38 332 ASP A CA 1
ATOM 2530 C C . ASP A 1 332 ? -20.914 -3.329 3.650 1.00 93.38 332 ASP A C 1
ATOM 2532 O O . ASP A 1 332 ? -20.118 -4.148 4.122 1.00 93.38 332 ASP A O 1
ATOM 2536 N N . PRO A 1 333 ? -21.411 -3.477 2.404 1.00 92.19 333 PRO A N 1
ATOM 2537 C CA . PRO A 1 333 ? -21.122 -4.646 1.571 1.00 92.19 333 PRO A CA 1
ATOM 2538 C C . PRO A 1 333 ? -19.628 -4.882 1.312 1.00 92.19 333 PRO A C 1
ATOM 2540 O O . PRO A 1 333 ? -19.199 -6.029 1.244 1.00 92.19 333 PRO A O 1
ATOM 2543 N N . ILE A 1 334 ? -18.821 -3.818 1.216 1.00 93.94 334 ILE A N 1
ATOM 2544 C CA . ILE A 1 334 ? -17.366 -3.917 1.015 1.00 93.94 334 ILE A CA 1
ATOM 2545 C C . ILE A 1 334 ? -16.695 -4.444 2.285 1.00 93.94 334 ILE A C 1
ATOM 2547 O O . ILE A 1 334 ? -15.783 -5.265 2.220 1.00 93.94 334 ILE A O 1
ATOM 2551 N N . ARG A 1 335 ? -17.169 -4.023 3.464 1.00 95.25 335 ARG A N 1
ATOM 2552 C CA . ARG A 1 335 ? -16.728 -4.621 4.732 1.00 95.25 335 ARG A CA 1
ATOM 2553 C C . ARG A 1 335 ? -17.144 -6.093 4.808 1.00 95.25 335 ARG A C 1
ATOM 2555 O O . ARG A 1 335 ? -16.365 -6.917 5.276 1.00 95.25 335 ARG A O 1
ATOM 2562 N N . GLY A 1 336 ? -18.337 -6.419 4.315 1.00 94.88 336 GLY A N 1
ATOM 2563 C CA . GLY A 1 336 ? -18.861 -7.783 4.234 1.00 94.88 336 GLY A CA 1
ATOM 2564 C C . GLY A 1 336 ? -18.032 -8.733 3.363 1.00 94.88 336 GLY A C 1
ATOM 2565 O O . GLY A 1 336 ? -18.078 -9.935 3.588 1.00 94.88 336 GLY A O 1
ATOM 2566 N N . GLY A 1 337 ? -17.231 -8.228 2.417 1.00 94.75 337 GLY A N 1
ATOM 2567 C CA . GLY A 1 337 ? -16.335 -9.054 1.599 1.00 94.75 337 GLY A CA 1
ATOM 2568 C C . GLY A 1 337 ? -15.039 -9.495 2.287 1.00 94.75 337 GLY A C 1
ATOM 2569 O O . GLY A 1 337 ? -14.334 -10.354 1.756 1.00 94.75 337 GLY A O 1
ATOM 2570 N N . ILE A 1 338 ? -14.708 -8.941 3.461 1.00 96.88 338 ILE A N 1
ATOM 2571 C CA . ILE A 1 338 ? -13.467 -9.254 4.193 1.00 96.88 338 ILE A CA 1
ATOM 2572 C C . ILE A 1 338 ? -13.286 -10.766 4.444 1.00 96.88 338 ILE A C 1
ATOM 2574 O O . ILE A 1 338 ? -12.197 -11.259 4.141 1.00 96.88 338 ILE A O 1
ATOM 2578 N N . PRO A 1 339 ? -14.290 -11.528 4.933 1.00 96.75 339 PRO A N 1
ATOM 2579 C CA . PRO A 1 339 ? -14.135 -12.965 5.161 1.00 96.75 339 PRO A CA 1
ATOM 2580 C C . PRO A 1 339 ? -13.789 -13.749 3.893 1.00 96.75 339 PRO A C 1
ATOM 2582 O O . PRO A 1 339 ? -12.899 -14.598 3.917 1.00 96.75 339 PRO A O 1
ATOM 2585 N N . ALA A 1 340 ? -14.419 -13.420 2.762 1.00 94.56 340 ALA A N 1
ATOM 2586 C CA . ALA A 1 340 ? -14.159 -14.091 1.490 1.00 94.56 340 ALA A CA 1
ATOM 2587 C C . ALA A 1 340 ? -12.731 -13.828 0.984 1.00 94.56 340 ALA A C 1
ATOM 2589 O O . ALA A 1 340 ? -12.037 -14.759 0.572 1.00 94.56 340 ALA A O 1
ATOM 2590 N N . VAL A 1 341 ? -12.265 -12.576 1.058 1.00 95.25 341 VAL A N 1
ATOM 2591 C CA . VAL A 1 341 ? -10.892 -12.217 0.665 1.00 95.25 341 VAL A CA 1
ATOM 2592 C C . VAL A 1 341 ? -9.867 -12.855 1.608 1.00 95.25 341 VAL A C 1
ATOM 2594 O O . VAL A 1 341 ? -8.865 -13.393 1.141 1.00 95.25 341 VAL A O 1
ATOM 2597 N N . MET A 1 342 ? -10.136 -12.877 2.919 1.00 95.19 342 MET A N 1
ATOM 2598 C CA . MET A 1 342 ? -9.297 -13.565 3.907 1.00 95.19 342 MET A CA 1
ATOM 2599 C C . MET A 1 342 ? -9.179 -15.065 3.612 1.00 95.19 342 MET A C 1
ATOM 2601 O O . MET A 1 342 ? -8.080 -15.620 3.648 1.00 95.19 342 MET A O 1
ATOM 2605 N N . ALA A 1 343 ? -10.295 -15.729 3.302 1.00 93.94 343 ALA A N 1
ATOM 2606 C CA . ALA A 1 343 ? -10.306 -17.151 2.976 1.00 93.94 343 ALA A CA 1
ATOM 2607 C C . ALA A 1 343 ? -9.461 -17.453 1.728 1.00 93.94 343 ALA A C 1
ATOM 2609 O O . ALA A 1 343 ? -8.662 -18.389 1.746 1.00 93.94 343 ALA A O 1
ATOM 2610 N N . ARG A 1 344 ? -9.566 -16.623 0.678 1.00 93.44 344 ARG A N 1
ATOM 2611 C CA . ARG A 1 344 ? -8.727 -16.745 -0.527 1.00 93.44 344 ARG A CA 1
ATOM 2612 C C . ARG A 1 344 ? -7.243 -16.546 -0.217 1.00 93.44 344 ARG A C 1
ATOM 2614 O O . ARG A 1 344 ? -6.437 -17.394 -0.589 1.00 93.44 344 ARG A O 1
ATOM 2621 N N . LEU A 1 345 ? -6.892 -15.498 0.536 1.00 94.12 345 LEU A N 1
ATOM 2622 C CA . LEU A 1 345 ? -5.514 -15.246 0.979 1.00 94.12 345 LEU A CA 1
ATOM 2623 C C . LEU A 1 345 ? -4.920 -16.469 1.689 1.00 94.12 345 LEU A C 1
ATOM 2625 O O . LEU A 1 345 ? -3.827 -16.915 1.348 1.00 94.12 345 LEU A O 1
ATOM 2629 N N . ARG A 1 346 ? -5.654 -17.054 2.643 1.00 93.75 346 ARG A N 1
ATOM 2630 C CA . ARG A 1 346 ? -5.193 -18.242 3.380 1.00 93.75 346 ARG A CA 1
ATOM 2631 C C . ARG A 1 346 ? -5.102 -19.479 2.488 1.00 93.75 346 ARG A C 1
ATOM 2633 O O . ARG A 1 346 ? -4.120 -20.207 2.585 1.00 93.75 346 ARG A O 1
ATOM 2640 N N . SER A 1 347 ? -6.045 -19.665 1.564 1.00 94.19 347 SER A N 1
ATOM 2641 C CA . SER A 1 347 ? -5.989 -20.754 0.582 1.00 94.19 347 SER A CA 1
ATOM 2642 C C . SER A 1 347 ? -4.723 -20.695 -0.278 1.00 94.19 347 SER A C 1
ATOM 2644 O O . SER A 1 347 ? -4.118 -21.733 -0.545 1.00 94.19 347 SER A O 1
ATOM 2646 N N . VAL A 1 348 ? -4.275 -19.499 -0.682 1.00 94.31 348 VAL A N 1
ATOM 2647 C CA . VAL A 1 348 ? -2.994 -19.351 -1.393 1.00 94.31 348 VAL A CA 1
ATOM 2648 C C . VAL A 1 348 ? -1.821 -19.716 -0.489 1.00 94.31 348 VAL A C 1
ATOM 2650 O O . VAL A 1 348 ? -0.923 -20.440 -0.924 1.00 94.31 348 VAL A O 1
ATOM 2653 N N . LEU A 1 349 ? -1.831 -19.278 0.774 1.00 94.00 349 LEU A N 1
ATOM 2654 C CA . LEU A 1 349 ? -0.768 -19.610 1.726 1.00 94.00 349 LEU A CA 1
ATOM 2655 C C . LEU A 1 349 ? -0.643 -21.115 1.979 1.00 94.00 349 LEU A C 1
ATOM 2657 O O . LEU A 1 349 ? 0.456 -21.568 2.289 1.00 94.00 349 LEU A O 1
ATOM 2661 N N . ASP A 1 350 ? -1.736 -21.870 1.865 1.00 94.69 350 ASP A N 1
ATOM 2662 C CA . ASP A 1 350 ? -1.781 -23.330 2.030 1.00 94.69 350 ASP A CA 1
ATOM 2663 C C . ASP A 1 350 ? -1.525 -24.104 0.722 1.00 94.69 350 ASP A C 1
ATOM 2665 O O . ASP A 1 350 ? -1.455 -25.336 0.716 1.00 94.69 350 ASP A O 1
ATOM 2669 N N . SER A 1 351 ? -1.347 -23.393 -0.393 1.00 95.44 351 SER A N 1
ATOM 2670 C CA . SER A 1 351 ? -1.073 -23.982 -1.702 1.00 95.44 351 SER A CA 1
ATOM 2671 C C . SER A 1 351 ? 0.402 -24.386 -1.880 1.00 95.44 351 SER A C 1
ATOM 2673 O O . SER A 1 351 ? 1.237 -24.287 -0.979 1.00 95.44 351 SER A O 1
ATOM 2675 N N . LYS A 1 352 ? 0.747 -24.846 -3.090 1.00 95.06 352 LYS A N 1
ATOM 2676 C CA . LYS A 1 352 ? 2.133 -25.142 -3.492 1.00 95.06 352 LYS A CA 1
ATOM 2677 C C . LYS A 1 352 ? 2.892 -23.917 -4.022 1.00 95.06 352 LYS A C 1
ATOM 2679 O O . LYS A 1 352 ? 4.019 -24.095 -4.484 1.00 95.06 352 LYS A O 1
ATOM 2684 N N . ALA A 1 353 ? 2.286 -22.727 -3.974 1.00 94.56 353 ALA A N 1
ATOM 2685 C CA . ALA A 1 353 ? 2.881 -21.495 -4.476 1.00 94.56 353 ALA A CA 1
ATOM 2686 C C . ALA A 1 353 ? 4.247 -21.215 -3.838 1.00 94.56 353 ALA A C 1
ATOM 2688 O O . ALA A 1 353 ? 4.506 -21.542 -2.673 1.00 94.56 353 ALA A O 1
ATOM 2689 N N . ILE A 1 354 ? 5.116 -20.594 -4.627 1.00 94.50 354 ILE A N 1
ATOM 2690 C CA . ILE A 1 354 ? 6.425 -20.115 -4.197 1.00 94.50 354 ILE A CA 1
ATOM 2691 C C . ILE A 1 354 ? 6.341 -18.594 -4.154 1.00 94.50 354 ILE A C 1
ATOM 2693 O O . ILE A 1 354 ? 5.923 -17.968 -5.121 1.00 94.50 354 ILE A O 1
ATOM 2697 N N . TRP A 1 355 ? 6.746 -17.989 -3.042 1.00 93.56 355 TRP A N 1
ATOM 2698 C CA . TRP A 1 355 ? 6.918 -16.545 -2.939 1.00 93.56 355 TRP A CA 1
ATOM 2699 C C . TRP A 1 355 ? 8.401 -16.211 -3.023 1.00 93.56 355 TRP A C 1
ATOM 2701 O O . TRP A 1 355 ? 9.227 -16.791 -2.312 1.00 93.56 355 TRP A O 1
ATOM 2711 N N . ARG A 1 356 ? 8.742 -15.303 -3.940 1.00 91.31 356 ARG A N 1
ATOM 2712 C CA . ARG A 1 356 ? 10.117 -14.845 -4.160 1.00 91.31 356 ARG A CA 1
ATOM 2713 C C . ARG A 1 356 ? 10.565 -14.006 -2.959 1.00 91.31 356 ARG A C 1
ATOM 2715 O O . ARG A 1 356 ? 9.790 -13.204 -2.451 1.00 91.31 356 ARG A O 1
ATOM 2722 N N . ILE A 1 357 ? 11.795 -14.229 -2.498 1.00 90.44 357 ILE A N 1
ATOM 2723 C CA . ILE A 1 357 ? 12.440 -13.409 -1.462 1.00 90.44 357 ILE A CA 1
ATOM 2724 C C . ILE A 1 357 ? 13.009 -12.165 -2.126 1.00 90.44 357 ILE A C 1
ATOM 2726 O O . ILE A 1 357 ? 12.575 -11.060 -1.839 1.00 90.44 357 ILE A O 1
ATOM 2730 N N . ASP A 1 358 ? 13.981 -12.363 -3.015 1.00 81.81 358 ASP A N 1
ATOM 2731 C CA . ASP A 1 358 ? 14.635 -11.279 -3.736 1.00 81.81 358 ASP A CA 1
ATOM 2732 C C . ASP A 1 358 ? 15.481 -11.829 -4.895 1.00 81.81 358 ASP A C 1
ATOM 2734 O O . ASP A 1 358 ? 15.648 -13.046 -5.064 1.00 81.81 358 ASP A O 1
ATOM 2738 N N . GLU A 1 359 ? 16.032 -10.912 -5.679 1.00 87.44 359 GLU A N 1
ATOM 2739 C CA . GLU A 1 359 ? 17.153 -11.131 -6.576 1.00 87.44 359 GLU A CA 1
ATOM 2740 C C . GLU A 1 359 ? 18.428 -10.520 -6.002 1.00 87.44 359 GLU A C 1
ATOM 2742 O O . GLU A 1 359 ? 18.549 -9.306 -5.850 1.00 87.44 359 GLU A O 1
ATOM 2747 N N . LEU A 1 360 ? 19.432 -11.356 -5.758 1.00 89.81 360 LEU A N 1
ATOM 2748 C CA . LEU A 1 360 ? 20.744 -10.879 -5.359 1.00 89.81 360 LEU A CA 1
ATOM 2749 C C . LEU A 1 360 ? 21.665 -10.845 -6.576 1.00 89.81 360 LEU A C 1
ATOM 2751 O O . LEU A 1 360 ? 22.090 -11.892 -7.069 1.00 89.81 360 LEU A O 1
ATOM 2755 N N . ARG A 1 361 ? 22.024 -9.643 -7.037 1.00 89.56 361 ARG A N 1
ATOM 2756 C CA . ARG A 1 361 ? 23.096 -9.470 -8.026 1.00 89.56 361 ARG A CA 1
ATOM 2757 C C . ARG A 1 361 ? 24.425 -9.875 -7.393 1.00 89.56 361 ARG A C 1
ATOM 2759 O O . ARG A 1 361 ? 24.820 -9.316 -6.374 1.00 89.56 361 ARG A O 1
ATOM 2766 N N . ILE A 1 362 ? 25.081 -10.870 -7.979 1.00 89.00 362 ILE A N 1
ATOM 2767 C CA . ILE A 1 362 ? 26.286 -11.489 -7.424 1.00 89.00 362 ILE A CA 1
ATOM 2768 C C . ILE A 1 362 ? 27.067 -12.171 -8.540 1.00 89.00 362 ILE A C 1
ATOM 2770 O O . ILE A 1 362 ? 26.461 -12.774 -9.426 1.00 89.00 362 ILE A O 1
ATOM 2774 N N . SER A 1 363 ? 28.393 -12.116 -8.500 1.00 84.81 363 SER A N 1
ATOM 2775 C CA . SER A 1 363 ? 29.284 -12.716 -9.494 1.00 84.81 363 SER A CA 1
ATOM 2776 C C . SER A 1 363 ? 30.301 -13.659 -8.846 1.00 84.81 363 SER A C 1
ATOM 2778 O O . SER A 1 363 ? 30.587 -13.565 -7.657 1.00 84.81 363 SER A O 1
ATOM 2780 N N . ASP A 1 364 ? 30.874 -14.570 -9.635 1.00 88.44 364 ASP A N 1
ATOM 2781 C CA . ASP A 1 364 ? 31.991 -15.410 -9.170 1.00 88.44 364 ASP A CA 1
ATOM 2782 C C . ASP A 1 364 ? 33.364 -14.740 -9.376 1.00 88.44 364 ASP A C 1
ATOM 2784 O O . ASP A 1 364 ? 34.393 -15.348 -9.069 1.00 88.44 364 ASP A O 1
ATOM 2788 N N . GLU A 1 365 ? 33.388 -13.516 -9.919 1.00 89.38 365 GLU A N 1
ATOM 2789 C CA . GLU A 1 365 ? 34.611 -12.749 -10.185 1.00 89.38 365 GLU A CA 1
ATOM 2790 C C . GLU A 1 365 ? 35.219 -12.201 -8.890 1.00 89.38 365 GLU A C 1
ATOM 2792 O O . GLU A 1 365 ? 36.440 -12.227 -8.719 1.00 89.38 365 GLU A O 1
ATOM 2797 N N . ASP A 1 366 ? 34.375 -11.765 -7.950 1.00 90.56 366 ASP A N 1
ATOM 2798 C CA . ASP A 1 366 ? 34.803 -11.377 -6.610 1.00 90.56 366 ASP A CA 1
ATOM 2799 C C . ASP A 1 366 ? 34.815 -12.601 -5.663 1.00 90.56 366 ASP A C 1
ATOM 2801 O O . ASP A 1 366 ? 33.803 -13.294 -5.512 1.00 90.56 366 ASP A O 1
ATOM 2805 N N . PRO A 1 367 ? 35.937 -12.899 -4.975 1.00 93.44 367 PRO A N 1
ATOM 2806 C CA . PRO A 1 367 ? 36.023 -14.054 -4.081 1.00 93.44 367 PRO A CA 1
ATOM 2807 C C . PRO A 1 367 ? 35.030 -14.044 -2.909 1.00 93.44 367 PRO A C 1
ATOM 2809 O O . PRO A 1 367 ? 34.620 -15.116 -2.457 1.00 93.44 367 PRO A O 1
ATOM 2812 N N . LYS A 1 368 ? 34.645 -12.867 -2.393 1.00 91.31 368 LYS A N 1
ATOM 2813 C CA . LYS A 1 368 ? 33.662 -12.752 -1.304 1.00 91.31 368 LYS A CA 1
ATOM 2814 C C . LYS A 1 368 ? 32.255 -13.003 -1.827 1.00 91.31 368 LYS A C 1
ATOM 2816 O O . LYS A 1 368 ? 31.494 -13.712 -1.173 1.00 91.31 368 LYS A O 1
ATOM 2821 N N . GLU A 1 369 ? 31.922 -12.468 -2.998 1.00 92.06 369 GLU A N 1
ATOM 2822 C CA . GLU A 1 369 ? 30.660 -12.749 -3.686 1.00 92.06 369 GLU A CA 1
ATOM 2823 C C . GLU A 1 369 ? 30.527 -14.239 -4.013 1.00 92.06 369 GLU A C 1
ATOM 2825 O O . GLU A 1 369 ? 29.524 -14.864 -3.666 1.00 92.06 369 GLU A O 1
ATOM 2830 N N . LYS A 1 370 ? 31.582 -14.856 -4.549 1.00 93.75 370 LYS A N 1
ATOM 2831 C CA . LYS A 1 370 ? 31.628 -16.301 -4.794 1.00 93.75 370 LYS A CA 1
ATOM 2832 C C . LYS A 1 370 ? 31.399 -17.118 -3.517 1.00 93.75 370 LYS A C 1
ATOM 2834 O O . LYS A 1 370 ? 30.625 -18.077 -3.520 1.00 93.75 370 LYS A O 1
ATOM 2839 N N . ALA A 1 371 ? 32.044 -16.738 -2.412 1.00 94.88 371 ALA A N 1
ATOM 2840 C CA . ALA A 1 371 ? 31.862 -17.398 -1.119 1.00 94.88 371 ALA A CA 1
ATOM 2841 C C . ALA A 1 371 ? 30.435 -17.216 -0.573 1.00 94.88 371 ALA A C 1
ATOM 2843 O O . ALA A 1 371 ? 29.834 -18.181 -0.102 1.00 94.88 371 ALA A O 1
ATOM 2844 N N . ARG A 1 372 ? 29.863 -16.008 -0.683 1.00 94.19 372 ARG A N 1
ATOM 2845 C CA . ARG A 1 372 ? 28.473 -15.716 -0.295 1.00 94.19 372 ARG A CA 1
ATOM 2846 C C . ARG A 1 372 ? 27.483 -16.533 -1.123 1.00 94.19 372 ARG A C 1
ATOM 2848 O O . ARG A 1 372 ? 26.576 -17.128 -0.549 1.00 94.19 372 ARG A O 1
ATOM 2855 N N . ARG A 1 373 ? 27.677 -16.618 -2.444 1.00 95.00 373 ARG A N 1
ATOM 2856 C CA . ARG A 1 373 ? 26.866 -17.450 -3.345 1.00 95.00 373 ARG A CA 1
ATOM 2857 C C . ARG A 1 373 ? 26.873 -18.910 -2.896 1.00 95.00 373 ARG A C 1
ATOM 2859 O O . ARG A 1 373 ? 25.808 -19.505 -2.758 1.00 95.00 373 ARG A O 1
ATOM 2866 N N . GLN A 1 374 ? 28.054 -19.474 -2.637 1.00 95.19 374 GLN A N 1
ATOM 2867 C CA . GLN A 1 374 ? 28.172 -20.861 -2.189 1.00 95.19 374 GLN A CA 1
ATOM 2868 C C . GLN A 1 374 ? 27.515 -21.073 -0.818 1.00 95.19 374 GLN A C 1
ATOM 2870 O O . GLN A 1 374 ? 26.748 -22.016 -0.666 1.00 95.19 374 GLN A O 1
ATOM 2875 N N . ALA A 1 375 ? 27.713 -20.159 0.136 1.00 96.31 375 ALA A N 1
ATOM 2876 C CA . ALA A 1 375 ? 27.073 -20.234 1.449 1.00 96.31 375 ALA A CA 1
ATOM 2877 C C . ALA A 1 375 ? 25.536 -20.192 1.369 1.00 96.31 375 ALA A C 1
ATOM 2879 O O . ALA A 1 375 ? 24.873 -20.890 2.129 1.00 96.31 375 ALA A O 1
ATOM 2880 N N . ILE A 1 376 ? 24.959 -19.413 0.446 1.00 96.69 376 ILE A N 1
ATOM 2881 C CA . ILE A 1 376 ? 23.506 -19.379 0.215 1.00 96.69 376 ILE A CA 1
ATOM 2882 C C . ILE A 1 376 ? 23.010 -20.705 -0.383 1.00 96.69 376 ILE A C 1
ATOM 2884 O O . ILE A 1 376 ? 21.989 -21.233 0.060 1.00 96.69 376 ILE A O 1
ATOM 2888 N N . LEU A 1 377 ? 23.732 -21.265 -1.360 1.00 95.94 377 LEU A N 1
ATOM 2889 C CA . LEU A 1 377 ? 23.403 -22.570 -1.946 1.00 95.94 377 LEU A CA 1
ATOM 2890 C C . LEU A 1 377 ? 23.471 -23.688 -0.895 1.00 95.94 377 LEU A C 1
ATOM 2892 O O . LEU A 1 377 ? 22.553 -24.501 -0.820 1.00 95.94 377 LEU A O 1
ATOM 2896 N N . ASP A 1 378 ? 24.513 -23.692 -0.060 1.00 96.25 378 ASP A N 1
ATOM 2897 C CA . ASP A 1 378 ? 24.703 -24.664 1.024 1.00 96.25 378 ASP A CA 1
ATOM 2898 C C . ASP A 1 378 ? 23.657 -24.493 2.128 1.00 96.25 378 ASP A C 1
ATOM 2900 O O . ASP A 1 378 ? 23.171 -25.484 2.677 1.00 96.25 378 ASP A O 1
ATOM 2904 N N . LEU A 1 379 ? 23.284 -23.241 2.431 1.00 96.38 379 LEU A N 1
ATOM 2905 C CA . LEU A 1 379 ? 22.219 -22.933 3.375 1.00 96.38 379 LEU A CA 1
ATOM 2906 C C . LEU A 1 379 ? 20.929 -23.601 2.919 1.00 96.38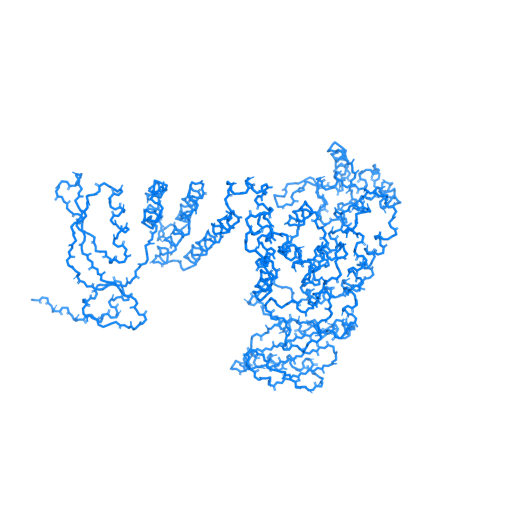 379 LEU A C 1
ATOM 2908 O O . LEU A 1 379 ? 20.353 -24.329 3.714 1.00 96.38 379 LEU A O 1
ATOM 2912 N N . VAL A 1 380 ? 20.483 -23.409 1.673 1.00 96.38 380 VAL A N 1
ATOM 2913 C CA . VAL A 1 380 ? 19.267 -24.075 1.172 1.00 96.38 380 VAL A CA 1
ATOM 2914 C C . VAL A 1 380 ? 19.472 -25.587 1.093 1.00 96.38 380 VAL A C 1
ATOM 2916 O O . VAL A 1 380 ? 18.729 -26.330 1.734 1.00 96.38 380 VAL A O 1
ATOM 2919 N N . GLY A 1 381 ? 20.509 -26.055 0.400 1.00 93.69 381 GLY A N 1
ATOM 2920 C CA . GLY A 1 381 ? 20.783 -27.482 0.235 1.00 93.69 381 GLY A CA 1
ATOM 2921 C C . GLY A 1 381 ? 19.589 -28.248 -0.350 1.00 93.69 381 GLY A C 1
ATOM 2922 O O . GLY A 1 381 ? 18.789 -27.710 -1.104 1.00 93.69 381 GLY A O 1
ATOM 2923 N N . GLY A 1 382 ? 19.440 -29.527 -0.009 1.00 93.31 382 GLY A N 1
ATOM 2924 C CA . GLY A 1 382 ? 18.337 -30.340 -0.531 1.00 93.31 382 GLY A CA 1
ATOM 2925 C C . GLY A 1 382 ? 18.591 -30.868 -1.947 1.00 93.31 382 GLY A C 1
ATOM 2926 O O . GLY A 1 382 ? 19.736 -31.051 -2.370 1.00 93.31 382 GLY A O 1
ATOM 2927 N N . LYS A 1 383 ? 17.515 -31.195 -2.669 1.00 95.06 383 LYS A N 1
ATOM 2928 C CA . LYS A 1 383 ? 17.597 -31.898 -3.954 1.00 95.06 383 LYS A CA 1
ATOM 2929 C C . LYS A 1 383 ? 18.045 -30.935 -5.054 1.00 95.06 383 LYS A C 1
ATOM 2931 O O . LYS A 1 383 ? 17.409 -29.910 -5.279 1.00 95.06 383 LYS A O 1
ATOM 2936 N N . ALA A 1 384 ? 19.107 -31.299 -5.773 1.00 95.50 384 ALA A N 1
ATOM 2937 C CA . ALA A 1 384 ? 19.496 -30.598 -6.994 1.00 95.50 384 ALA A CA 1
ATOM 2938 C C . ALA A 1 384 ? 18.397 -30.737 -8.060 1.00 95.50 384 ALA A C 1
ATOM 2940 O O . ALA A 1 384 ? 17.843 -31.825 -8.255 1.00 95.50 384 ALA A O 1
ATOM 2941 N N . MET A 1 385 ? 18.089 -29.647 -8.755 1.00 95.06 385 MET A N 1
ATOM 2942 C CA . MET A 1 385 ? 17.043 -29.612 -9.773 1.00 95.06 385 MET A CA 1
ATOM 2943 C C . MET A 1 385 ? 17.457 -28.795 -10.994 1.00 95.06 385 MET A C 1
ATOM 2945 O O . MET A 1 385 ? 18.384 -27.988 -10.941 1.00 95.06 385 MET A O 1
ATOM 2949 N N . THR A 1 386 ? 16.743 -29.002 -12.096 1.00 93.31 386 THR A N 1
ATOM 2950 C CA . THR A 1 386 ? 16.849 -28.158 -13.287 1.00 93.31 386 THR A CA 1
ATOM 2951 C C . THR A 1 386 ? 15.922 -26.958 -13.135 1.00 93.31 386 THR A C 1
ATOM 2953 O O . THR A 1 386 ? 14.786 -27.103 -12.686 1.00 93.31 386 THR A O 1
ATOM 2956 N N . MET A 1 387 ? 16.410 -25.785 -13.526 1.00 95.12 387 MET A N 1
ATOM 2957 C CA . MET A 1 387 ? 15.650 -24.541 -13.588 1.00 95.12 387 MET A CA 1
ATOM 2958 C C . MET A 1 387 ? 15.745 -23.980 -15.008 1.00 95.12 387 MET A C 1
ATOM 2960 O O . MET A 1 387 ? 16.752 -24.202 -15.685 1.00 95.12 387 MET A O 1
ATOM 2964 N N . GLY A 1 388 ? 14.694 -23.296 -15.462 1.00 93.94 388 GLY A N 1
ATOM 2965 C CA . GLY A 1 388 ? 14.685 -22.635 -16.764 1.00 93.94 388 GLY A CA 1
ATOM 2966 C C . GLY A 1 388 ? 15.660 -21.457 -16.840 1.00 93.94 388 GLY A C 1
ATOM 2967 O O . GLY A 1 388 ? 16.444 -21.205 -15.925 1.00 93.94 388 GLY A O 1
ATOM 2968 N N . LYS A 1 389 ? 15.608 -20.721 -17.951 1.00 91.62 389 LYS A N 1
ATOM 2969 C CA . LYS A 1 389 ? 16.399 -19.497 -18.118 1.00 91.62 389 LYS A CA 1
ATOM 2970 C C . LYS A 1 389 ? 15.827 -18.361 -17.282 1.00 91.62 389 LYS A C 1
ATOM 2972 O O . LYS A 1 389 ? 14.613 -18.281 -17.100 1.00 91.62 389 LYS A O 1
ATOM 2977 N N . ASP A 1 390 ? 16.703 -17.448 -16.888 1.00 86.00 390 ASP A N 1
ATOM 2978 C CA . ASP A 1 390 ? 16.351 -16.142 -16.331 1.00 86.00 390 ASP A CA 1
ATOM 2979 C C . ASP A 1 390 ? 17.084 -15.055 -17.124 1.00 86.00 390 ASP A C 1
ATOM 2981 O O . ASP A 1 390 ? 18.295 -15.144 -17.340 1.00 86.00 390 ASP A O 1
ATOM 2985 N N . GLY A 1 391 ? 16.349 -14.082 -17.669 1.00 77.06 391 GLY A N 1
ATOM 2986 C CA . GLY A 1 391 ? 16.924 -13.018 -18.504 1.00 77.06 391 GLY A CA 1
ATOM 2987 C C . GLY A 1 391 ? 17.794 -13.505 -19.678 1.00 77.06 391 GLY A C 1
ATOM 2988 O O . GLY A 1 391 ? 18.737 -12.824 -20.071 1.00 77.06 391 GLY A O 1
ATOM 2989 N N . GLY A 1 392 ? 17.528 -14.707 -20.211 1.00 83.44 392 GLY A N 1
ATOM 2990 C CA . GLY A 1 392 ? 18.314 -15.348 -21.276 1.00 83.44 392 GLY A CA 1
ATOM 2991 C C . GLY A 1 392 ? 19.539 -16.148 -20.809 1.00 83.44 392 GLY A C 1
ATOM 2992 O O . GLY A 1 392 ? 20.147 -16.842 -21.625 1.00 83.44 392 GLY A O 1
ATOM 2993 N N . SER A 1 393 ? 19.871 -16.111 -19.519 1.00 89.81 393 SER A N 1
ATOM 2994 C CA . SER A 1 393 ? 20.982 -16.864 -18.931 1.00 89.81 393 SER A CA 1
ATOM 2995 C C . SER A 1 393 ? 20.567 -18.283 -18.547 1.00 89.81 393 SER A C 1
ATOM 2997 O O . SER A 1 393 ? 19.488 -18.493 -17.996 1.00 89.81 393 SER A O 1
ATOM 2999 N N . GLU A 1 394 ? 21.442 -19.257 -18.804 1.00 94.88 394 GLU A N 1
ATOM 3000 C CA . GLU A 1 394 ? 21.260 -20.636 -18.335 1.00 94.88 394 GLU A CA 1
ATOM 3001 C C . GLU A 1 394 ? 21.442 -20.716 -16.816 1.00 94.88 394 GLU A C 1
ATOM 3003 O O . GLU A 1 394 ? 22.352 -20.096 -16.253 1.00 94.88 394 GLU A O 1
ATOM 3008 N N . CYS A 1 395 ? 20.603 -21.512 -16.153 1.00 95.50 395 CYS A N 1
ATOM 3009 C CA . CYS A 1 395 ? 20.786 -21.793 -14.736 1.00 95.50 395 CYS A CA 1
ATOM 3010 C C . CYS A 1 395 ? 22.052 -22.634 -14.527 1.00 95.50 395 CYS A C 1
ATOM 3012 O O . CYS A 1 395 ? 22.240 -23.674 -15.158 1.00 95.50 395 CYS A O 1
ATOM 3014 N N . LEU A 1 396 ? 22.918 -22.193 -13.615 1.00 94.69 396 LEU A N 1
ATOM 3015 C CA . LEU A 1 396 ? 24.149 -22.898 -13.270 1.00 94.69 396 LEU A CA 1
ATOM 3016 C C . LEU A 1 396 ? 23.876 -24.034 -12.283 1.00 94.69 396 LEU A C 1
ATOM 3018 O O . LEU A 1 396 ? 24.398 -25.137 -12.439 1.00 94.69 396 LEU A O 1
ATOM 3022 N N . ARG A 1 397 ? 23.106 -23.741 -11.227 1.00 94.94 397 ARG A N 1
ATOM 3023 C CA . ARG A 1 397 ? 22.744 -24.675 -10.149 1.00 94.94 397 ARG A CA 1
ATOM 3024 C C . ARG A 1 397 ? 21.429 -24.242 -9.522 1.00 94.94 397 ARG A C 1
ATOM 3026 O O . ARG A 1 397 ? 21.254 -23.056 -9.251 1.00 94.94 397 ARG A O 1
ATOM 3033 N N . ALA A 1 398 ? 20.561 -25.194 -9.208 1.00 97.00 398 ALA A N 1
ATOM 3034 C CA . ALA A 1 398 ? 19.364 -24.944 -8.420 1.00 97.00 398 ALA A CA 1
ATOM 3035 C C . ALA A 1 398 ? 19.136 -26.058 -7.399 1.00 97.00 398 ALA A C 1
ATOM 3037 O O . ALA A 1 398 ? 19.432 -27.229 -7.656 1.00 97.00 398 ALA A O 1
ATOM 3038 N N . HIS A 1 399 ? 18.604 -25.676 -6.244 1.00 97.19 399 HIS A N 1
ATOM 3039 C CA . HIS A 1 399 ? 18.369 -26.556 -5.111 1.00 97.19 399 HIS A CA 1
ATOM 3040 C C . HIS A 1 399 ? 16.998 -26.285 -4.488 1.00 97.19 399 HIS A C 1
ATOM 3042 O O . HIS A 1 399 ? 16.587 -25.130 -4.369 1.00 97.19 399 HIS A O 1
ATOM 3048 N N . ASP A 1 400 ? 16.320 -27.356 -4.081 1.00 97.06 400 ASP A N 1
ATOM 3049 C CA . ASP A 1 400 ? 15.017 -27.321 -3.418 1.00 97.06 400 ASP A CA 1
ATOM 3050 C C . ASP A 1 400 ? 15.015 -28.285 -2.224 1.00 97.06 400 ASP A C 1
ATOM 3052 O O . ASP A 1 400 ? 15.196 -29.500 -2.378 1.00 97.06 400 ASP A O 1
ATOM 3056 N N . ASP A 1 401 ? 14.824 -27.744 -1.021 1.00 96.19 401 ASP A N 1
ATOM 3057 C CA . ASP A 1 401 ? 14.731 -28.525 0.220 1.00 96.19 401 ASP A CA 1
ATOM 3058 C C . ASP A 1 401 ? 13.280 -28.851 0.623 1.00 96.19 401 ASP A C 1
ATOM 3060 O O . ASP A 1 401 ? 13.031 -29.451 1.669 1.00 96.19 401 ASP A O 1
ATOM 3064 N N . GLY A 1 402 ? 12.316 -28.473 -0.219 1.00 95.38 402 GLY A N 1
ATOM 3065 C CA . GLY A 1 402 ? 10.882 -28.607 0.001 1.00 95.38 402 GLY A CA 1
ATOM 3066 C C . GLY A 1 402 ? 10.234 -27.352 0.587 1.00 95.38 402 GLY A C 1
ATOM 3067 O O . GLY A 1 402 ? 9.081 -27.070 0.253 1.00 95.38 402 GLY A O 1
ATOM 3068 N N . ALA A 1 403 ? 10.942 -26.555 1.389 1.00 96.62 403 ALA A N 1
ATOM 3069 C CA . ALA A 1 403 ? 10.439 -25.298 1.948 1.00 96.62 403 ALA A CA 1
ATOM 3070 C C . ALA A 1 403 ? 11.039 -24.070 1.251 1.00 96.62 403 ALA A C 1
ATOM 3072 O O . ALA A 1 403 ? 10.325 -23.100 0.999 1.00 96.62 403 ALA A O 1
ATOM 3073 N N . LEU A 1 404 ? 12.325 -24.132 0.925 1.00 97.50 404 LEU A N 1
ATOM 3074 C CA . LEU A 1 404 ? 13.132 -23.092 0.310 1.00 97.50 404 LEU A CA 1
ATOM 3075 C C . LEU A 1 404 ? 13.652 -23.577 -1.037 1.00 97.50 404 LEU A C 1
ATOM 3077 O O . LEU A 1 404 ? 13.983 -24.750 -1.219 1.00 97.50 404 LEU A O 1
ATOM 3081 N N . ILE A 1 405 ? 13.752 -22.641 -1.969 1.00 97.31 405 ILE A N 1
ATOM 3082 C CA . ILE A 1 405 ? 14.276 -22.880 -3.305 1.00 97.31 405 ILE A CA 1
ATOM 3083 C C . ILE A 1 405 ? 15.255 -21.770 -3.672 1.00 97.31 405 ILE A C 1
ATOM 3085 O O . ILE A 1 405 ? 15.017 -20.597 -3.384 1.00 97.31 405 ILE A O 1
ATOM 3089 N N . VAL A 1 406 ? 16.363 -22.143 -4.305 1.00 97.31 406 VAL A N 1
ATOM 3090 C CA . VAL A 1 406 ? 17.381 -21.210 -4.792 1.00 97.31 406 VAL A CA 1
ATOM 3091 C C . VAL A 1 406 ? 17.868 -21.626 -6.170 1.00 97.31 406 VAL A C 1
ATOM 3093 O O . VAL A 1 406 ? 18.050 -22.815 -6.433 1.00 97.31 406 VAL A O 1
ATOM 3096 N N . ALA A 1 407 ? 18.109 -20.650 -7.040 1.00 96.50 407 ALA A N 1
ATOM 3097 C CA . ALA A 1 407 ? 18.739 -20.852 -8.335 1.00 96.50 407 ALA A CA 1
ATOM 3098 C C . ALA A 1 407 ? 19.837 -19.806 -8.565 1.00 96.50 407 ALA A C 1
ATOM 3100 O O . ALA A 1 407 ? 19.625 -18.606 -8.392 1.00 96.50 407 ALA A O 1
ATOM 3101 N N . ALA A 1 408 ? 21.018 -20.280 -8.949 1.00 95.81 408 ALA A N 1
ATOM 3102 C CA . ALA A 1 408 ? 22.172 -19.467 -9.295 1.00 95.81 408 ALA A CA 1
ATOM 3103 C C . ALA A 1 408 ? 22.326 -19.373 -10.816 1.00 95.81 408 ALA A C 1
ATOM 3105 O O . ALA A 1 408 ? 22.267 -20.378 -11.530 1.00 95.81 408 ALA A O 1
ATOM 3106 N N . TYR A 1 409 ? 22.600 -18.162 -11.278 1.00 94.25 409 TYR A N 1
ATOM 3107 C CA . TYR A 1 409 ? 22.877 -17.792 -12.661 1.00 94.25 409 TYR A CA 1
ATOM 3108 C C . TYR A 1 409 ? 24.238 -17.073 -12.720 1.00 94.25 409 TYR A C 1
ATOM 3110 O O . TYR A 1 409 ? 24.849 -16.823 -11.675 1.00 94.25 409 TYR A O 1
ATOM 3118 N N . PRO A 1 410 ? 24.769 -16.734 -13.909 1.00 92.75 410 PRO A N 1
ATOM 3119 C CA . PRO A 1 410 ? 26.077 -16.091 -14.023 1.00 92.75 410 PRO A CA 1
ATOM 3120 C C . PRO A 1 410 ? 26.235 -14.813 -13.183 1.00 92.75 410 PRO A C 1
ATOM 3122 O O . PRO A 1 410 ? 27.254 -14.666 -12.506 1.00 92.75 410 PRO A O 1
ATOM 3125 N N . HIS A 1 411 ? 25.223 -13.937 -13.155 1.00 89.94 411 HIS A N 1
ATOM 3126 C CA . HIS A 1 411 ? 25.319 -12.594 -12.554 1.00 89.94 411 HIS A CA 1
ATOM 3127 C C . HIS A 1 411 ? 24.320 -12.315 -11.424 1.00 89.94 411 HIS A C 1
ATOM 3129 O O . HIS A 1 411 ? 24.272 -11.200 -10.897 1.00 89.94 411 HIS A O 1
ATOM 3135 N N . ASN A 1 412 ? 23.516 -13.302 -11.052 1.00 91.62 412 ASN A N 1
ATOM 3136 C CA . ASN A 1 412 ? 22.493 -13.168 -10.030 1.00 91.62 412 ASN A CA 1
ATOM 3137 C C . ASN A 1 412 ? 22.175 -14.522 -9.384 1.00 91.62 412 ASN A C 1
ATOM 3139 O O . ASN A 1 412 ? 22.516 -15.597 -9.885 1.00 91.62 412 ASN A O 1
ATOM 3143 N N . LEU A 1 413 ? 21.534 -14.449 -8.228 1.00 93.88 413 LEU A N 1
ATOM 3144 C CA . LEU A 1 413 ? 20.953 -15.573 -7.521 1.00 93.88 413 LEU A CA 1
ATOM 3145 C C . LEU A 1 413 ? 19.524 -15.181 -7.151 1.00 93.88 413 LEU A C 1
ATOM 3147 O O . LEU A 1 413 ? 19.283 -14.075 -6.669 1.00 93.88 413 LEU A O 1
ATOM 3151 N N . ILE A 1 414 ? 18.583 -16.085 -7.393 1.00 94.19 414 ILE A N 1
ATOM 3152 C CA . ILE A 1 414 ? 17.172 -15.906 -7.048 1.00 94.19 414 ILE A CA 1
ATOM 3153 C C . ILE A 1 414 ? 16.788 -16.935 -5.996 1.00 94.19 414 ILE A C 1
ATOM 3155 O O . ILE A 1 414 ? 17.228 -18.086 -6.052 1.00 94.19 414 ILE A O 1
ATOM 3159 N N . ALA A 1 415 ? 15.970 -16.525 -5.034 1.00 95.88 415 ALA A N 1
ATOM 3160 C CA . ALA A 1 415 ? 15.509 -17.400 -3.968 1.00 95.88 415 ALA A CA 1
ATOM 3161 C C . ALA A 1 415 ? 14.025 -17.186 -3.673 1.00 95.88 415 ALA A C 1
ATOM 3163 O O . ALA A 1 415 ? 13.484 -16.095 -3.859 1.00 95.88 415 ALA A O 1
ATOM 3164 N N . GLY A 1 416 ? 13.373 -18.232 -3.181 1.00 95.62 416 GLY A N 1
ATOM 3165 C CA . GLY A 1 416 ? 11.978 -18.200 -2.769 1.00 95.62 416 GLY A CA 1
ATOM 3166 C C . GLY A 1 416 ? 11.686 -19.197 -1.656 1.00 95.62 416 GLY A C 1
ATOM 3167 O O . GLY A 1 416 ? 12.507 -20.053 -1.324 1.00 95.62 416 GLY A O 1
ATOM 3168 N N . TYR A 1 417 ? 10.494 -19.087 -1.086 1.00 96.31 417 TYR A N 1
ATOM 3169 C CA . TYR A 1 417 ? 9.984 -20.000 -0.068 1.00 96.31 417 TYR A CA 1
ATOM 3170 C C . TYR A 1 417 ? 8.542 -20.398 -0.366 1.00 96.31 417 TYR A C 1
ATOM 3172 O O . TYR A 1 417 ? 7.802 -19.670 -1.023 1.00 96.31 417 TYR A O 1
ATOM 3180 N N . ARG A 1 418 ? 8.123 -21.553 0.150 1.00 96.31 418 ARG A N 1
ATOM 3181 C CA . ARG A 1 418 ? 6.727 -22.001 0.114 1.00 96.31 418 ARG A CA 1
ATOM 3182 C C . ARG A 1 418 ? 6.026 -21.574 1.402 1.00 96.31 418 ARG A C 1
ATOM 3184 O O . ARG A 1 418 ? 6.356 -22.125 2.457 1.00 96.31 418 ARG A O 1
ATOM 3191 N N . PRO A 1 419 ? 5.045 -20.650 1.364 1.00 95.62 419 PRO A N 1
ATOM 3192 C CA . PRO A 1 419 ? 4.376 -20.174 2.578 1.00 95.62 419 PRO A CA 1
ATOM 3193 C C . PRO A 1 419 ? 3.715 -21.296 3.397 1.00 95.62 419 PRO A C 1
ATOM 3195 O O . PRO A 1 419 ? 3.659 -21.215 4.625 1.00 95.62 419 PRO A O 1
ATOM 3198 N N . ALA A 1 420 ? 3.276 -22.374 2.737 1.00 95.62 420 ALA A N 1
ATOM 3199 C CA . ALA A 1 420 ? 2.683 -23.563 3.359 1.00 95.62 420 ALA A CA 1
ATOM 3200 C C . ALA A 1 420 ? 3.659 -24.386 4.214 1.00 95.62 420 ALA A C 1
ATOM 3202 O O . ALA A 1 420 ? 3.235 -25.261 4.965 1.00 95.62 420 ALA A O 1
ATOM 3203 N N . LYS A 1 421 ? 4.968 -24.153 4.073 1.00 95.50 421 LYS A N 1
ATOM 3204 C CA . LYS A 1 421 ? 6.038 -24.903 4.748 1.00 95.50 421 LYS A CA 1
ATOM 3205 C C . LYS A 1 421 ? 6.841 -24.041 5.719 1.00 95.50 421 LYS A C 1
ATOM 3207 O O . LYS A 1 421 ? 7.909 -24.449 6.161 1.00 95.50 421 LYS A O 1
ATOM 3212 N N . LEU A 1 422 ? 6.352 -22.843 6.035 1.00 92.06 422 LEU A N 1
ATOM 3213 C CA . LEU A 1 422 ? 7.083 -21.863 6.830 1.00 92.06 422 LEU A CA 1
ATOM 3214 C C . LEU A 1 422 ? 6.827 -22.029 8.336 1.00 92.06 422 LEU A C 1
ATOM 3216 O O . LEU A 1 422 ? 6.314 -21.131 9.002 1.00 92.06 422 LEU A O 1
ATOM 3220 N N . ASP A 1 423 ? 7.188 -23.189 8.881 1.00 87.12 423 ASP A N 1
ATOM 3221 C CA . ASP A 1 423 ? 7.063 -23.513 10.302 1.00 87.12 423 ASP A CA 1
ATOM 3222 C C . ASP A 1 423 ? 8.416 -23.874 10.940 1.00 87.12 423 ASP A C 1
ATOM 3224 O O . ASP A 1 423 ? 9.423 -24.082 10.263 1.00 87.12 423 ASP A O 1
ATOM 3228 N N . GLY A 1 424 ? 8.460 -23.854 12.278 1.00 88.62 424 GLY A N 1
ATOM 3229 C CA . GLY A 1 424 ? 9.575 -24.360 13.085 1.00 88.62 424 GLY A CA 1
ATOM 3230 C C . GLY A 1 424 ? 10.987 -24.089 12.515 1.00 88.62 424 GLY A C 1
ATOM 3231 O O . GLY A 1 424 ? 11.378 -22.924 12.379 1.00 88.62 424 GLY A O 1
ATOM 3232 N N . PRO A 1 425 ? 11.783 -25.137 12.210 1.00 89.75 425 PRO A N 1
ATOM 3233 C CA . PRO A 1 425 ? 13.119 -24.992 11.626 1.00 89.75 425 PRO A CA 1
ATOM 3234 C C . PRO A 1 425 ? 13.145 -24.327 10.241 1.00 89.75 425 PRO A C 1
ATOM 3236 O O . PRO A 1 425 ? 14.064 -23.554 9.967 1.00 89.75 425 PRO A O 1
ATOM 3239 N N . ALA A 1 426 ? 12.150 -24.586 9.387 1.00 93.00 426 ALA A N 1
ATOM 3240 C CA . ALA A 1 426 ? 12.086 -24.030 8.036 1.00 93.00 426 ALA A CA 1
ATOM 3241 C C . ALA A 1 426 ? 11.919 -22.505 8.062 1.00 93.00 426 ALA A C 1
ATOM 3243 O O . ALA A 1 426 ? 12.589 -21.802 7.309 1.00 93.00 426 ALA A O 1
ATOM 3244 N N . LYS A 1 427 ? 11.123 -21.975 9.001 1.00 93.88 427 LYS A N 1
ATOM 3245 C CA . LYS A 1 427 ? 11.002 -20.526 9.221 1.00 93.88 427 LYS A CA 1
ATOM 3246 C C . LYS A 1 427 ? 12.342 -19.875 9.573 1.00 93.88 427 LYS A C 1
ATOM 3248 O O . LYS A 1 427 ? 12.715 -18.885 8.955 1.00 93.88 427 LYS A O 1
ATOM 3253 N N . ARG A 1 428 ? 13.088 -20.432 10.535 1.00 94.69 428 ARG A N 1
ATOM 3254 C CA . ARG A 1 428 ? 14.400 -19.880 10.940 1.00 94.69 428 ARG A CA 1
ATOM 3255 C C . ARG A 1 428 ? 15.391 -19.880 9.780 1.00 94.69 428 ARG A C 1
ATOM 3257 O O . ARG A 1 428 ? 16.149 -18.934 9.600 1.00 94.69 428 ARG A O 1
ATOM 3264 N N . LYS A 1 429 ? 15.364 -20.946 8.982 1.00 95.94 429 LYS A N 1
ATOM 3265 C CA . LYS A 1 429 ? 16.186 -21.078 7.783 1.00 95.94 429 LYS A CA 1
ATOM 3266 C C . LYS A 1 429 ? 15.791 -20.060 6.705 1.00 95.94 429 LYS A C 1
ATOM 3268 O O . LYS A 1 429 ? 16.669 -19.467 6.090 1.00 95.94 429 LYS A O 1
ATOM 3273 N N . ALA A 1 430 ? 14.492 -19.798 6.534 1.00 96.31 430 ALA A N 1
ATOM 3274 C CA . ALA A 1 430 ? 13.983 -18.748 5.651 1.00 96.31 430 ALA A CA 1
ATOM 3275 C C . ALA A 1 430 ? 14.453 -17.352 6.091 1.00 96.31 430 ALA A C 1
ATOM 3277 O O . ALA A 1 430 ? 14.873 -16.563 5.253 1.00 96.31 430 ALA A O 1
ATOM 3278 N N . GLU A 1 431 ? 14.436 -17.058 7.397 1.00 95.75 431 GLU A N 1
ATOM 3279 C CA . GLU A 1 431 ? 14.934 -15.789 7.954 1.00 95.75 431 GLU A CA 1
ATOM 3280 C C . GLU A 1 431 ? 16.441 -15.615 7.698 1.00 95.75 431 GLU A C 1
ATOM 3282 O O . GLU A 1 431 ? 16.879 -14.545 7.276 1.00 95.75 431 GLU A O 1
ATOM 3287 N N . GLN A 1 432 ? 17.231 -16.679 7.882 1.00 96.00 432 GLN A N 1
ATOM 3288 C CA . GLN A 1 432 ? 18.660 -16.684 7.545 1.00 96.00 432 GLN A CA 1
ATOM 3289 C C . GLN A 1 432 ? 18.894 -16.466 6.048 1.00 96.00 432 GLN A C 1
ATOM 3291 O O . GLN A 1 432 ? 19.768 -15.684 5.675 1.00 96.00 432 GLN A O 1
ATOM 3296 N N . LEU A 1 433 ? 18.106 -17.128 5.197 1.00 96.44 433 LEU A N 1
ATOM 3297 C CA . LEU A 1 433 ? 18.194 -16.981 3.749 1.00 96.44 433 LEU A CA 1
ATOM 3298 C C . LEU A 1 433 ? 17.845 -15.555 3.324 1.00 96.44 433 LEU A C 1
ATOM 3300 O O . LEU A 1 433 ? 18.617 -14.945 2.597 1.00 96.44 433 LEU A O 1
ATOM 3304 N N . ALA A 1 434 ? 16.741 -14.994 3.817 1.00 95.12 434 ALA A N 1
ATOM 3305 C CA . ALA A 1 434 ? 16.337 -13.628 3.507 1.00 95.12 434 ALA A CA 1
ATOM 3306 C C . ALA A 1 434 ? 17.404 -12.607 3.925 1.00 95.12 434 ALA A C 1
ATOM 3308 O O . ALA A 1 434 ? 17.771 -11.733 3.142 1.00 95.12 434 ALA A O 1
ATOM 3309 N N . GLN A 1 435 ? 18.000 -12.778 5.107 1.00 94.38 435 GLN A N 1
ATOM 3310 C CA . GLN A 1 435 ? 19.109 -11.937 5.550 1.00 94.38 435 GLN A CA 1
ATOM 3311 C C . GLN A 1 435 ? 20.360 -12.094 4.671 1.00 94.38 435 GLN A C 1
ATOM 3313 O O . GLN A 1 435 ? 21.050 -11.109 4.409 1.00 94.38 435 GLN A O 1
ATOM 3318 N N . ALA A 1 436 ? 20.658 -13.313 4.214 1.00 94.00 436 ALA A N 1
ATOM 3319 C CA . ALA A 1 436 ? 21.787 -13.592 3.330 1.00 94.00 436 ALA A CA 1
ATOM 3320 C C . ALA A 1 436 ? 21.561 -13.091 1.894 1.00 94.00 436 ALA A C 1
ATOM 3322 O O . ALA A 1 436 ? 22.535 -12.776 1.210 1.00 94.00 436 ALA A O 1
ATOM 3323 N N . MET A 1 437 ? 20.306 -12.990 1.450 1.00 92.94 437 MET A N 1
ATOM 3324 C CA . MET A 1 437 ? 19.898 -12.424 0.159 1.00 92.94 437 MET A CA 1
ATOM 3325 C C . MET A 1 437 ? 19.906 -10.893 0.155 1.00 92.94 437 MET A C 1
ATOM 3327 O O . MET A 1 437 ? 20.157 -10.287 -0.879 1.00 92.94 437 MET A O 1
ATOM 3331 N N . PHE A 1 438 ? 19.687 -10.266 1.309 1.00 90.81 438 PHE A N 1
ATOM 3332 C CA . PHE A 1 438 ? 19.531 -8.820 1.427 1.00 90.81 438 PHE A CA 1
ATOM 3333 C C . PHE A 1 438 ? 20.801 -8.031 1.090 1.00 90.81 438 PHE A C 1
ATOM 3335 O O . PHE A 1 438 ? 21.905 -8.376 1.526 1.00 90.81 438 PHE A O 1
ATOM 3342 N N . ASN A 1 439 ? 20.649 -6.931 0.351 1.00 84.00 439 ASN A N 1
ATOM 3343 C CA . ASN A 1 439 ? 21.738 -6.008 0.051 1.00 84.00 439 ASN A CA 1
ATOM 3344 C C . ASN A 1 439 ? 21.486 -4.627 0.675 1.00 84.00 439 ASN A C 1
ATOM 3346 O O . ASN A 1 439 ? 20.867 -3.755 0.066 1.00 84.00 439 ASN A O 1
ATOM 3350 N N . ALA A 1 440 ? 22.022 -4.427 1.880 1.00 81.69 440 ALA A N 1
ATOM 3351 C CA . ALA A 1 440 ? 21.878 -3.182 2.634 1.00 81.69 440 ALA A CA 1
ATOM 3352 C C . ALA A 1 440 ? 22.533 -1.963 1.955 1.00 81.69 440 ALA A C 1
ATOM 3354 O O . ALA A 1 440 ? 22.171 -0.834 2.270 1.00 81.69 440 ALA A O 1
ATOM 3355 N N . ASP A 1 441 ? 23.465 -2.159 1.014 1.00 80.88 441 ASP A N 1
ATOM 3356 C CA . ASP A 1 441 ? 24.042 -1.043 0.252 1.00 80.88 441 ASP A CA 1
ATOM 3357 C C . ASP A 1 441 ? 23.037 -0.468 -0.762 1.00 80.88 441 ASP A C 1
ATOM 3359 O O . ASP A 1 441 ? 23.127 0.702 -1.137 1.00 80.88 441 ASP A O 1
ATOM 3363 N N . VAL A 1 442 ? 22.078 -1.289 -1.208 1.00 76.25 442 VAL A N 1
ATOM 3364 C CA . VAL A 1 442 ? 21.023 -0.903 -2.157 1.00 76.25 442 VAL A CA 1
ATOM 3365 C C . VAL A 1 442 ? 19.785 -0.394 -1.422 1.00 76.25 442 VAL A C 1
ATOM 3367 O O . VAL A 1 442 ? 19.212 0.614 -1.836 1.00 76.25 442 VAL A O 1
ATOM 3370 N N . ASP A 1 443 ? 19.392 -1.058 -0.332 1.00 75.25 443 ASP A N 1
ATOM 3371 C CA . ASP A 1 443 ? 18.239 -0.680 0.491 1.00 75.25 443 ASP A CA 1
ATOM 3372 C C . ASP A 1 443 ? 18.624 -0.602 1.981 1.00 75.25 443 ASP A C 1
ATOM 3374 O O . ASP A 1 443 ? 18.366 -1.531 2.743 1.00 75.25 443 ASP A O 1
ATOM 3378 N N . PRO A 1 444 ? 19.278 0.485 2.428 1.00 77.75 444 PRO A N 1
ATOM 3379 C CA . PRO A 1 444 ? 19.784 0.589 3.800 1.00 77.75 444 PRO A CA 1
ATOM 3380 C C . PRO A 1 444 ? 18.681 0.635 4.864 1.00 77.75 444 PRO A C 1
ATOM 3382 O O . PRO A 1 444 ? 18.943 0.322 6.024 1.00 77.75 444 PRO A O 1
ATOM 3385 N N . ASP A 1 445 ? 17.462 1.017 4.476 1.00 78.62 445 ASP A N 1
ATOM 3386 C CA . ASP A 1 445 ? 16.299 1.115 5.363 1.00 78.62 445 ASP A CA 1
ATOM 3387 C C . ASP A 1 445 ? 15.347 -0.094 5.225 1.00 78.62 445 ASP A C 1
ATOM 3389 O O . ASP A 1 445 ? 14.307 -0.143 5.892 1.00 78.62 445 ASP A O 1
ATOM 3393 N N . GLY A 1 446 ? 15.683 -1.064 4.367 1.00 82.38 446 GLY A N 1
ATOM 3394 C CA . GLY A 1 446 ? 14.866 -2.241 4.084 1.00 82.38 446 GLY A CA 1
ATOM 3395 C C . GLY A 1 446 ? 14.785 -3.232 5.248 1.00 82.38 446 GLY A C 1
ATOM 3396 O O . GLY A 1 446 ? 15.725 -3.404 6.025 1.00 82.38 446 GLY A O 1
ATOM 3397 N N . ASP A 1 447 ? 13.652 -3.930 5.354 1.00 88.12 447 ASP A N 1
ATOM 3398 C CA . ASP A 1 447 ? 13.451 -5.025 6.311 1.00 88.12 447 ASP A CA 1
ATOM 3399 C C . ASP A 1 447 ? 13.411 -6.368 5.565 1.00 88.12 447 ASP A C 1
ATOM 3401 O O . ASP A 1 447 ? 12.362 -6.723 5.015 1.00 88.12 447 ASP A O 1
ATOM 3405 N N . PRO A 1 448 ? 14.501 -7.161 5.575 1.00 88.44 448 PRO A N 1
ATOM 3406 C CA . PRO A 1 448 ? 14.552 -8.426 4.842 1.00 88.44 448 PRO A CA 1
ATOM 3407 C C . PRO A 1 448 ? 13.573 -9.476 5.373 1.00 88.44 448 PRO A C 1
ATOM 3409 O O . PRO A 1 448 ? 13.331 -10.488 4.722 1.00 88.44 448 PRO A O 1
ATOM 3412 N N . LEU A 1 449 ? 13.002 -9.268 6.562 1.00 93.38 449 LEU A N 1
ATOM 3413 C CA . LEU A 1 449 ? 12.096 -10.221 7.200 1.00 93.38 449 LEU A CA 1
ATOM 3414 C C . LEU A 1 449 ? 10.619 -9.836 7.045 1.00 93.38 449 LEU A C 1
ATOM 3416 O O . LEU A 1 449 ? 9.752 -10.539 7.574 1.00 93.38 449 LEU A O 1
ATOM 3420 N N . ALA A 1 450 ? 10.311 -8.743 6.338 1.00 90.81 450 ALA A N 1
ATOM 3421 C CA . ALA A 1 450 ? 8.958 -8.201 6.252 1.00 90.81 450 ALA A CA 1
ATOM 3422 C C . ALA A 1 450 ? 7.947 -9.216 5.687 1.00 90.81 450 ALA A C 1
ATOM 3424 O O . ALA A 1 450 ? 6.878 -9.405 6.270 1.00 90.81 450 ALA A O 1
ATOM 3425 N N . ASP A 1 451 ? 8.289 -9.909 4.597 1.00 90.50 451 ASP A N 1
ATOM 3426 C CA . ASP A 1 451 ? 7.393 -10.889 3.962 1.00 90.50 451 ASP A CA 1
ATOM 3427 C C . ASP A 1 451 ? 7.201 -12.152 4.817 1.00 90.50 451 ASP A C 1
ATOM 3429 O O . ASP A 1 451 ? 6.101 -12.694 4.917 1.00 90.50 451 ASP A O 1
ATOM 3433 N N . LEU A 1 452 ? 8.239 -12.590 5.532 1.00 92.81 452 LEU A N 1
ATOM 3434 C CA . LEU A 1 452 ? 8.151 -13.741 6.436 1.00 92.81 452 LEU A CA 1
ATOM 3435 C C . LEU A 1 452 ? 7.256 -13.443 7.650 1.00 92.81 452 LEU A C 1
ATOM 3437 O O . LEU A 1 452 ? 6.472 -14.291 8.088 1.00 92.81 452 LEU A O 1
ATOM 3441 N N . ARG A 1 453 ? 7.339 -12.218 8.187 1.00 92.81 453 ARG A N 1
ATOM 3442 C CA . ARG A 1 453 ? 6.446 -11.736 9.253 1.00 92.81 453 ARG A CA 1
ATOM 3443 C C . ARG A 1 453 ? 5.007 -11.601 8.761 1.00 92.81 453 ARG A C 1
ATOM 3445 O O . ARG A 1 453 ? 4.093 -11.929 9.514 1.00 92.81 453 ARG A O 1
ATOM 3452 N N . LEU A 1 454 ? 4.807 -11.184 7.510 1.00 94.38 454 LEU A N 1
ATOM 3453 C CA . LEU A 1 454 ? 3.487 -11.131 6.884 1.00 94.38 454 LEU A CA 1
ATOM 3454 C C . LEU A 1 454 ? 2.831 -12.516 6.828 1.00 94.38 454 LEU A C 1
ATOM 3456 O O . LEU A 1 454 ? 1.671 -12.638 7.212 1.00 94.38 454 LEU A O 1
ATOM 3460 N N . VAL A 1 455 ? 3.552 -13.565 6.418 1.00 94.44 455 VAL A N 1
ATOM 3461 C CA . VAL A 1 455 ? 3.001 -14.936 6.409 1.00 94.44 455 VAL A CA 1
ATOM 3462 C C . VAL A 1 455 ? 2.545 -15.353 7.810 1.00 94.44 455 VAL A C 1
ATOM 3464 O O . VAL A 1 455 ? 1.457 -15.906 7.968 1.00 94.44 455 VAL A O 1
ATOM 3467 N N . ALA A 1 456 ? 3.341 -15.050 8.841 1.00 92.75 456 ALA A N 1
ATOM 3468 C CA . ALA A 1 456 ? 2.965 -15.330 10.226 1.00 92.75 456 ALA A CA 1
ATOM 3469 C C . ALA A 1 456 ? 1.718 -14.540 10.666 1.00 92.75 456 ALA A C 1
ATOM 3471 O O . ALA A 1 456 ? 0.841 -15.111 11.311 1.00 92.75 456 ALA A O 1
ATOM 3472 N N . LEU A 1 457 ? 1.612 -13.261 10.288 1.00 94.25 457 LEU A N 1
ATOM 3473 C CA . LEU A 1 457 ? 0.432 -12.432 10.548 1.00 94.25 457 LEU A CA 1
ATOM 3474 C C . LEU A 1 457 ? -0.818 -13.021 9.887 1.00 94.25 457 LEU A C 1
ATOM 3476 O O . LEU A 1 457 ? -1.810 -13.248 10.571 1.00 94.25 457 LEU A O 1
ATOM 3480 N N . LEU A 1 458 ? -0.765 -13.319 8.588 1.00 94.69 458 LEU A N 1
ATOM 3481 C CA . LEU A 1 458 ? -1.901 -13.850 7.826 1.00 94.69 458 LEU A CA 1
ATOM 3482 C C . LEU A 1 458 ? -2.385 -15.221 8.331 1.00 94.69 458 LEU A C 1
ATOM 3484 O O . LEU A 1 458 ? -3.553 -15.569 8.159 1.00 94.69 458 LEU A O 1
ATOM 3488 N N . ARG A 1 459 ? -1.498 -16.004 8.956 1.00 92.50 459 ARG A N 1
ATOM 3489 C CA . ARG A 1 459 ? -1.835 -17.287 9.590 1.00 92.50 459 ARG A CA 1
ATOM 3490 C C . ARG A 1 459 ? -2.316 -17.158 11.036 1.00 92.50 459 ARG A C 1
ATOM 3492 O O . ARG A 1 459 ? -2.843 -18.138 11.553 1.00 92.50 459 ARG A O 1
ATOM 3499 N N . SER A 1 460 ? -2.116 -16.008 11.678 1.00 94.31 460 SER A N 1
ATOM 3500 C CA . SER A 1 460 ? -2.435 -15.818 13.093 1.00 94.31 460 SER A CA 1
ATOM 3501 C C . SER A 1 460 ? -3.941 -15.820 13.356 1.00 94.31 460 SER A C 1
ATOM 3503 O O . SER A 1 460 ? -4.730 -15.318 12.548 1.00 94.31 460 SER A O 1
ATOM 3505 N N . ASP A 1 461 ? -4.328 -16.337 14.522 1.00 95.31 461 ASP A N 1
ATOM 3506 C CA . ASP A 1 461 ? -5.717 -16.297 14.985 1.00 95.31 461 ASP A CA 1
ATOM 3507 C C . ASP A 1 461 ? -6.200 -14.853 15.180 1.00 95.31 461 ASP A C 1
ATOM 3509 O O . ASP A 1 461 ? -7.341 -14.545 14.856 1.00 95.31 461 ASP A O 1
ATOM 3513 N N . ASP A 1 462 ? -5.319 -13.937 15.597 1.00 91.56 462 ASP A N 1
ATOM 3514 C CA . ASP A 1 462 ? -5.646 -12.515 15.760 1.00 91.56 462 ASP A CA 1
ATOM 3515 C C . ASP A 1 462 ? -6.059 -11.856 14.436 1.00 91.56 462 ASP A C 1
ATOM 3517 O O . ASP A 1 462 ? -7.003 -11.065 14.391 1.00 91.56 462 ASP A O 1
ATOM 3521 N N . PHE A 1 463 ? -5.373 -12.182 13.337 1.00 93.94 463 PHE A N 1
ATOM 3522 C CA . PHE A 1 463 ? -5.736 -11.653 12.024 1.00 93.94 463 PHE A CA 1
ATOM 3523 C C . PHE A 1 463 ? -7.000 -12.332 11.485 1.00 93.94 463 PHE A C 1
ATOM 3525 O O . PHE A 1 463 ? -7.873 -11.663 10.931 1.00 93.94 463 PHE A O 1
ATOM 3532 N N . ALA A 1 464 ? -7.144 -13.642 11.711 1.00 94.62 464 ALA A N 1
ATOM 3533 C CA . ALA A 1 464 ? -8.356 -14.388 11.377 1.00 94.62 464 ALA A CA 1
ATOM 3534 C C . ALA A 1 464 ? -9.596 -13.857 12.117 1.00 94.62 464 ALA A C 1
ATOM 3536 O O . ALA A 1 464 ? -10.677 -13.776 11.528 1.00 94.62 464 ALA A O 1
ATOM 3537 N N . ALA A 1 465 ? -9.421 -13.420 13.366 1.00 95.69 465 ALA A N 1
ATOM 3538 C CA . ALA A 1 465 ? -10.481 -12.863 14.192 1.00 95.69 465 ALA A CA 1
ATOM 3539 C C . ALA A 1 465 ? -11.102 -11.604 13.574 1.00 95.69 465 ALA A C 1
ATOM 3541 O O . ALA A 1 465 ? -12.267 -11.329 13.833 1.00 95.69 465 ALA A O 1
ATOM 3542 N N . LEU A 1 466 ? -10.393 -10.858 12.714 1.00 95.56 466 LEU A N 1
ATOM 3543 C CA . LEU A 1 466 ? -10.993 -9.736 11.980 1.00 95.56 466 LEU A CA 1
ATOM 3544 C C . LEU A 1 466 ? -12.127 -10.205 11.061 1.00 95.56 466 LEU A C 1
ATOM 3546 O O . LEU A 1 466 ? -13.180 -9.573 11.027 1.00 95.56 466 LEU A O 1
ATOM 3550 N N . ALA A 1 467 ? -11.929 -11.309 10.336 1.00 95.81 467 ALA A N 1
ATOM 3551 C CA . ALA A 1 467 ? -12.940 -11.877 9.448 1.00 95.81 467 ALA A CA 1
ATOM 3552 C C . ALA A 1 467 ? -14.114 -12.468 10.238 1.00 95.81 467 ALA A C 1
ATOM 3554 O O . ALA A 1 467 ? -15.260 -12.125 9.965 1.00 95.81 467 ALA A O 1
ATOM 3555 N N . GLU A 1 468 ? -13.838 -13.260 11.275 1.00 96.38 468 GLU A N 1
ATOM 3556 C CA . GLU A 1 468 ? -14.881 -13.794 12.166 1.00 96.38 468 GLU A CA 1
ATOM 3557 C C . GLU A 1 468 ? -15.709 -12.665 12.797 1.00 96.38 468 GLU A C 1
ATOM 3559 O O . GLU A 1 468 ? -16.938 -12.722 12.885 1.00 96.38 468 GLU A O 1
ATOM 3564 N N . ARG A 1 469 ? -15.040 -11.580 13.193 1.00 96.38 469 ARG A N 1
ATOM 3565 C CA . ARG A 1 469 ? -15.684 -10.418 13.796 1.00 96.38 469 ARG A CA 1
ATOM 3566 C C . ARG A 1 469 ? -16.546 -9.630 12.810 1.00 96.38 469 ARG A C 1
ATOM 3568 O O . ARG A 1 469 ? -17.445 -8.918 13.246 1.00 96.38 469 ARG A O 1
ATOM 3575 N N . VAL A 1 470 ? -16.324 -9.737 11.497 1.00 96.62 470 VAL A N 1
ATOM 3576 C CA . VAL A 1 470 ? -17.251 -9.164 10.505 1.00 96.62 470 VAL A CA 1
ATOM 3577 C C . VAL A 1 470 ? -18.617 -9.840 10.578 1.00 96.62 470 VAL A C 1
ATOM 3579 O O . VAL A 1 470 ? -19.619 -9.139 10.458 1.00 96.62 470 VAL A O 1
ATOM 3582 N N . GLU A 1 471 ? -18.645 -11.150 10.818 1.00 93.50 471 GLU A N 1
ATOM 3583 C CA . GLU A 1 471 ? -19.855 -11.980 10.821 1.00 93.50 471 GLU A CA 1
ATOM 3584 C C . GLU A 1 471 ? -20.553 -12.005 12.189 1.00 93.50 471 GLU A C 1
ATOM 3586 O O . GLU A 1 471 ? -21.776 -12.078 12.263 1.00 93.50 471 GLU A O 1
ATOM 3591 N N . THR A 1 472 ? -19.785 -11.913 13.278 1.00 95.75 472 THR A N 1
ATOM 3592 C CA . THR A 1 472 ? -20.268 -12.106 14.663 1.00 95.75 472 THR A CA 1
ATOM 3593 C C . THR A 1 472 ? -20.353 -10.811 15.478 1.00 95.75 472 THR A C 1
ATOM 3595 O O . THR A 1 472 ? -20.448 -10.839 16.708 1.00 95.75 472 THR A O 1
ATOM 3598 N N . THR A 1 473 ? -20.265 -9.655 14.816 1.00 95.88 473 THR A N 1
ATOM 3599 C CA . THR A 1 473 ? -20.172 -8.356 15.490 1.00 95.88 473 THR A CA 1
ATOM 3600 C C . THR A 1 473 ? -21.362 -8.080 16.425 1.00 95.88 473 THR A C 1
ATOM 3602 O O . THR A 1 473 ? -22.508 -8.314 16.047 1.00 95.88 473 THR A O 1
ATOM 3605 N N . PRO A 1 474 ? -21.126 -7.538 17.637 1.00 95.38 474 PRO A N 1
ATOM 3606 C CA . PRO A 1 474 ? -22.186 -7.031 18.506 1.00 95.38 474 PRO A CA 1
ATOM 3607 C C . PRO A 1 474 ? -22.594 -5.587 18.162 1.00 95.38 474 PRO A C 1
ATOM 3609 O O . PRO A 1 474 ? -23.412 -5.002 18.867 1.00 95.38 474 PRO A O 1
ATOM 3612 N N . VAL A 1 475 ? -21.958 -4.964 17.165 1.00 97.44 475 VAL A N 1
ATOM 3613 C CA . VAL A 1 475 ? -22.221 -3.579 16.771 1.00 97.44 475 VAL A CA 1
ATOM 3614 C C . VAL A 1 475 ? -23.370 -3.555 15.770 1.00 97.44 475 VAL A C 1
ATOM 3616 O O . VAL A 1 475 ? -23.332 -4.255 14.766 1.00 97.44 475 VAL A O 1
ATOM 3619 N N . GLU A 1 476 ? -24.365 -2.712 16.031 1.00 95.81 476 GLU A N 1
ATOM 3620 C CA . GLU A 1 476 ? -25.516 -2.518 15.144 1.00 95.81 476 GLU A CA 1
ATOM 3621 C C . GLU A 1 476 ? -25.118 -1.968 13.763 1.00 95.81 476 GLU A C 1
ATOM 3623 O O . GLU A 1 476 ? -24.103 -1.275 13.608 1.00 95.81 476 GLU A O 1
ATOM 3628 N N . GLU A 1 477 ? -25.954 -2.234 12.757 1.00 95.88 477 GLU A N 1
ATOM 3629 C CA . GLU A 1 477 ? -25.777 -1.728 11.393 1.00 95.88 477 GLU A CA 1
ATOM 3630 C C . GLU A 1 477 ? -25.633 -0.194 11.362 1.00 95.88 477 GLU A C 1
ATOM 3632 O O . GLU A 1 477 ? -26.315 0.545 12.072 1.00 95.88 477 GLU A O 1
ATOM 3637 N N . GLY A 1 478 ? -24.689 0.302 10.556 1.00 94.50 478 GLY A N 1
ATOM 3638 C CA . GLY A 1 478 ? -24.307 1.716 10.517 1.00 94.50 478 GLY A CA 1
ATOM 3639 C C . GLY A 1 478 ? -23.319 2.144 11.613 1.00 94.50 478 GLY A C 1
ATOM 3640 O O . GLY A 1 478 ? -22.695 3.201 11.482 1.00 94.50 478 GLY A O 1
ATOM 3641 N N . GLY A 1 479 ? -23.120 1.333 12.659 1.00 96.69 479 GLY A N 1
ATOM 3642 C CA . GLY A 1 479 ? -22.105 1.539 13.695 1.00 96.69 479 GLY A CA 1
ATOM 3643 C C . GLY A 1 479 ? -20.692 1.138 13.256 1.00 96.69 479 GLY A C 1
ATOM 3644 O O . GLY A 1 479 ? -20.493 0.568 12.187 1.00 96.69 479 GLY A O 1
ATOM 3645 N N . PHE A 1 480 ? -19.680 1.420 14.085 1.00 97.31 480 PHE A N 1
ATOM 3646 C CA . PHE A 1 480 ? -18.272 1.111 13.790 1.00 97.31 480 PHE A CA 1
ATOM 3647 C C . PHE A 1 480 ? -17.648 0.222 14.870 1.00 97.31 480 PHE A C 1
ATOM 3649 O O . PHE A 1 480 ? -17.742 0.535 16.054 1.00 97.31 480 PHE A O 1
ATOM 3656 N N . GLU A 1 481 ? -16.909 -0.820 14.472 1.00 95.88 481 GLU A N 1
ATOM 3657 C CA . GLU A 1 481 ? -16.126 -1.660 15.404 1.00 95.88 481 GLU A CA 1
ATOM 3658 C C . GLU A 1 481 ? -15.049 -0.867 16.152 1.00 95.88 481 GLU A C 1
ATOM 3660 O O . GLU A 1 481 ? -14.708 -1.172 17.296 1.00 95.88 481 GLU A O 1
ATOM 3665 N N . ALA A 1 482 ? -14.564 0.208 15.530 1.00 95.88 482 ALA A N 1
ATOM 3666 C CA . ALA A 1 482 ? -13.643 1.155 16.139 1.00 95.88 482 ALA A CA 1
ATOM 3667 C C . ALA A 1 482 ? -14.246 1.910 17.338 1.00 95.88 482 ALA A C 1
ATOM 3669 O O . ALA A 1 482 ? -13.493 2.555 18.064 1.00 95.88 482 ALA A O 1
ATOM 3670 N N . ASN A 1 483 ? -15.567 1.862 17.559 1.00 97.56 483 ASN A N 1
ATOM 3671 C CA . ASN A 1 483 ? -16.240 2.460 18.710 1.00 97.56 483 ASN A CA 1
ATOM 3672 C C . ASN A 1 483 ? -16.414 1.427 19.847 1.00 97.56 483 ASN A C 1
ATOM 3674 O O . ASN A 1 483 ? -17.387 0.667 19.837 1.00 97.56 483 ASN A O 1
ATOM 3678 N N . PRO A 1 484 ? -15.550 1.426 20.881 1.00 97.69 484 PRO A N 1
ATOM 3679 C CA . PRO A 1 484 ? -15.624 0.460 21.978 1.00 97.69 484 PRO A CA 1
ATOM 3680 C C . PRO A 1 484 ? -16.881 0.604 22.841 1.00 97.69 484 PRO A C 1
ATOM 3682 O O . PRO A 1 484 ? -17.234 -0.346 23.538 1.00 97.69 484 PRO A O 1
ATOM 3685 N N . LEU A 1 485 ? -17.586 1.744 22.784 1.00 97.81 485 LEU A N 1
ATOM 3686 C CA . LEU A 1 485 ? -18.886 1.901 23.447 1.00 97.81 485 LEU A CA 1
ATOM 3687 C C . LEU A 1 485 ? -19.961 0.994 22.840 1.00 97.81 485 LEU A C 1
ATOM 3689 O O . LEU A 1 485 ? -20.956 0.729 23.500 1.00 97.81 485 LEU A O 1
ATOM 3693 N N . ALA A 1 486 ? -19.757 0.520 21.610 1.00 97.31 486 ALA A N 1
ATOM 3694 C CA . ALA A 1 486 ? -20.598 -0.481 20.968 1.00 97.31 486 ALA A CA 1
ATOM 3695 C C . ALA A 1 486 ? -19.892 -1.846 20.924 1.00 97.31 486 ALA A C 1
ATOM 3697 O O . ALA A 1 486 ? -20.455 -2.854 21.341 1.00 97.31 486 ALA A O 1
ATOM 3698 N N . SER A 1 487 ? -18.630 -1.889 20.486 1.00 96.75 487 SER A N 1
ATOM 3699 C CA . SER A 1 487 ? -17.928 -3.150 20.216 1.00 96.75 487 SER A CA 1
ATOM 3700 C C . SER A 1 487 ? -17.398 -3.871 21.458 1.00 96.75 487 SER A C 1
ATOM 3702 O O . SER A 1 487 ? -17.180 -5.086 21.422 1.00 96.75 487 SER A O 1
ATOM 3704 N N . ALA A 1 488 ? -17.183 -3.153 22.564 1.00 96.94 488 ALA A N 1
ATOM 3705 C CA . ALA A 1 488 ? -16.493 -3.667 23.745 1.00 96.94 488 ALA A CA 1
ATOM 3706 C C . ALA A 1 488 ? -17.058 -3.099 25.063 1.00 96.94 488 ALA A C 1
ATOM 3708 O O . ALA A 1 488 ? -16.305 -2.783 25.989 1.00 96.94 488 ALA A O 1
ATOM 3709 N N . THR A 1 489 ? -18.388 -3.009 25.180 1.00 97.88 489 THR A N 1
ATOM 3710 C CA . THR A 1 489 ? -19.115 -2.402 26.321 1.00 97.88 489 THR A CA 1
ATOM 3711 C C . THR A 1 489 ? -18.618 -2.867 27.695 1.00 97.88 489 THR A C 1
ATOM 3713 O O . THR A 1 489 ? -18.349 -2.057 28.582 1.00 97.88 489 THR A O 1
ATOM 3716 N N . LYS A 1 490 ? -18.405 -4.178 27.873 1.00 98.12 490 LYS A N 1
ATOM 3717 C CA . LYS A 1 490 ? -17.888 -4.755 29.128 1.00 98.12 490 LYS A CA 1
ATOM 3718 C C . LYS A 1 490 ? -16.479 -4.254 29.469 1.00 98.12 490 LYS A C 1
ATOM 3720 O O . LYS A 1 490 ? -16.180 -4.001 30.638 1.00 98.12 490 LYS A O 1
ATOM 3725 N N . LEU A 1 491 ? -15.609 -4.112 28.466 1.00 98.25 491 LEU A N 1
ATOM 3726 C CA . LEU A 1 491 ? -14.251 -3.603 28.655 1.00 98.25 491 LEU A CA 1
ATOM 3727 C C . LEU A 1 491 ? -14.270 -2.108 28.986 1.00 98.25 491 LEU A C 1
ATOM 3729 O O . LEU A 1 491 ? -13.555 -1.692 29.897 1.00 98.25 491 LEU A O 1
ATOM 3733 N N . VAL A 1 492 ? -15.124 -1.326 28.318 1.00 98.69 492 VAL A N 1
ATOM 3734 C CA . VAL A 1 492 ? -15.344 0.093 28.643 1.00 98.69 492 VAL A CA 1
ATOM 3735 C C . VAL A 1 492 ? -15.759 0.244 30.102 1.00 98.69 492 VAL A C 1
ATOM 3737 O O . VAL A 1 492 ? -15.089 0.965 30.836 1.00 98.69 492 VAL A O 1
ATOM 3740 N N . ALA A 1 493 ? -16.789 -0.478 30.555 1.00 98.62 493 ALA A N 1
ATOM 3741 C CA . ALA A 1 493 ? -17.264 -0.402 31.937 1.00 98.62 493 ALA A CA 1
ATOM 3742 C C . ALA A 1 493 ? -16.163 -0.775 32.950 1.00 98.62 493 ALA A C 1
ATOM 3744 O O . ALA A 1 493 ? -15.986 -0.114 33.979 1.00 98.62 493 ALA A O 1
ATOM 3745 N N . LYS A 1 494 ? -15.361 -1.805 32.638 1.00 98.69 494 LYS A N 1
ATOM 3746 C CA . LYS A 1 494 ? -14.210 -2.210 33.459 1.00 98.69 494 LYS A CA 1
ATOM 3747 C C . LYS A 1 494 ? -13.156 -1.102 33.549 1.00 98.69 494 LYS A C 1
ATOM 3749 O O . LYS A 1 494 ? -12.684 -0.810 34.649 1.00 98.69 494 LYS A O 1
ATOM 3754 N N . VAL A 1 495 ? -12.789 -0.485 32.425 1.00 98.38 495 VAL A N 1
ATOM 3755 C CA . VAL A 1 495 ? -11.796 0.603 32.374 1.00 98.38 495 VAL A CA 1
ATOM 3756 C C . VAL A 1 495 ? -12.320 1.862 33.057 1.00 98.38 495 VAL A C 1
ATOM 3758 O O . VAL A 1 495 ? -11.593 2.447 33.859 1.00 98.38 495 VAL A O 1
ATOM 3761 N N . ALA A 1 496 ? -13.578 2.233 32.813 1.00 98.56 496 ALA A N 1
ATOM 3762 C CA . ALA A 1 496 ? -14.252 3.358 33.454 1.00 98.56 496 ALA A CA 1
ATOM 3763 C C . ALA A 1 496 ? -14.190 3.231 34.981 1.00 98.56 496 ALA A C 1
ATOM 3765 O O . ALA A 1 496 ? -13.681 4.121 35.663 1.00 98.56 496 ALA A O 1
ATOM 3766 N N . LYS A 1 497 ? -14.570 2.066 35.523 1.00 98.38 497 LYS A N 1
ATOM 3767 C CA . LYS A 1 497 ? -14.480 1.789 36.963 1.00 98.38 497 LYS A CA 1
ATOM 3768 C C . LYS A 1 497 ? -13.038 1.819 37.477 1.00 98.38 497 LYS A C 1
ATOM 3770 O O . LYS A 1 497 ? -12.762 2.462 38.487 1.00 98.38 497 LYS A O 1
ATOM 3775 N N . ALA A 1 498 ? -12.114 1.133 36.801 1.00 98.19 498 ALA A N 1
ATOM 3776 C CA . ALA A 1 498 ? -10.729 0.995 37.260 1.00 98.19 498 ALA A CA 1
ATOM 3777 C C . ALA A 1 498 ? -9.950 2.320 37.241 1.00 98.19 498 ALA A C 1
ATOM 3779 O O . ALA A 1 498 ? -9.093 2.549 38.094 1.00 98.19 498 ALA A O 1
ATOM 3780 N N . LYS A 1 499 ? -10.238 3.189 36.269 1.00 96.94 499 LYS A N 1
ATOM 3781 C CA . LYS A 1 499 ? -9.577 4.488 36.093 1.00 96.94 499 LYS A CA 1
ATOM 3782 C C . LYS A 1 499 ? -10.384 5.660 36.658 1.00 96.94 499 LYS A C 1
ATOM 3784 O O . LYS A 1 499 ? -9.889 6.780 36.613 1.00 96.94 499 LYS A O 1
ATOM 3789 N N . LYS A 1 500 ? -11.568 5.397 37.230 1.00 97.81 500 LYS A N 1
ATOM 3790 C CA . LYS A 1 500 ? -12.518 6.405 37.734 1.00 97.81 500 LYS A CA 1
ATOM 3791 C C . LYS A 1 500 ? -12.865 7.448 36.662 1.00 97.81 500 LYS A C 1
ATOM 3793 O O . LYS A 1 500 ? -12.801 8.645 36.918 1.00 97.81 500 LYS A O 1
ATOM 3798 N N . LEU A 1 501 ? -13.182 6.960 35.465 1.00 98.38 501 LEU A N 1
ATOM 3799 C CA . LEU A 1 501 ? -13.530 7.758 34.293 1.00 98.38 501 LEU A CA 1
ATOM 3800 C C . LEU A 1 501 ? -15.012 7.607 33.944 1.00 98.38 501 LEU A C 1
ATOM 3802 O O . LEU A 1 501 ? -15.632 6.595 34.275 1.00 98.38 501 LEU A O 1
ATOM 3806 N N . THR A 1 502 ? -15.550 8.559 33.188 1.00 98.44 502 THR A N 1
ATOM 3807 C CA . THR A 1 502 ? -16.776 8.357 32.412 1.00 98.44 502 THR A CA 1
ATOM 3808 C C . THR A 1 502 ? -16.575 7.278 31.345 1.00 98.44 502 THR A C 1
ATOM 3810 O O . THR A 1 502 ? -15.458 7.037 30.878 1.00 98.44 502 THR A O 1
ATOM 3813 N N . GLU A 1 503 ? -17.660 6.632 30.908 1.00 98.19 503 GLU A N 1
ATOM 3814 C CA . GLU A 1 503 ? -17.587 5.647 29.820 1.00 98.19 503 GLU A CA 1
ATOM 3815 C C . GLU A 1 503 ? -17.059 6.265 28.522 1.00 98.19 503 GLU A C 1
ATOM 3817 O O . GLU A 1 503 ? -16.252 5.646 27.836 1.00 98.19 503 GLU A O 1
ATOM 3822 N N . ALA A 1 504 ? -17.423 7.518 28.227 1.00 98.12 504 ALA A N 1
ATOM 3823 C CA . ALA A 1 504 ? -16.895 8.250 27.082 1.00 98.12 504 ALA A CA 1
ATOM 3824 C C . ALA A 1 504 ? -15.363 8.394 27.155 1.00 98.12 504 ALA A C 1
ATOM 3826 O O . ALA A 1 504 ? -14.661 8.034 26.208 1.00 98.12 504 ALA A O 1
ATOM 3827 N N . ALA A 1 505 ? -14.819 8.855 28.285 1.00 98.19 505 ALA A N 1
ATOM 3828 C CA . ALA A 1 505 ? -13.371 8.953 28.467 1.00 98.19 505 ALA A CA 1
ATOM 3829 C C . ALA A 1 505 ? -12.686 7.576 28.424 1.00 98.19 505 ALA A C 1
ATOM 3831 O O . ALA A 1 505 ? -11.650 7.426 27.777 1.00 98.19 505 ALA A O 1
ATOM 3832 N N . ALA A 1 506 ? -13.277 6.546 29.034 1.00 98.44 506 ALA A N 1
ATOM 3833 C CA . ALA A 1 506 ? -12.761 5.180 28.953 1.00 98.44 506 ALA A CA 1
ATOM 3834 C C . ALA A 1 506 ? -12.743 4.641 27.509 1.00 98.44 506 ALA A C 1
ATOM 3836 O O . ALA A 1 506 ? -11.761 4.021 27.100 1.00 98.44 506 ALA A O 1
ATOM 3837 N N . GLY A 1 507 ? -13.787 4.918 26.725 1.00 98.06 507 GLY A N 1
ATOM 3838 C CA . GLY A 1 507 ? -13.871 4.556 25.312 1.00 98.06 507 GLY A CA 1
ATOM 3839 C C . GLY A 1 507 ? -12.789 5.239 24.474 1.00 98.06 507 GLY A C 1
ATOM 3840 O O . GLY A 1 507 ? -12.043 4.559 23.770 1.00 98.06 507 GLY A O 1
ATOM 3841 N N . LEU A 1 508 ? -12.620 6.558 24.620 1.00 97.56 508 LEU A N 1
ATOM 3842 C CA . LEU A 1 508 ? -11.556 7.303 23.934 1.00 97.56 508 LEU A CA 1
ATOM 3843 C C . LEU A 1 508 ? -10.155 6.809 24.332 1.00 97.56 508 LEU A C 1
ATOM 3845 O O . LEU A 1 508 ? -9.256 6.725 23.492 1.00 97.56 508 LEU A O 1
ATOM 3849 N N . TYR A 1 509 ? -9.956 6.448 25.601 1.00 97.25 509 TYR A N 1
ATOM 3850 C CA . TYR A 1 509 ? -8.690 5.886 26.064 1.00 97.25 509 TYR A CA 1
ATOM 3851 C C . TYR A 1 509 ? -8.377 4.545 25.393 1.00 97.25 509 TYR A C 1
ATOM 3853 O O . TYR A 1 509 ? -7.270 4.363 24.889 1.00 97.25 509 TYR A O 1
ATOM 3861 N N . LEU A 1 510 ? -9.357 3.639 25.312 1.00 97.50 510 LEU A N 1
ATOM 3862 C CA . LEU A 1 510 ? -9.215 2.357 24.615 1.00 97.50 510 LEU A CA 1
ATOM 3863 C C . LEU A 1 510 ? -8.929 2.539 23.118 1.00 97.50 510 LEU A C 1
ATOM 3865 O O . LEU A 1 510 ? -8.032 1.885 22.594 1.00 97.50 510 LEU A O 1
ATOM 3869 N N . GLN A 1 511 ? -9.619 3.470 22.450 1.00 95.88 511 GLN A N 1
ATOM 3870 C CA . GLN A 1 511 ? -9.338 3.813 21.049 1.00 95.88 511 GLN A CA 1
ATOM 3871 C C . GLN A 1 511 ? -7.899 4.305 20.869 1.00 95.88 511 GLN A C 1
ATOM 3873 O O . GLN A 1 511 ? -7.223 3.904 19.928 1.00 95.88 511 GLN A O 1
ATOM 3878 N N . THR A 1 512 ? -7.409 5.130 21.798 1.00 94.50 512 THR A N 1
ATOM 3879 C CA . THR A 1 512 ? -6.042 5.672 21.759 1.00 94.50 512 THR A CA 1
ATOM 3880 C C . THR A 1 512 ? -4.970 4.610 22.023 1.00 94.50 512 THR A C 1
ATOM 3882 O O . THR A 1 512 ? -3.862 4.727 21.508 1.00 94.50 512 THR A O 1
ATOM 3885 N N . LEU A 1 513 ? -5.288 3.578 22.809 1.00 94.19 513 LEU A N 1
ATOM 3886 C CA . LEU A 1 513 ? -4.395 2.447 23.072 1.00 94.19 513 LEU A CA 1
ATOM 3887 C C . LEU A 1 513 ? -4.319 1.457 21.904 1.00 94.19 513 LEU A C 1
ATOM 3889 O O . LEU A 1 513 ? -3.250 0.908 21.658 1.00 94.19 513 LEU A O 1
ATOM 3893 N N . ALA A 1 514 ? -5.444 1.198 21.235 1.00 92.56 514 ALA A N 1
ATOM 3894 C CA . ALA A 1 514 ? -5.560 0.095 20.282 1.00 92.56 514 ALA A CA 1
ATOM 3895 C C . ALA A 1 514 ? -5.399 0.513 18.813 1.00 92.56 514 ALA A C 1
ATOM 3897 O O . ALA A 1 514 ? -4.898 -0.267 18.007 1.00 92.56 514 ALA A O 1
ATOM 3898 N N . LEU A 1 515 ? -5.840 1.718 18.440 1.00 90.88 515 LEU A N 1
ATOM 3899 C CA . LEU A 1 515 ? -5.863 2.151 17.043 1.00 90.88 515 LEU A CA 1
ATOM 3900 C C . LEU A 1 515 ? -4.572 2.890 16.682 1.00 90.88 515 LEU A C 1
ATOM 3902 O O . LEU A 1 515 ? -4.075 3.713 17.451 1.00 90.88 515 LEU A O 1
ATOM 3906 N N . ALA A 1 516 ? -4.058 2.641 15.476 1.00 83.19 516 ALA A N 1
ATOM 3907 C CA . ALA A 1 516 ? -2.835 3.281 14.990 1.00 83.19 516 ALA A CA 1
ATOM 3908 C C . ALA A 1 516 ? -2.986 4.813 14.879 1.00 83.19 516 ALA A C 1
ATOM 3910 O O . ALA A 1 516 ? -2.119 5.568 15.332 1.00 83.19 516 ALA A O 1
ATOM 3911 N N . GLU A 1 517 ? -4.115 5.277 14.328 1.00 82.38 517 GLU A N 1
ATOM 3912 C CA . GLU A 1 517 ? -4.371 6.695 14.037 1.00 82.38 517 GLU A CA 1
ATOM 3913 C C . GLU A 1 517 ? -5.795 7.152 14.433 1.00 82.38 517 GLU A C 1
ATOM 3915 O O . GLU A 1 517 ? -6.614 7.469 13.573 1.00 82.38 517 GLU A O 1
ATOM 3920 N N . PRO A 1 518 ? -6.132 7.230 15.735 1.00 89.69 518 PRO A N 1
ATOM 3921 C CA . PRO A 1 518 ? -7.438 7.701 16.196 1.00 89.69 518 PRO A CA 1
ATOM 3922 C C . PRO A 1 518 ? -7.491 9.235 16.169 1.00 89.69 518 PRO A C 1
ATOM 3924 O O . PRO A 1 518 ? -7.397 9.904 17.203 1.00 89.69 518 PRO A O 1
ATOM 3927 N N . THR A 1 519 ? -7.586 9.821 14.973 1.00 90.06 519 THR A N 1
ATOM 3928 C CA . THR A 1 519 ? -7.717 11.278 14.823 1.00 90.06 519 THR A CA 1
ATOM 3929 C C . THR A 1 519 ? -9.041 11.765 15.418 1.00 90.06 519 THR A C 1
ATOM 3931 O O . THR A 1 519 ? -10.011 11.011 15.505 1.00 90.06 519 THR A O 1
ATOM 3934 N N . GLN A 1 520 ? -9.124 13.045 15.804 1.00 92.25 520 GLN A N 1
ATOM 3935 C CA . GLN A 1 520 ? -10.381 13.613 16.309 1.00 92.25 520 GLN A CA 1
ATOM 3936 C C . GLN A 1 520 ? -11.525 13.409 15.309 1.00 92.25 520 GLN A C 1
ATOM 3938 O O . GLN A 1 520 ? -12.612 13.001 15.707 1.00 92.25 520 GLN A O 1
ATOM 3943 N N . ARG A 1 521 ? -11.267 13.655 14.017 1.00 90.88 521 ARG A N 1
ATOM 3944 C CA . ARG A 1 521 ? -12.239 13.456 12.937 1.00 90.88 521 ARG A CA 1
ATOM 3945 C C . ARG A 1 521 ? -12.774 12.025 12.945 1.00 90.88 521 ARG A C 1
ATOM 3947 O O . ARG A 1 521 ? -13.987 11.835 12.967 1.00 90.88 521 ARG A O 1
ATOM 3954 N N . ASP A 1 522 ? -11.885 11.040 12.973 1.00 91.75 522 ASP A N 1
ATOM 3955 C CA . ASP A 1 522 ? -12.285 9.640 12.851 1.00 91.75 522 ASP A CA 1
ATOM 3956 C C . ASP A 1 522 ? -13.000 9.153 14.115 1.00 91.75 522 ASP A C 1
ATOM 3958 O O . ASP A 1 522 ? -14.084 8.587 14.015 1.00 91.75 522 ASP A O 1
ATOM 3962 N N . VAL A 1 523 ? -12.502 9.500 15.307 1.00 95.00 523 VAL A N 1
ATOM 3963 C CA . VAL A 1 523 ? -13.183 9.186 16.574 1.00 95.00 523 VAL A CA 1
ATOM 3964 C C . VAL A 1 523 ? -14.573 9.819 16.641 1.00 95.00 523 VAL A C 1
ATOM 3966 O O . VAL A 1 523 ? -15.531 9.153 17.032 1.00 95.00 523 VAL A O 1
ATOM 3969 N N . THR A 1 524 ? -14.721 11.088 16.239 1.00 95.81 524 THR A N 1
ATOM 3970 C CA . THR A 1 524 ? -16.047 11.731 16.210 1.00 95.81 524 THR A CA 1
ATOM 3971 C C . THR A 1 524 ? -17.002 11.044 15.243 1.00 95.81 524 THR A C 1
ATOM 3973 O O . THR A 1 524 ? -18.170 10.865 15.576 1.00 95.81 524 THR A O 1
ATOM 3976 N N . ARG A 1 525 ? -16.503 10.589 14.087 1.00 94.75 525 ARG A N 1
ATOM 3977 C CA . ARG A 1 525 ? -17.285 9.825 13.112 1.00 94.75 525 ARG A CA 1
ATOM 3978 C C . ARG A 1 525 ? -17.701 8.465 13.674 1.00 94.75 525 ARG A C 1
ATOM 3980 O O . ARG A 1 525 ? -18.883 8.148 13.645 1.00 94.75 525 ARG A O 1
ATOM 3987 N N . TRP A 1 526 ? -16.762 7.682 14.201 1.00 96.50 526 TRP A N 1
ATOM 3988 C CA . TRP A 1 526 ? -17.028 6.331 14.707 1.00 96.50 526 TRP A CA 1
ATOM 3989 C C . TRP A 1 526 ? -17.977 6.324 15.900 1.00 96.50 526 TRP A C 1
ATOM 3991 O O . TRP A 1 526 ? -18.871 5.483 15.983 1.00 96.50 526 TRP A O 1
ATOM 4001 N N . ASN A 1 527 ? -17.806 7.280 16.812 1.00 97.19 527 ASN A N 1
ATOM 4002 C CA . ASN A 1 527 ? -18.591 7.342 18.040 1.00 97.19 527 ASN A CA 1
ATOM 4003 C C . ASN A 1 527 ? -19.896 8.136 17.861 1.00 97.19 527 ASN A C 1
ATOM 4005 O O . ASN A 1 527 ? -20.656 8.263 18.819 1.00 97.19 527 ASN A O 1
ATOM 4009 N N . SER A 1 528 ? -20.154 8.692 16.668 1.00 96.31 528 SER A N 1
ATOM 4010 C CA . SER A 1 528 ? -21.243 9.652 16.421 1.00 96.31 528 SER A CA 1
ATOM 4011 C C . SER A 1 528 ? -21.232 10.818 17.420 1.00 96.31 528 SER A C 1
ATOM 4013 O O . SER A 1 528 ? -22.257 11.230 17.961 1.00 96.31 528 SER A O 1
ATOM 4015 N N . TRP A 1 529 ? -20.036 11.329 17.710 1.00 97.25 529 TRP A N 1
ATOM 4016 C CA . TRP A 1 529 ? -19.819 12.398 18.676 1.00 97.25 529 TRP A CA 1
ATOM 4017 C C . TRP A 1 529 ? -19.708 13.762 18.013 1.00 97.25 529 TRP A C 1
ATOM 4019 O O . TRP A 1 529 ? -19.126 13.938 16.947 1.00 97.25 529 TRP A O 1
ATOM 4029 N N . THR A 1 530 ? -20.159 14.772 18.742 1.00 97.00 530 THR A N 1
ATOM 4030 C CA . THR A 1 530 ? -19.804 16.167 18.494 1.00 97.00 530 THR A CA 1
ATOM 4031 C C . THR A 1 530 ? -18.374 16.463 18.954 1.00 97.00 530 THR A C 1
ATOM 4033 O O . THR A 1 530 ? -17.847 15.840 19.882 1.00 97.00 530 THR A O 1
ATOM 4036 N N . SER A 1 531 ? -17.761 17.512 18.396 1.00 94.50 531 SER A N 1
ATOM 4037 C CA . SER A 1 531 ? -16.456 18.009 18.860 1.00 94.50 531 SER A CA 1
ATOM 4038 C C . SER A 1 531 ? -16.443 18.356 20.355 1.00 94.50 531 SER A C 1
ATOM 4040 O O . SER A 1 531 ? -15.415 18.201 21.009 1.00 94.50 531 SER A O 1
ATOM 4042 N N . LYS A 1 532 ? -17.586 18.777 20.920 1.00 96.50 532 LYS A N 1
ATOM 4043 C CA . LYS A 1 532 ? -17.730 19.073 22.354 1.00 96.50 532 LYS A CA 1
ATOM 4044 C C . LYS A 1 532 ? -17.610 17.813 23.216 1.00 96.50 532 LYS A C 1
ATOM 4046 O O . LYS A 1 532 ? -16.947 17.856 24.249 1.00 96.50 532 LYS A O 1
ATOM 4051 N N . GLN A 1 533 ? -18.211 16.700 22.793 1.00 97.81 533 GLN A N 1
ATOM 4052 C CA . GLN A 1 533 ? -18.087 15.414 23.492 1.00 97.81 533 GLN A CA 1
ATOM 4053 C C . GLN A 1 533 ? -16.643 14.902 23.455 1.00 97.81 533 GLN A C 1
ATOM 4055 O O . GLN A 1 533 ? -16.106 14.524 24.495 1.00 97.81 533 GLN A O 1
ATOM 4060 N N . TYR A 1 534 ? -15.980 14.993 22.297 1.00 96.88 534 TYR A N 1
ATOM 4061 C CA . TYR A 1 534 ? -14.561 14.644 22.180 1.00 96.88 534 TYR A CA 1
ATOM 4062 C C . TYR A 1 534 ? -13.677 15.495 23.105 1.00 96.88 534 TYR A C 1
ATOM 4064 O O . TYR A 1 534 ? -12.820 14.959 23.810 1.00 96.88 534 TYR A O 1
ATOM 4072 N N . ALA A 1 535 ? -13.902 16.812 23.145 1.00 95.94 535 ALA A N 1
ATOM 4073 C CA . ALA A 1 535 ? -13.150 17.723 24.005 1.00 95.94 535 ALA A CA 1
ATOM 4074 C C . ALA A 1 535 ? -13.365 17.426 25.499 1.00 95.94 535 ALA A C 1
ATOM 4076 O O . ALA A 1 535 ? -12.405 17.443 26.270 1.00 95.94 535 ALA A O 1
ATOM 4077 N N . ALA A 1 536 ? -14.597 17.109 25.909 1.00 97.88 536 ALA A N 1
ATOM 4078 C CA . ALA A 1 536 ? -14.905 16.743 27.290 1.00 97.88 536 ALA A CA 1
ATOM 4079 C C . ALA A 1 536 ? -14.173 15.458 27.718 1.00 97.88 536 ALA A C 1
ATOM 4081 O O . ALA A 1 536 ? -13.477 15.468 28.734 1.00 97.88 536 ALA A O 1
ATOM 4082 N N . ALA A 1 537 ? -14.256 14.396 26.907 1.00 97.62 537 ALA A N 1
ATOM 4083 C CA . ALA A 1 537 ? -13.562 13.132 27.162 1.00 97.62 537 ALA A CA 1
ATOM 4084 C C . ALA A 1 537 ? -12.032 13.309 27.179 1.00 97.62 537 ALA A C 1
ATOM 4086 O O . ALA A 1 537 ? -11.351 12.805 28.070 1.00 97.62 537 ALA A O 1
ATOM 4087 N N . SER A 1 538 ? -11.488 14.085 26.237 1.00 96.25 538 SER A N 1
ATOM 4088 C CA . SER A 1 538 ? -10.052 14.392 26.180 1.00 96.25 538 SER A CA 1
ATOM 4089 C C . SER A 1 538 ? -9.586 15.154 27.424 1.00 96.25 538 SER A C 1
ATOM 4091 O O . SER A 1 538 ? -8.580 14.792 28.031 1.00 96.25 538 SER A O 1
ATOM 4093 N N . SER A 1 539 ? -10.342 16.172 27.854 1.00 96.81 539 SER A N 1
ATOM 4094 C CA . SER A 1 539 ? -10.033 16.953 29.059 1.00 96.81 539 SER A CA 1
ATOM 4095 C C . SER A 1 539 ? -10.017 16.081 30.314 1.00 96.81 539 SER A C 1
ATOM 4097 O O . SER A 1 539 ? -9.137 16.230 31.162 1.00 96.81 539 SER A O 1
ATOM 4099 N N . GLU A 1 540 ? -10.962 15.148 30.428 1.00 97.94 540 GLU A N 1
ATOM 4100 C CA . GLU A 1 540 ? -11.005 14.190 31.530 1.00 97.94 540 GLU A CA 1
ATOM 4101 C C . GLU A 1 540 ? -9.762 13.288 31.550 1.00 97.94 540 GLU A C 1
ATOM 4103 O O . GLU A 1 540 ? -9.118 13.152 32.591 1.00 97.94 540 GLU A O 1
ATOM 4108 N N . LEU A 1 541 ? -9.357 12.747 30.397 1.00 97.00 541 LEU A N 1
ATOM 4109 C CA . LEU A 1 541 ? -8.167 11.897 30.283 1.00 97.00 541 LEU A CA 1
ATOM 4110 C C . LEU A 1 541 ? -6.859 12.640 30.578 1.00 97.00 541 LEU A C 1
ATOM 4112 O O . LEU A 1 541 ? -5.949 12.061 31.181 1.00 97.00 541 LEU A O 1
ATOM 4116 N N . VAL A 1 542 ? -6.769 13.918 30.204 1.00 96.12 542 VAL A N 1
ATOM 4117 C CA . VAL A 1 542 ? -5.632 14.784 30.549 1.00 96.12 542 VAL A CA 1
ATOM 4118 C C . VAL A 1 542 ? -5.595 15.063 32.052 1.00 96.12 542 VAL A C 1
ATOM 4120 O O . VAL A 1 542 ? -4.544 14.914 32.678 1.00 96.12 542 VAL A O 1
ATOM 4123 N N . LYS A 1 543 ? -6.738 15.385 32.676 1.00 96.19 543 LYS A N 1
ATOM 4124 C CA . LYS A 1 543 ? -6.837 15.559 34.141 1.00 96.19 543 LYS A CA 1
ATOM 4125 C C . LYS A 1 543 ? -6.460 14.280 34.892 1.00 96.19 543 LYS A C 1
ATOM 4127 O O . LYS A 1 543 ? -5.770 14.347 35.907 1.00 96.19 543 LYS A O 1
ATOM 4132 N N . ALA A 1 544 ? -6.849 13.122 34.358 1.00 95.56 544 ALA A N 1
ATOM 4133 C CA . ALA A 1 544 ? -6.473 11.807 34.869 1.00 95.56 544 ALA A CA 1
ATOM 4134 C C . ALA A 1 544 ? -5.011 11.416 34.565 1.00 95.56 544 ALA A C 1
ATOM 4136 O O . ALA A 1 544 ? -4.564 10.354 34.998 1.00 95.56 544 ALA A O 1
ATOM 4137 N N . LYS A 1 545 ? -4.253 12.259 33.844 1.00 94.94 545 LYS A N 1
ATOM 4138 C CA . LYS A 1 545 ? -2.852 12.036 33.437 1.00 94.94 545 LYS A CA 1
ATOM 4139 C C . LYS A 1 545 ? -2.644 10.760 32.608 1.00 94.94 545 LYS A C 1
ATOM 4141 O O . LYS A 1 545 ? -1.550 10.195 32.615 1.00 94.94 545 LYS A O 1
ATOM 4146 N N . LEU A 1 546 ? -3.686 10.305 31.913 1.00 94.88 546 LEU A N 1
ATOM 4147 C CA . LEU A 1 546 ? -3.634 9.145 31.019 1.00 94.88 546 LEU A CA 1
ATOM 4148 C C . LEU A 1 546 ? -3.243 9.546 29.598 1.00 94.88 546 LEU A C 1
ATOM 4150 O O . LEU A 1 546 ? -2.575 8.773 28.915 1.00 94.88 546 LEU A O 1
ATOM 4154 N N . LEU A 1 547 ? -3.625 10.757 29.186 1.00 94.12 547 LEU A N 1
ATOM 4155 C CA . LEU A 1 547 ? -3.219 11.372 27.928 1.00 94.12 547 LEU A CA 1
ATOM 4156 C C . LEU A 1 547 ? -2.518 12.707 28.179 1.00 94.12 547 LEU A C 1
ATOM 4158 O O . LEU A 1 547 ? -2.714 13.351 29.211 1.00 94.12 547 LEU A O 1
ATOM 4162 N N . VAL A 1 548 ? -1.711 13.122 27.209 1.00 91.69 548 VAL A N 1
ATOM 4163 C CA . VAL A 1 548 ? -1.078 14.440 27.154 1.00 91.69 548 VAL A CA 1
ATOM 4164 C C . VAL A 1 548 ? -1.469 15.151 25.865 1.00 91.69 548 VAL A C 1
ATOM 4166 O O . VAL A 1 548 ? -1.599 14.525 24.809 1.00 91.69 548 VAL A O 1
ATOM 4169 N N . GLU A 1 549 ? -1.646 16.467 25.956 1.00 86.94 549 GLU A N 1
ATOM 4170 C CA . GLU A 1 549 ? -1.849 17.319 24.791 1.00 86.94 549 GLU A CA 1
ATOM 4171 C C . GLU A 1 549 ? -0.500 17.644 24.140 1.00 86.94 549 GLU A C 1
ATOM 4173 O O . GLU A 1 549 ? 0.480 17.960 24.817 1.00 86.94 549 GLU A O 1
ATOM 4178 N N . GLY A 1 550 ? -0.433 17.559 22.816 1.00 81.06 550 GLY A N 1
ATOM 4179 C CA . GLY A 1 550 ? 0.764 17.890 22.060 1.00 81.06 550 GLY A CA 1
ATOM 4180 C C . GLY A 1 550 ? 0.441 18.284 20.627 1.00 81.06 550 GLY A C 1
ATOM 4181 O O . GLY A 1 550 ? -0.600 17.931 20.083 1.00 81.06 550 GLY A O 1
ATOM 4182 N N . LYS A 1 551 ? 1.361 18.999 19.979 1.00 72.56 551 LYS A N 1
ATOM 4183 C CA . LYS A 1 551 ? 1.265 19.315 18.552 1.00 72.56 551 LYS A CA 1
ATOM 4184 C C . LYS A 1 551 ? 2.394 18.606 17.816 1.00 72.56 551 LYS A C 1
ATOM 4186 O O . LYS A 1 551 ? 3.551 18.995 17.929 1.00 72.56 551 LYS A O 1
ATOM 4191 N N . ARG A 1 552 ? 2.063 17.555 17.064 1.00 66.75 552 ARG A N 1
ATOM 4192 C CA . ARG A 1 552 ? 3.000 16.908 16.135 1.00 66.75 552 ARG A CA 1
ATOM 4193 C C . ARG A 1 552 ? 2.521 17.171 14.715 1.00 66.75 552 ARG A C 1
ATOM 4195 O O . ARG A 1 552 ? 1.562 16.544 14.276 1.00 66.75 552 ARG A O 1
ATOM 4202 N N . GLU A 1 553 ? 3.196 18.078 14.007 1.00 52.41 553 GLU A N 1
ATOM 4203 C CA . GLU A 1 553 ? 2.798 18.553 12.666 1.00 52.41 553 GLU A CA 1
ATOM 4204 C C . GLU A 1 553 ? 2.552 17.427 11.648 1.00 52.41 553 GLU A C 1
ATOM 4206 O O . GLU A 1 553 ? 1.757 17.606 10.733 1.00 52.41 553 GLU A O 1
ATOM 4211 N N . ARG A 1 554 ? 3.168 16.248 11.824 1.00 56.94 554 ARG A N 1
ATOM 4212 C CA . ARG A 1 554 ? 2.989 15.097 10.921 1.00 56.94 554 ARG A CA 1
ATOM 4213 C C . ARG A 1 554 ? 1.756 14.224 11.179 1.00 56.94 554 ARG A C 1
ATOM 4215 O O . ARG A 1 554 ? 1.366 13.507 10.272 1.00 56.94 554 ARG A O 1
ATOM 4222 N N . TRP A 1 555 ? 1.177 14.224 12.382 1.00 59.84 555 TRP A N 1
ATOM 4223 C CA . TRP A 1 555 ? 0.285 13.130 12.818 1.00 59.84 555 TRP A CA 1
ATOM 4224 C C . TRP A 1 555 ? -1.197 13.509 12.928 1.00 59.84 555 TRP A C 1
ATOM 4226 O O . TRP A 1 555 ? -1.999 12.675 13.333 1.00 59.84 555 TRP A O 1
ATOM 4236 N N . GLY A 1 556 ? -1.573 14.760 12.637 1.00 66.62 556 GLY A N 1
ATOM 4237 C CA . GLY A 1 556 ? -2.981 15.194 12.587 1.00 66.62 556 GLY A CA 1
ATOM 4238 C C . GLY A 1 556 ? -3.795 15.045 13.887 1.00 66.62 556 GLY A C 1
ATOM 4239 O O . GLY A 1 556 ? -5.000 15.279 13.874 1.00 66.62 556 GLY A O 1
ATOM 4240 N N . ARG A 1 557 ? -3.161 14.671 15.009 1.00 77.50 557 ARG A N 1
ATOM 4241 C CA . ARG A 1 557 ? -3.782 14.445 16.326 1.00 77.50 557 ARG A CA 1
ATOM 4242 C C . ARG A 1 557 ? -3.158 15.330 17.403 1.00 77.50 557 ARG A C 1
ATOM 4244 O O . ARG A 1 557 ? -1.966 15.637 17.337 1.00 77.50 557 ARG A O 1
ATOM 4251 N N . SER A 1 558 ? -3.970 15.711 18.390 1.00 82.19 558 SER A N 1
ATOM 4252 C CA . SER A 1 558 ? -3.559 16.537 19.533 1.00 82.19 558 SER A CA 1
ATOM 4253 C C . SER A 1 558 ? -3.400 15.755 20.839 1.00 82.19 558 SER A C 1
ATOM 4255 O O . SER A 1 558 ? -2.750 16.247 21.755 1.00 82.19 558 SER A O 1
ATOM 4257 N N . MET A 1 559 ? -3.958 14.544 20.931 1.00 87.25 559 MET A N 1
ATOM 4258 C CA . MET A 1 559 ? -3.940 13.710 22.137 1.00 87.25 559 MET A CA 1
ATOM 4259 C C . MET A 1 559 ? -3.001 12.513 21.970 1.00 87.25 559 MET A C 1
ATOM 4261 O O . MET A 1 559 ? -3.061 11.806 20.961 1.00 87.25 559 MET A O 1
ATOM 4265 N N . PHE A 1 560 ? -2.145 12.276 22.965 1.00 88.75 560 PHE A N 1
ATOM 4266 C CA . PHE A 1 560 ? -1.140 11.211 22.939 1.00 88.75 560 PHE A CA 1
ATOM 4267 C C . PHE A 1 560 ? -1.109 10.439 24.256 1.00 88.75 560 PHE A C 1
ATOM 4269 O O . PHE A 1 560 ? -1.321 11.015 25.323 1.00 88.75 560 PHE A O 1
ATOM 4276 N N . LEU A 1 561 ? -0.791 9.144 24.184 1.00 87.81 561 LEU A N 1
ATOM 4277 C CA . LEU A 1 561 ? -0.417 8.372 25.368 1.00 87.81 561 LEU A CA 1
ATOM 4278 C C . LEU A 1 561 ? 0.820 8.998 26.010 1.00 87.81 561 LEU A C 1
ATOM 4280 O O . LEU A 1 561 ? 1.704 9.518 25.322 1.00 87.81 561 LEU A O 1
ATOM 4284 N N . LYS A 1 562 ? 0.884 8.927 27.337 1.00 79.62 562 LYS A N 1
ATOM 4285 C CA . LYS A 1 562 ? 2.106 9.261 28.059 1.00 79.62 562 LYS A CA 1
ATOM 4286 C C . LYS A 1 562 ? 3.172 8.215 27.705 1.00 79.62 562 LYS A C 1
ATOM 4288 O O . LYS A 1 562 ? 2.954 7.033 27.963 1.00 79.62 562 LYS A O 1
ATOM 4293 N N . GLY A 1 563 ? 4.245 8.668 27.057 1.00 62.31 563 GLY A N 1
ATOM 4294 C CA . GLY A 1 563 ? 5.421 7.855 26.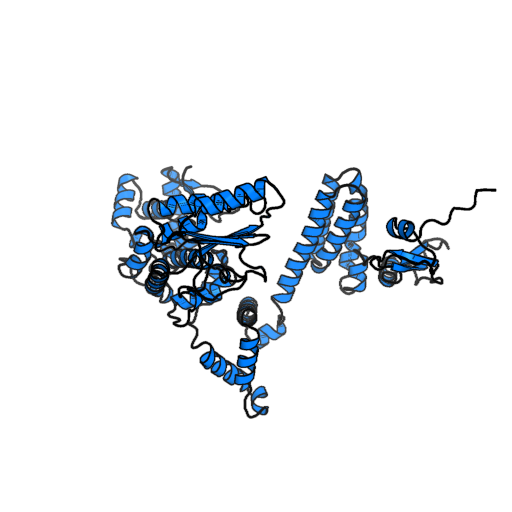734 1.00 62.31 563 GLY A CA 1
ATOM 4295 C C . GLY A 1 563 ? 6.240 7.507 27.963 1.00 62.31 563 GLY A C 1
ATOM 4296 O O . GLY A 1 563 ? 6.224 8.322 28.920 1.00 62.31 563 GLY A O 1
#

Secondary structure (DSSP, 8-state):
-PPPPP---HHHHHHTT-PBPTT----TT--EEEEEEEEE--GGGTT--EEEEEEHHHHHHHHHHHHHTTPPPPEEPSP-EEEE-----TTHHHHHH-GGGHHHHHTTHHHHHHHHHHTTT-HHHHHHHHHHHHHHHHHH-GGGHHHHHHHHHHHHHHTT-HHHHHHHHHHHHHHHHHHHHHHHHTTTHHHHHHHTT--HHHHHHHHHHHHTS-HHHHHHHHHHHS-SSGGGGGGTHHHHHHHHHHHHHH-------HHHHHHHHHH---TTHHHHHHHHHTT----GGGSPP-S-GGGS--TT--SS--HHHHHHHHHHHHHHHHHS-TT-HHHHTHHHHHHHHHHHHTSS--EEEEEEE--SSSHHHHHHHHHHHHHH-SEEE----BTTBPP-EEEE-SSEEEEE-SSEEEEEE-GGG-SHHHHHHHHHHHHHH--TTT-TT--TTHHHHHHHHHHSHHHHHHHHHHHS--SPTT--TT-HHHHTHHHHHHHHHHHT--HHHHHHHHHHHH-S---HHHHHHHTT--HHHHHHHHHHHHHTTSEEE---TTT--SEEE--

Radius of gyration: 32.36 Å; Cα contacts (8 Å, |Δi|>4): 774; chains: 1; bounding box: 84×87×79 Å

pLDDT: mean 87.07, std 10.17, range [35.53, 98.69]

Foldseek 3Di:
DPPPDDQPQQQVQQVVFHFAAAPDDYDPPFAKFFWKWWWWDAPPPVPDIDIDTDGPQCVVLVQLVCVVVRIDGTDIGDGPGMHGDDDHAPPSVCCVPPVVLSVLRVVCVVLLVVLLVCLQPPVVVSVV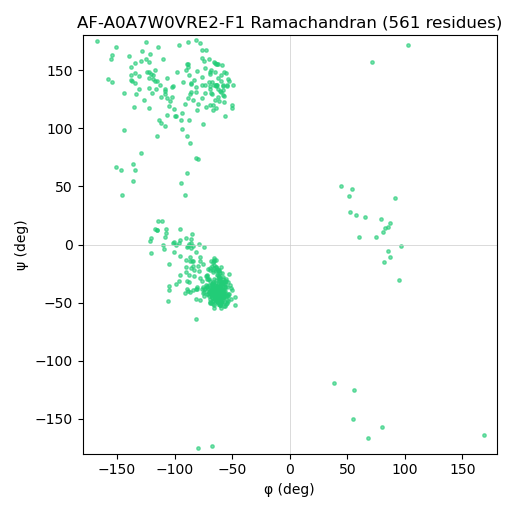SLVVSQVSCVVRPLVCQLRSLQNVLVSNVVRDDPPVSVVSNVSSVVSVCVVVVVCVLCVVPPVSCVVVVHDSVRVNLVVLVLVLDDPVLNVQLQVQLCDPDNVCVVVCSSVVSSVVSCCVPQNDFQDDDPVNLVVCVVVDPCPNVCVLQQSLLSVRPPNQQLAADPDDQLPPDDVSDSRYHALVNLVRNLVVLVCCQFQPFQPPSSVVSSLVSLVSNVVNLQDQHKHWLDKAFAAVVDVVSVVLVVVLCVLQAADWDADCDHPNFGWPTWHHNPAKIWTDTHGIIIIIGRSSPCDDPSVVSQQVNLVSRDDCVVPVPDDSCVSSVSSVCSPDPVSVVSSVCSVVAQADGPAGCLQCVRRPVVQLVVQCVVLVHDSLLSRVLVSQVPPPAPALVSVCSRNVHDPVSVVVSQVRCVVSVQWDADDDPPRNHGIHGDD